Protein AF-A0A5E4IV64-F1 (afdb_monomer)

pLDDT: mean 89.92, std 8.56, range [46.59, 98.88]

Sequence (501 aa):
MTKKIYNDLNKVKKEIKKLLGTYSKSKALQEYFTSKFEAFVYGNLILSFFKNLKKENIVELNLKKGQIEKIRKKYKNPIKESRFAISLKHSKVSKKYYGEFKSRVKKDFLGYEQIFIKIEEMIDIKKLEDFFVQTKKEFLAYGKPENDSNSFLATKTVELYLQKNKKFPDNNDLNKLMRVIINDGIPKFSKEVKKNLNKTSKEMLEYQRNYQKGFEKRLYARWKIPIDLLECLIKISLESGEKQKHKLATITDKTNNYRIKALIKIHARAIHISNEILVLLKAGYADGANARWRSLHELAVISLFLSRNSNEVSKRYLEHEIIKKYKQTDDYRKYYKRLGCAPIERKEFNAIKRERERLCKKYCSDHFQDDYGWIPKNILSNRNFRTLEQHVKLDWLHPFYSLSCDSVHGGSKGFYRLSLMDEWQDRILLVGASNYGLADPIQNTAISLLHTNVSLLRIQPSFENIIVIQVINSYVQDIGPEAVRVQKQIEKDEKKRVSYL

Structure (mmCIF, N/CA/C/O backbone):
data_AF-A0A5E4IV64-F1
#
_entry.id   AF-A0A5E4IV64-F1
#
loop_
_atom_site.group_PDB
_atom_site.id
_atom_site.type_symbol
_atom_site.label_atom_id
_atom_site.label_alt_id
_atom_site.label_comp_id
_atom_site.label_asym_id
_atom_site.label_entity_id
_atom_site.label_seq_id
_atom_site.pdbx_PDB_ins_code
_atom_site.Cartn_x
_atom_site.Cartn_y
_atom_site.Cartn_z
_atom_site.occupancy
_atom_site.B_iso_or_equiv
_atom_site.auth_seq_id
_atom_site.auth_comp_id
_atom_site.auth_asym_id
_atom_site.auth_atom_id
_atom_site.pdbx_PDB_model_num
ATOM 1 N N . MET A 1 1 ? -62.767 5.260 41.274 1.00 53.28 1 MET A N 1
ATOM 2 C CA . MET A 1 1 ? -61.735 6.238 41.708 1.00 53.28 1 MET A CA 1
ATOM 3 C C . MET A 1 1 ? -60.317 5.663 41.619 1.00 53.28 1 MET A C 1
ATOM 5 O O . MET A 1 1 ? -59.451 6.301 41.033 1.00 53.28 1 MET A O 1
ATOM 9 N N . THR A 1 2 ? -60.101 4.431 42.088 1.00 58.78 2 THR A N 1
ATOM 10 C CA . THR A 1 2 ? -58.814 3.703 42.111 1.00 58.78 2 THR A CA 1
ATOM 11 C C . THR A 1 2 ? -58.144 3.579 40.731 1.00 58.78 2 THR A C 1
ATOM 13 O O . THR A 1 2 ? -56.985 3.952 40.583 1.00 58.78 2 THR A O 1
ATOM 16 N N . LYS A 1 3 ? -58.883 3.198 39.670 1.00 61.81 3 LYS A N 1
ATOM 17 C CA . LYS A 1 3 ? -58.363 3.148 38.277 1.00 61.81 3 LYS A CA 1
ATOM 18 C C . LYS A 1 3 ? -57.768 4.481 37.788 1.00 61.81 3 LYS A C 1
ATOM 20 O O . LYS A 1 3 ? -56.779 4.477 37.064 1.00 61.81 3 LYS A O 1
ATOM 25 N N . LYS A 1 4 ? -58.339 5.622 38.191 1.00 72.44 4 LYS A N 1
ATOM 26 C CA . LYS A 1 4 ? -57.891 6.956 37.751 1.00 72.44 4 LYS A CA 1
ATOM 27 C C . LYS A 1 4 ? -56.529 7.324 38.356 1.00 72.44 4 LYS A C 1
ATOM 29 O O . LYS A 1 4 ? -55.670 7.821 37.641 1.00 72.44 4 LYS A O 1
ATOM 34 N N . ILE A 1 5 ? -56.312 6.997 39.632 1.00 76.94 5 ILE A N 1
ATOM 35 C CA . ILE A 1 5 ? -55.058 7.276 40.352 1.00 76.94 5 ILE A CA 1
ATOM 36 C C . ILE A 1 5 ? -53.895 6.493 39.738 1.00 76.94 5 ILE A C 1
ATOM 38 O O . ILE A 1 5 ? -52.881 7.088 39.387 1.00 76.94 5 ILE A O 1
ATOM 42 N N . TYR A 1 6 ? -54.051 5.182 39.533 1.00 82.44 6 TYR A N 1
ATOM 43 C CA . TYR A 1 6 ? -52.996 4.370 38.913 1.00 82.44 6 TYR A CA 1
ATOM 44 C C . TYR A 1 6 ? -52.734 4.765 37.451 1.00 82.44 6 TYR A C 1
ATOM 46 O O . TYR A 1 6 ? -51.585 4.741 37.013 1.00 82.44 6 TYR A O 1
ATOM 54 N N . ASN A 1 7 ? -53.754 5.212 36.707 1.00 82.00 7 ASN A N 1
ATOM 55 C CA . ASN A 1 7 ? -53.559 5.775 35.368 1.00 82.00 7 ASN A CA 1
ATOM 56 C C . ASN A 1 7 ? -52.700 7.049 35.393 1.00 82.00 7 ASN A C 1
ATOM 58 O O . ASN A 1 7 ? -51.806 7.199 34.561 1.00 82.00 7 ASN A O 1
ATOM 62 N N . ASP A 1 8 ? -52.926 7.949 36.349 1.00 80.44 8 ASP A N 1
ATOM 63 C CA . ASP A 1 8 ? -52.137 9.177 36.475 1.00 80.44 8 ASP A CA 1
ATOM 64 C C . ASP A 1 8 ? -50.709 8.898 36.986 1.00 80.44 8 ASP A C 1
ATOM 66 O O . ASP A 1 8 ? -49.751 9.485 36.480 1.00 80.44 8 ASP A O 1
ATOM 70 N N . LEU A 1 9 ? -50.526 7.926 37.888 1.00 85.88 9 LEU A N 1
ATOM 71 C CA . LEU A 1 9 ? -49.199 7.438 38.292 1.00 85.88 9 LEU A CA 1
ATOM 72 C C . LEU A 1 9 ? -48.421 6.838 37.116 1.00 85.88 9 LEU A C 1
ATOM 74 O O . LEU A 1 9 ? -47.229 7.111 36.957 1.00 85.88 9 LEU A O 1
ATOM 78 N N . ASN A 1 10 ? -49.095 6.074 36.255 1.00 87.00 10 ASN A N 1
ATOM 79 C CA . ASN A 1 10 ? -48.495 5.517 35.045 1.00 87.00 10 ASN A CA 1
ATOM 80 C C . ASN A 1 10 ? -48.063 6.603 34.046 1.00 87.00 10 ASN A C 1
ATOM 82 O O . ASN A 1 10 ? -47.021 6.449 33.409 1.00 87.00 10 ASN A O 1
ATOM 86 N N . LYS A 1 11 ? -48.797 7.720 33.936 1.00 86.94 11 LYS A N 1
ATOM 87 C CA . LYS A 1 11 ? -48.377 8.866 33.107 1.00 86.94 11 LYS A CA 1
ATOM 88 C C . LYS A 1 11 ? -47.083 9.492 33.625 1.00 86.94 11 LYS A C 1
ATOM 90 O O . LYS A 1 11 ? -46.143 9.656 32.855 1.00 86.94 11 LYS A O 1
ATOM 95 N N . VAL A 1 12 ? -46.998 9.776 34.927 1.00 85.69 12 VAL A N 1
ATOM 96 C CA . VAL A 1 12 ? -45.778 10.342 35.538 1.00 85.69 12 VAL A CA 1
ATOM 97 C C . VAL A 1 12 ? -44.595 9.384 35.379 1.00 85.69 12 VAL A C 1
ATOM 99 O O . VAL A 1 12 ? -43.505 9.794 34.985 1.00 85.69 12 VAL A O 1
ATOM 102 N N . LYS A 1 13 ? -44.823 8.085 35.603 1.00 89.69 13 LYS A N 1
ATOM 103 C CA . LYS A 1 13 ? -43.834 7.026 35.371 1.00 89.69 13 LYS A CA 1
ATOM 104 C C . LYS A 1 13 ? -43.328 7.016 33.923 1.00 89.69 13 LYS A C 1
ATOM 106 O O . LYS A 1 13 ? -42.125 6.875 33.707 1.00 89.69 13 LYS A O 1
ATOM 111 N N . LYS A 1 14 ? -44.216 7.183 32.936 1.00 89.12 14 LYS A N 1
ATOM 112 C CA . LYS A 1 14 ? -43.862 7.243 31.509 1.00 89.12 14 LYS A CA 1
ATOM 113 C C . LYS A 1 14 ? -42.975 8.449 31.186 1.00 89.12 14 LYS A C 1
ATOM 115 O O . LYS A 1 14 ? -41.976 8.278 30.493 1.00 89.12 14 LYS A O 1
ATOM 120 N N . GLU A 1 15 ? -43.286 9.628 31.719 1.00 88.31 15 GLU A N 1
ATOM 121 C CA . GLU A 1 15 ? -42.466 10.830 31.502 1.00 88.31 15 GLU A CA 1
ATOM 122 C C . GLU A 1 15 ? -41.079 10.713 32.150 1.00 88.31 15 GLU A C 1
ATOM 124 O O . GLU A 1 15 ? -40.072 11.039 31.523 1.00 88.31 15 GLU A O 1
ATOM 129 N N . ILE A 1 16 ? -40.993 10.152 33.363 1.00 88.38 16 ILE A N 1
ATOM 130 C CA . ILE A 1 16 ? -39.699 9.878 34.010 1.00 88.38 16 ILE A CA 1
ATOM 131 C C . ILE A 1 16 ? -38.879 8.880 33.187 1.00 88.38 16 ILE A C 1
ATOM 133 O O . ILE A 1 16 ? -37.683 9.086 32.991 1.00 88.38 16 ILE A O 1
ATOM 137 N N . LYS A 1 17 ? -39.505 7.822 32.654 1.00 89.50 17 LYS A N 1
ATOM 138 C CA . LYS A 1 17 ? -38.824 6.899 31.736 1.00 89.50 17 LYS A CA 1
ATOM 139 C C . LYS A 1 17 ? -38.323 7.614 30.487 1.00 89.50 17 LYS A C 1
ATOM 141 O O . LYS A 1 17 ? -37.180 7.408 30.105 1.00 89.50 17 LYS A O 1
ATOM 146 N N . LYS A 1 18 ? -39.134 8.473 29.866 1.00 88.12 18 LYS A N 1
ATOM 147 C CA . LYS A 1 18 ? -38.724 9.241 28.681 1.00 88.12 18 LYS A CA 1
ATOM 148 C C . LYS A 1 18 ? -37.468 10.072 28.960 1.00 88.12 18 LYS A C 1
ATOM 150 O O . LYS A 1 18 ? -36.546 10.044 28.152 1.00 88.12 18 LYS A O 1
ATOM 155 N N . LEU A 1 19 ? -37.407 10.726 30.121 1.00 86.50 19 LEU A N 1
ATOM 156 C CA . LEU A 1 19 ? -36.228 11.467 30.570 1.00 86.50 19 LEU A CA 1
ATOM 157 C C . LEU A 1 19 ? -35.029 10.549 30.846 1.00 86.50 19 LEU A C 1
ATOM 159 O O . LEU A 1 19 ? -33.938 10.809 30.365 1.00 86.50 19 LEU A O 1
ATOM 163 N N . LEU A 1 20 ? -35.206 9.439 31.567 1.00 88.38 20 LEU A N 1
ATOM 164 C CA . LEU A 1 20 ? -34.124 8.466 31.776 1.00 88.38 20 LEU A CA 1
ATOM 165 C C . LEU A 1 20 ? -33.608 7.880 30.450 1.00 88.38 20 LEU A C 1
ATOM 167 O O . LEU A 1 20 ? -32.431 7.556 30.344 1.00 88.38 20 LEU A O 1
ATOM 171 N N . GLY A 1 21 ? -34.464 7.783 29.430 1.00 86.38 21 GLY A N 1
ATOM 172 C CA . GLY A 1 21 ? -34.117 7.318 28.086 1.00 86.38 21 GLY A CA 1
ATOM 173 C C . GLY A 1 21 ? -33.239 8.276 27.274 1.00 86.38 21 GLY A C 1
ATOM 174 O O . GLY A 1 21 ? -32.705 7.866 26.245 1.00 86.38 21 GLY A O 1
ATOM 175 N N . THR A 1 22 ? -33.049 9.526 27.711 1.00 85.88 22 THR A N 1
ATOM 176 C CA . THR A 1 22 ? -32.070 10.436 27.089 1.00 85.88 22 THR A CA 1
ATOM 177 C C . THR A 1 22 ? -30.653 10.236 27.625 1.00 85.88 22 THR A C 1
ATOM 179 O O . THR A 1 22 ? -29.713 10.777 27.051 1.00 85.88 22 THR A O 1
ATOM 182 N N . TYR A 1 23 ? -30.494 9.457 28.699 1.00 87.38 23 TYR A N 1
ATOM 183 C CA . TYR A 1 23 ? -29.228 9.195 29.379 1.00 87.38 23 TYR A CA 1
ATOM 184 C C . TYR A 1 23 ? -28.861 7.709 29.302 1.00 87.38 23 TYR A C 1
ATOM 186 O O . TYR A 1 23 ? -29.719 6.838 29.140 1.00 87.38 23 TYR A O 1
ATOM 194 N N . SER A 1 24 ? -27.574 7.406 29.433 1.00 87.81 24 SER A N 1
ATOM 195 C CA . SER A 1 24 ? -27.088 6.050 29.667 1.00 87.81 24 SER A CA 1
ATOM 196 C C . SER A 1 24 ? -27.578 5.535 31.025 1.00 87.81 24 SER A C 1
ATOM 198 O O . SER A 1 24 ? -27.873 6.301 31.950 1.00 87.81 24 SER A O 1
ATOM 200 N N . LYS A 1 25 ? -27.695 4.212 31.152 1.00 89.06 25 LYS A N 1
ATOM 201 C CA . LYS A 1 25 ? -28.057 3.566 32.421 1.00 89.06 25 LYS A CA 1
ATOM 202 C C . LYS A 1 25 ? -27.048 3.945 33.520 1.00 89.06 25 LYS A C 1
ATOM 204 O O . LYS A 1 25 ? -25.853 3.916 33.269 1.00 89.06 25 LYS A O 1
ATOM 209 N N . SER A 1 26 ? -27.512 4.317 34.721 1.00 88.69 26 SER A N 1
ATOM 210 C CA . SER A 1 26 ? -26.664 5.059 35.674 1.00 88.69 26 SER A CA 1
ATOM 211 C C . SER A 1 26 ? -26.742 4.682 37.157 1.00 88.69 26 SER A C 1
ATOM 213 O O . SER A 1 26 ? -25.877 5.102 37.891 1.00 88.69 26 SER A O 1
ATOM 215 N N . LYS A 1 27 ? -27.669 3.895 37.690 1.00 88.38 27 LYS A N 1
ATOM 216 C CA . LYS A 1 27 ? -27.912 3.768 39.150 1.00 88.38 27 LYS A CA 1
ATOM 217 C C . LYS A 1 27 ? -28.170 5.104 39.881 1.00 88.38 27 LYS A C 1
ATOM 219 O O . LYS A 1 27 ? -29.275 5.269 40.373 1.00 88.38 27 LYS A O 1
ATOM 224 N N . ALA A 1 28 ? -27.243 6.063 39.934 1.00 88.12 28 ALA A N 1
ATOM 225 C CA . ALA A 1 28 ? -27.403 7.361 40.593 1.00 88.12 28 ALA A CA 1
ATOM 226 C C . ALA A 1 28 ? -28.605 8.157 40.052 1.00 88.12 28 ALA A C 1
ATOM 228 O O . ALA A 1 28 ? -29.421 8.654 40.832 1.00 88.12 28 ALA A O 1
ATOM 229 N N . LEU A 1 29 ? -28.763 8.242 38.726 1.00 88.31 29 LEU A N 1
ATOM 230 C CA . LEU A 1 29 ? -29.931 8.874 38.098 1.00 88.31 29 LEU A CA 1
ATOM 231 C C . LEU A 1 29 ? -31.226 8.104 38.393 1.00 88.31 29 LEU A C 1
ATOM 233 O O . LEU A 1 29 ? -32.240 8.695 38.765 1.00 88.31 29 LEU A O 1
ATOM 237 N N . GLN A 1 30 ? -31.196 6.780 38.256 1.00 91.06 30 GLN A N 1
ATOM 238 C CA . GLN A 1 30 ? -32.351 5.908 38.469 1.00 91.06 30 GLN A CA 1
ATOM 239 C C . GLN A 1 30 ? -32.826 5.962 39.930 1.00 91.06 30 GLN A C 1
ATOM 241 O O . GLN A 1 30 ? -34.027 6.050 40.187 1.00 91.06 30 GLN A O 1
ATOM 246 N N . GLU A 1 31 ? -31.907 5.972 40.895 1.00 89.69 31 GLU A N 1
ATOM 247 C CA . GLU A 1 31 ? -32.195 6.120 42.324 1.00 89.69 31 GLU A CA 1
ATOM 248 C C . GLU A 1 31 ? -32.747 7.510 42.648 1.00 89.69 31 GLU A C 1
ATOM 250 O O . GLU A 1 31 ? -33.742 7.615 43.371 1.00 89.69 31 GLU A O 1
ATOM 255 N N . TYR A 1 32 ? -32.178 8.567 42.056 1.00 89.81 32 TYR A N 1
ATOM 256 C CA . TYR A 1 32 ? -32.692 9.928 42.199 1.00 89.81 32 TYR A CA 1
ATOM 257 C C . TYR A 1 32 ? -34.162 10.017 41.770 1.00 89.81 32 TYR A C 1
ATOM 259 O O . TYR A 1 32 ? -35.010 10.467 42.544 1.00 89.81 32 TYR A O 1
ATOM 267 N N . PHE A 1 33 ? -34.495 9.533 40.570 1.00 89.69 33 PHE A N 1
ATOM 268 C CA . PHE A 1 33 ? -35.869 9.577 40.067 1.00 89.69 33 PHE A CA 1
ATOM 269 C C . PHE A 1 33 ? -36.813 8.601 40.774 1.00 89.69 33 PHE A C 1
ATOM 271 O O . PHE A 1 33 ? -37.991 8.919 40.933 1.00 89.69 33 PHE A O 1
ATOM 278 N N . THR A 1 34 ? -36.311 7.468 41.275 1.00 89.94 34 THR A N 1
ATOM 279 C CA . THR A 1 34 ? -37.090 6.566 42.139 1.00 89.94 34 THR A CA 1
ATOM 280 C C . THR A 1 34 ? -37.514 7.282 43.420 1.00 89.94 34 THR A C 1
ATOM 282 O O . THR A 1 34 ? -38.694 7.280 43.764 1.00 89.94 34 THR A O 1
ATOM 285 N N . SER A 1 35 ? -36.577 7.963 44.088 1.00 88.75 35 SER A N 1
ATOM 286 C CA . SER A 1 35 ? -36.868 8.735 45.301 1.00 88.75 35 SER A CA 1
ATOM 287 C C . SER A 1 35 ? -37.838 9.893 45.029 1.00 88.75 35 SER A C 1
ATOM 289 O O . SER A 1 35 ? -38.752 10.137 45.816 1.00 88.75 35 SER A O 1
ATOM 291 N N . LYS A 1 36 ? -37.702 10.581 43.886 1.00 89.06 36 LYS A N 1
ATOM 292 C CA . LYS A 1 36 ? -38.639 11.643 43.478 1.00 89.06 36 LYS A CA 1
ATOM 293 C C . LYS A 1 36 ? -40.043 11.133 43.208 1.00 89.06 36 LYS A C 1
ATOM 295 O O . LYS A 1 36 ? -41.007 11.776 43.620 1.00 89.06 36 LYS A O 1
ATOM 300 N N . PHE A 1 37 ? -40.156 9.991 42.543 1.00 89.94 37 PHE A N 1
ATOM 301 C CA . PHE A 1 37 ? -41.441 9.358 42.292 1.00 89.94 37 PHE A CA 1
ATOM 302 C C . PHE A 1 37 ? -42.109 8.927 43.603 1.00 89.94 37 PHE A C 1
ATOM 304 O O . PHE A 1 37 ? -43.289 9.196 43.807 1.00 89.94 37 PHE A O 1
ATOM 311 N N . GLU A 1 38 ? -41.348 8.355 44.538 1.00 89.69 38 GLU A N 1
ATOM 312 C CA . GLU A 1 38 ? -41.842 8.021 45.877 1.00 89.69 38 GLU A CA 1
ATOM 313 C C . GLU A 1 38 ? -42.363 9.258 46.625 1.00 89.69 38 GLU A C 1
ATOM 315 O O . GLU A 1 38 ? -43.500 9.267 47.105 1.00 89.69 38 GLU A O 1
ATOM 320 N N . ALA A 1 39 ? -41.577 10.337 46.657 1.00 89.88 39 ALA A N 1
ATOM 321 C CA . ALA A 1 39 ? -41.984 11.595 47.273 1.00 89.88 39 ALA A CA 1
ATOM 322 C C . ALA A 1 39 ? -43.271 12.159 46.642 1.00 89.88 39 ALA A C 1
ATOM 324 O O . ALA A 1 39 ? -44.168 12.595 47.366 1.00 89.88 39 ALA A O 1
ATOM 325 N N . PHE A 1 40 ? -43.394 12.115 45.309 1.00 90.00 40 PHE A N 1
ATOM 326 C CA . PHE A 1 40 ? -44.581 12.564 44.574 1.00 90.00 40 PHE A CA 1
ATOM 327 C C . PHE A 1 40 ? -45.855 11.842 45.033 1.00 90.00 40 PHE A C 1
ATOM 329 O O . PHE A 1 40 ? -46.883 12.479 45.277 1.00 90.00 40 PHE A O 1
ATOM 336 N N . VAL A 1 41 ? -45.802 10.518 45.181 1.00 88.88 41 VAL A N 1
ATOM 337 C CA . VAL A 1 41 ? -46.958 9.712 45.598 1.00 88.88 41 VAL A CA 1
ATOM 338 C C . VAL A 1 41 ? -47.338 10.004 47.046 1.00 88.88 41 VAL A C 1
ATOM 340 O O . VAL A 1 41 ? -48.486 10.353 47.312 1.00 88.88 41 VAL A O 1
ATOM 343 N N . TYR A 1 42 ? -46.392 9.921 47.986 1.00 90.31 42 TYR A N 1
ATOM 344 C CA . TYR A 1 42 ? -46.704 10.162 49.398 1.00 90.31 42 TYR A CA 1
ATOM 345 C C . TYR A 1 42 ? -47.099 11.620 49.656 1.00 90.31 42 TYR A C 1
ATOM 347 O O . TYR A 1 42 ? -47.974 11.882 50.479 1.00 90.31 42 TYR A O 1
ATOM 355 N N . GLY A 1 43 ? -46.554 12.574 48.896 1.00 89.00 43 GLY A N 1
ATOM 356 C CA . GLY A 1 43 ? -47.000 13.967 48.919 1.00 89.00 43 GLY A CA 1
ATOM 357 C C . GLY A 1 43 ? -48.460 14.104 48.482 1.00 89.00 43 GLY A C 1
ATOM 358 O O . GLY A 1 43 ? -49.239 14.811 49.125 1.00 89.00 43 GLY A O 1
ATOM 359 N N . ASN A 1 44 ? -48.874 13.369 47.445 1.00 88.00 44 ASN A N 1
ATOM 360 C CA . ASN A 1 44 ? -50.278 13.301 47.039 1.00 88.00 44 ASN A CA 1
ATOM 361 C C . ASN A 1 44 ? -51.170 12.664 48.112 1.00 88.00 44 ASN A C 1
ATOM 363 O O . ASN A 1 44 ? -52.284 13.150 48.307 1.00 88.00 44 ASN A O 1
ATOM 367 N N . LEU A 1 45 ? -50.709 11.642 48.841 1.00 89.00 45 LEU A N 1
ATOM 368 C CA . LEU A 1 45 ? -51.474 11.047 49.948 1.00 89.00 45 LEU A CA 1
ATOM 369 C C . LEU A 1 45 ? -51.678 12.036 51.100 1.00 89.00 45 LEU A C 1
ATOM 371 O O . LEU A 1 45 ? -52.798 12.198 51.587 1.00 89.00 45 LEU A O 1
ATOM 375 N N . ILE A 1 46 ? -50.629 12.774 51.474 1.00 90.19 46 ILE A N 1
ATOM 376 C CA . ILE A 1 46 ? -50.718 13.837 52.484 1.00 90.19 46 ILE A CA 1
ATOM 377 C C . ILE A 1 46 ? -51.694 14.924 52.030 1.00 90.19 46 ILE A C 1
ATOM 379 O O . ILE A 1 46 ? -52.579 15.315 52.788 1.00 90.19 46 ILE A O 1
ATOM 383 N N . LEU A 1 47 ? -51.597 15.408 50.787 1.00 88.12 47 LEU A N 1
ATOM 384 C CA . LEU A 1 47 ? -52.545 16.411 50.290 1.00 88.12 47 LEU A CA 1
ATOM 385 C C . LEU A 1 47 ? -53.970 15.867 50.152 1.00 88.12 47 LEU A C 1
ATOM 387 O O . LEU A 1 47 ? -54.922 16.628 50.324 1.00 88.12 47 LEU A O 1
ATOM 391 N N . SER A 1 48 ? -54.132 14.576 49.867 1.00 86.50 48 SER A N 1
ATOM 392 C CA . SER A 1 48 ? -55.441 13.925 49.796 1.00 86.50 48 SER A CA 1
ATOM 393 C C . SER A 1 48 ? -56.124 13.899 51.158 1.00 86.50 48 SER A C 1
ATOM 395 O O . SER A 1 48 ? -57.324 14.156 51.219 1.00 86.50 48 SER A O 1
ATOM 397 N N . PHE A 1 49 ? -55.376 13.719 52.251 1.00 90.50 49 PHE A N 1
ATOM 398 C CA . PHE A 1 49 ? -55.904 13.912 53.604 1.00 90.50 49 PHE A CA 1
ATOM 399 C C . PHE A 1 49 ? -56.485 15.324 53.771 1.00 90.50 49 PHE A C 1
ATOM 401 O O . PHE A 1 49 ? -57.658 15.478 54.105 1.00 90.50 49 PHE A O 1
ATOM 408 N N . PHE A 1 50 ? -55.733 16.371 53.414 1.00 87.81 50 PHE A N 1
ATOM 409 C CA . PHE A 1 50 ? -56.224 17.752 53.530 1.00 87.81 50 PHE A CA 1
ATOM 410 C C . PHE A 1 50 ? -57.389 18.090 52.588 1.00 87.81 50 PHE A C 1
ATOM 412 O O . PHE A 1 50 ? -58.219 18.939 52.928 1.00 87.81 50 PHE A O 1
ATOM 419 N N . LYS A 1 51 ? -57.468 17.445 51.416 1.00 86.19 51 LYS A N 1
ATOM 420 C CA . LYS A 1 51 ? -58.608 17.557 50.489 1.00 86.19 51 LYS A CA 1
ATOM 421 C C . LYS A 1 51 ? -59.870 16.899 51.045 1.00 86.19 51 LYS A C 1
ATOM 423 O O . LYS A 1 51 ? -60.957 17.388 50.754 1.00 86.19 51 LYS A O 1
ATOM 428 N N . ASN A 1 52 ? -59.716 15.837 51.836 1.00 83.25 52 ASN A N 1
ATOM 429 C CA . ASN A 1 52 ? -60.810 15.124 52.492 1.00 83.25 52 ASN A CA 1
ATOM 430 C C . ASN A 1 52 ? -61.184 15.708 53.868 1.00 83.25 52 ASN A C 1
ATOM 432 O O . ASN A 1 52 ? -62.189 15.296 54.436 1.00 83.25 52 ASN A O 1
ATOM 436 N N . LEU A 1 53 ? -60.461 16.715 54.376 1.00 84.75 53 LEU A N 1
ATOM 437 C CA . LEU A 1 53 ? -60.891 17.540 55.517 1.00 84.75 53 LEU A CA 1
ATOM 438 C C . LEU A 1 53 ? -61.999 18.526 55.099 1.00 84.75 53 LEU A C 1
ATOM 440 O O . LEU A 1 53 ? -61.761 19.734 55.000 1.00 84.75 53 LEU A O 1
ATOM 444 N N . LYS A 1 54 ? -63.199 18.008 54.829 1.00 83.94 54 LYS A N 1
ATOM 445 C CA . LYS A 1 54 ? -64.403 18.784 54.495 1.00 83.94 54 LYS A CA 1
ATOM 446 C C . LYS A 1 54 ? -65.547 18.450 55.443 1.00 83.94 54 LYS A C 1
ATOM 448 O O . LYS A 1 54 ? -65.511 17.428 56.123 1.00 83.94 54 LYS A O 1
ATOM 453 N N . LYS A 1 55 ? -66.556 19.326 55.490 1.00 76.94 55 LYS A N 1
ATOM 454 C CA . LYS A 1 55 ? -67.708 19.175 56.389 1.00 76.94 55 LYS A CA 1
ATOM 455 C C . LYS A 1 55 ? -68.440 17.850 56.155 1.00 76.94 55 LYS A C 1
ATOM 457 O O . LYS A 1 55 ? -68.789 17.209 57.138 1.00 76.94 55 LYS A O 1
ATOM 462 N N . GLU A 1 56 ? -68.585 17.416 54.901 1.00 78.94 56 GLU A N 1
ATOM 463 C CA . GLU A 1 56 ? -69.279 16.166 54.557 1.00 78.94 56 GLU A CA 1
ATOM 464 C C . GLU A 1 56 ? -68.590 14.944 55.192 1.00 78.94 56 GLU A C 1
ATOM 466 O O . GLU A 1 56 ? -69.213 14.194 55.935 1.00 78.94 56 GLU A O 1
ATOM 471 N N . ASN A 1 57 ? -67.272 14.815 55.007 1.00 78.31 57 ASN A N 1
ATOM 472 C CA . ASN A 1 57 ? -66.487 13.698 55.549 1.00 78.31 57 ASN A CA 1
ATOM 473 C C . ASN A 1 57 ? -66.372 13.716 57.085 1.00 78.31 57 ASN A C 1
ATOM 475 O O . ASN A 1 57 ? -66.177 12.673 57.698 1.00 78.31 57 ASN A O 1
ATOM 479 N N . ILE A 1 58 ? -66.457 14.891 57.719 1.00 80.12 58 ILE A N 1
ATOM 480 C CA . ILE A 1 58 ? -66.459 15.016 59.188 1.00 80.12 58 ILE A CA 1
ATOM 481 C C . ILE A 1 58 ? -67.762 14.490 59.776 1.00 80.12 58 ILE A C 1
ATOM 483 O O . ILE A 1 58 ? -67.738 13.878 60.839 1.00 80.12 58 ILE A O 1
ATOM 487 N N . VAL A 1 59 ? -68.883 14.732 59.095 1.00 77.25 59 VAL A N 1
ATOM 488 C CA . VAL A 1 59 ? -70.190 14.203 59.497 1.00 77.25 59 VAL A CA 1
ATOM 489 C C . VAL A 1 59 ? -70.246 12.697 59.241 1.00 77.25 59 VAL A C 1
ATOM 491 O O . VAL A 1 59 ? -70.611 11.955 60.144 1.00 77.25 59 VAL A O 1
ATOM 494 N N . GLU A 1 60 ? -69.808 12.248 58.063 1.00 80.69 60 GLU A N 1
ATOM 495 C CA . GLU A 1 60 ? -69.799 10.831 57.673 1.00 80.69 60 GLU A CA 1
ATOM 496 C C . GLU A 1 60 ? -68.941 9.955 58.604 1.00 80.69 60 GLU A C 1
ATOM 498 O O . GLU A 1 60 ? -69.338 8.850 58.951 1.00 80.69 60 GLU A O 1
ATOM 503 N N . LEU A 1 61 ? -67.779 10.452 59.043 1.00 82.00 61 LEU A N 1
ATOM 504 C CA . LEU A 1 61 ? -66.847 9.717 59.912 1.00 82.00 61 LEU A CA 1
ATOM 505 C C . LEU A 1 61 ? -67.022 10.031 61.412 1.00 82.00 61 LEU A C 1
ATOM 507 O O . LEU A 1 61 ? -66.161 9.672 62.213 1.00 82.00 61 LEU A O 1
ATOM 511 N N . ASN A 1 62 ? -68.097 10.732 61.794 1.00 79.56 62 ASN A N 1
ATOM 512 C CA . ASN A 1 62 ? -68.400 11.145 63.172 1.00 79.56 62 ASN A CA 1
ATOM 513 C C . ASN A 1 62 ? -67.232 11.868 63.894 1.00 79.56 62 ASN A C 1
ATOM 515 O O . ASN A 1 62 ? -66.905 11.595 65.050 1.00 79.56 62 ASN A O 1
ATOM 519 N N . LEU A 1 63 ? -66.563 12.793 63.198 1.00 83.62 63 LEU A N 1
ATOM 520 C CA . LEU A 1 63 ? -65.375 13.498 63.691 1.00 83.62 63 LEU A CA 1
ATOM 521 C C . LEU A 1 63 ? -65.729 14.800 64.427 1.00 83.62 63 LEU A C 1
ATOM 523 O O . LEU A 1 63 ? -66.692 15.499 64.104 1.00 83.62 63 LEU A O 1
ATOM 527 N N . LYS A 1 64 ? -64.887 15.197 65.393 1.00 81.69 64 LYS A N 1
ATOM 528 C CA . LYS A 1 64 ? -65.083 16.421 66.192 1.00 81.69 64 LYS A CA 1
ATOM 529 C C . LYS A 1 64 ? -65.132 17.673 65.301 1.00 81.69 64 LYS A C 1
ATOM 531 O O . LYS A 1 64 ? -64.122 18.047 64.696 1.00 81.69 64 LYS A O 1
ATOM 536 N N . LYS A 1 65 ? -66.289 18.348 65.256 1.00 76.12 65 LYS A N 1
ATOM 537 C CA . LYS A 1 65 ? -66.534 19.563 64.452 1.00 76.12 65 LYS A CA 1
ATOM 538 C C . LYS A 1 65 ? -65.621 20.730 64.886 1.00 76.12 65 LYS A C 1
ATOM 540 O O . LYS A 1 65 ? -65.184 20.808 66.032 1.00 76.12 65 LYS A O 1
ATOM 545 N N . GLY A 1 66 ? -65.297 21.632 63.953 1.00 78.44 66 GLY A N 1
ATOM 546 C CA . GLY A 1 66 ? -64.514 22.855 64.220 1.00 78.44 66 GLY A CA 1
ATOM 547 C C . GLY A 1 66 ? -62.982 22.703 64.277 1.00 78.44 66 GLY A C 1
ATOM 548 O O . GLY A 1 66 ? -62.290 23.674 64.572 1.00 78.44 66 GLY A O 1
ATOM 549 N N . GLN A 1 67 ? -62.415 21.522 63.989 1.00 83.50 67 GLN A N 1
ATOM 550 C CA . GLN A 1 67 ? -60.954 21.300 64.046 1.00 83.50 67 GLN A CA 1
ATOM 551 C C . GLN A 1 67 ? -60.224 21.486 62.701 1.00 83.50 67 GLN A C 1
ATOM 553 O O . GLN A 1 67 ? -58.997 21.574 62.692 1.00 83.50 67 GLN A O 1
ATOM 558 N N . ILE A 1 68 ? -60.938 21.591 61.568 1.00 83.19 68 ILE A N 1
ATOM 559 C CA . ILE A 1 68 ? -60.331 21.670 60.218 1.00 83.19 68 ILE A CA 1
ATOM 560 C C . ILE A 1 68 ? -59.267 22.768 60.131 1.00 83.19 68 ILE A C 1
ATOM 562 O O . ILE A 1 68 ? -58.153 22.542 59.652 1.00 83.19 68 ILE A O 1
ATOM 566 N N . GLU A 1 69 ? -59.610 23.968 60.592 1.00 83.44 69 GLU A N 1
ATOM 567 C CA . GLU A 1 69 ? -58.751 25.142 60.469 1.00 83.44 69 GLU A CA 1
ATOM 568 C C . GLU A 1 69 ? -57.520 25.041 61.383 1.00 83.44 69 GLU A C 1
ATOM 570 O O . GLU A 1 69 ? -56.404 25.375 60.975 1.00 83.44 69 GLU A O 1
ATOM 575 N N . LYS A 1 70 ? -57.691 24.449 62.574 1.00 86.81 70 LYS A N 1
ATOM 576 C CA . LYS A 1 70 ? -56.605 24.146 63.521 1.00 86.81 70 LYS A CA 1
ATOM 577 C C . LYS A 1 70 ? -55.617 23.131 62.938 1.00 86.81 70 LYS A C 1
ATOM 579 O O . LYS A 1 70 ? -54.408 23.359 62.997 1.00 86.81 70 LYS A O 1
ATOM 584 N N . ILE A 1 71 ? -56.114 22.070 62.297 1.00 87.81 71 ILE A N 1
ATOM 585 C CA . ILE A 1 71 ? -55.293 21.043 61.632 1.00 87.81 71 ILE A CA 1
ATOM 586 C C . ILE A 1 71 ? -54.492 21.659 60.477 1.00 87.81 71 ILE A C 1
ATOM 588 O O . ILE A 1 71 ? -53.276 21.468 60.382 1.00 87.81 71 ILE A O 1
ATOM 592 N N . ARG A 1 72 ? -55.142 22.459 59.619 1.00 89.50 72 ARG A N 1
ATOM 593 C CA . ARG A 1 72 ? -54.474 23.139 58.495 1.00 89.50 72 ARG A CA 1
ATOM 594 C C . ARG A 1 72 ? -53.412 24.135 58.964 1.00 89.50 72 ARG A C 1
ATOM 596 O O . ARG A 1 72 ? -52.353 24.219 58.345 1.00 89.50 72 ARG A O 1
ATOM 603 N N . LYS A 1 73 ? -53.665 24.864 60.057 1.00 90.25 73 LYS A N 1
ATOM 604 C CA . LYS A 1 73 ? -52.705 25.814 60.638 1.00 90.25 73 LYS A CA 1
ATOM 605 C C . LYS A 1 73 ? -51.500 25.100 61.261 1.00 90.25 73 LYS A C 1
ATOM 607 O O . LYS A 1 73 ? -50.374 25.527 61.015 1.00 90.25 73 LYS A O 1
ATOM 612 N N . LYS A 1 74 ? -51.715 24.003 61.998 1.00 91.44 74 LYS A N 1
ATOM 613 C CA . LYS A 1 74 ? -50.645 23.223 62.651 1.00 91.44 74 LYS A CA 1
ATOM 614 C C . LYS A 1 74 ? -49.730 22.518 61.645 1.00 91.44 74 LYS A C 1
ATOM 616 O O . LYS A 1 74 ? -48.516 22.511 61.822 1.00 91.44 74 LYS A O 1
ATOM 621 N N . TYR A 1 75 ? -50.279 21.993 60.550 1.00 92.38 75 TYR A N 1
ATOM 622 C CA . TYR A 1 75 ? -49.514 21.227 59.558 1.00 92.38 75 TYR A CA 1
ATOM 623 C C . TYR A 1 75 ? -49.213 21.986 58.256 1.00 92.38 75 TYR A C 1
ATOM 625 O O . TYR A 1 75 ? -49.089 21.380 57.188 1.00 92.38 75 TYR A O 1
ATOM 633 N N . LYS A 1 76 ? -48.999 23.308 58.332 1.00 90.62 76 LYS A N 1
ATOM 634 C CA . LYS A 1 76 ? -48.545 24.120 57.184 1.00 90.62 76 LYS A CA 1
ATOM 635 C C . LYS A 1 76 ? -47.266 23.574 56.532 1.00 90.62 76 LYS A C 1
ATOM 637 O O . LYS A 1 76 ? -47.170 23.556 55.306 1.00 90.62 76 LYS A O 1
ATOM 642 N N . ASN A 1 77 ? -46.310 23.091 57.330 1.00 90.25 77 ASN A N 1
ATOM 643 C CA . ASN A 1 77 ? -45.043 22.547 56.826 1.00 90.25 77 ASN A CA 1
ATOM 644 C C . ASN A 1 77 ? -45.225 21.234 56.036 1.00 90.25 77 ASN A C 1
ATOM 646 O O . ASN A 1 77 ? -44.790 21.199 54.887 1.00 90.25 77 ASN A O 1
ATOM 650 N N . PRO A 1 78 ? -45.919 20.196 56.549 1.00 91.06 78 PRO A N 1
ATOM 651 C CA . PRO A 1 78 ? -46.277 19.019 55.752 1.00 91.06 78 PRO A CA 1
ATOM 652 C C . PRO A 1 78 ? -47.010 19.340 54.445 1.00 91.06 78 PRO A C 1
ATOM 654 O O . PRO A 1 78 ? -46.723 18.724 53.419 1.00 91.06 78 PRO A O 1
ATOM 657 N N . ILE A 1 79 ? -47.907 20.336 54.441 1.00 88.50 79 ILE A N 1
ATOM 658 C CA . ILE A 1 79 ? -48.580 20.799 53.215 1.00 88.50 79 ILE A CA 1
ATOM 659 C C . ILE A 1 79 ? -47.561 21.379 52.222 1.00 88.50 79 ILE A C 1
ATOM 661 O O . ILE A 1 79 ? -47.603 21.046 51.037 1.00 88.50 79 ILE A O 1
ATOM 665 N N . LYS A 1 80 ? -46.640 22.232 52.688 1.00 90.69 80 LYS A N 1
ATOM 666 C CA . LYS A 1 80 ? -45.585 22.841 51.862 1.00 90.69 80 LYS A CA 1
ATOM 667 C C . LYS A 1 80 ? -44.643 21.788 51.268 1.00 90.69 80 LYS A C 1
ATOM 669 O O . LYS A 1 80 ? -44.438 21.785 50.058 1.00 90.69 80 LYS A O 1
ATOM 674 N N . GLU A 1 81 ? -44.139 20.869 52.089 1.00 90.38 81 GLU A N 1
ATOM 675 C CA . GLU A 1 81 ? -43.264 19.769 51.655 1.00 90.38 81 GLU A CA 1
ATOM 676 C C . GLU A 1 81 ? -43.956 18.862 50.629 1.00 90.38 81 GLU A C 1
ATOM 678 O O . GLU A 1 81 ? -43.368 18.502 49.612 1.00 90.38 81 GLU A O 1
ATOM 683 N N . SER A 1 82 ? -45.240 18.563 50.838 1.00 89.12 82 SER A N 1
ATOM 684 C CA . SER A 1 82 ? -46.033 17.751 49.908 1.00 89.12 82 SER A CA 1
ATOM 685 C C . SER A 1 82 ? -46.277 18.455 48.575 1.00 89.12 82 SER A C 1
ATOM 687 O O . SER A 1 82 ? -46.229 17.818 47.527 1.00 89.12 82 SER A O 1
ATOM 689 N N . ARG A 1 83 ? -46.482 19.780 48.579 1.00 89.00 83 ARG A N 1
ATOM 690 C CA . ARG A 1 83 ? -46.564 20.573 47.340 1.00 89.00 83 ARG A CA 1
ATOM 691 C C . ARG A 1 83 ? -45.243 20.554 46.573 1.00 89.00 83 ARG A C 1
ATOM 693 O O . ARG A 1 83 ? -45.261 20.383 45.359 1.00 89.00 83 ARG A O 1
ATOM 700 N N . PHE A 1 84 ? -44.107 20.673 47.262 1.00 87.12 84 PHE A N 1
ATOM 701 C CA . PHE A 1 84 ? -42.794 20.542 46.624 1.00 87.12 84 PHE A CA 1
ATOM 702 C C . PHE A 1 84 ? -42.571 19.151 46.028 1.00 87.12 84 PHE A C 1
ATOM 704 O O . PHE A 1 84 ? -42.085 19.059 44.900 1.00 87.12 84 PHE A O 1
ATOM 711 N N . ALA A 1 85 ? -42.986 18.097 46.730 1.00 86.88 85 ALA A N 1
ATOM 712 C CA . ALA A 1 85 ? -42.886 16.723 46.249 1.00 86.88 85 ALA A CA 1
ATOM 713 C C . ALA A 1 85 ? -43.695 16.489 44.958 1.00 86.88 85 ALA A C 1
ATOM 715 O O . ALA A 1 85 ? -43.200 15.877 44.014 1.00 86.88 85 ALA A O 1
ATOM 716 N N . ILE A 1 86 ? -44.915 17.034 44.877 1.00 85.00 86 ILE A N 1
ATOM 717 C CA . ILE A 1 86 ? -45.795 16.898 43.700 1.00 85.00 86 ILE A CA 1
ATOM 718 C C . ILE A 1 86 ? -45.254 17.672 42.496 1.00 85.00 86 ILE A C 1
ATOM 720 O O . ILE A 1 86 ? -45.390 17.225 41.362 1.00 85.00 86 ILE A O 1
ATOM 724 N N . SER A 1 87 ? -44.585 18.803 42.727 1.00 81.62 87 SER A N 1
ATOM 725 C CA . SER A 1 87 ? -43.869 19.538 41.677 1.00 81.62 87 SER A CA 1
ATOM 726 C C . SER A 1 87 ? -42.491 18.947 41.342 1.00 81.62 87 SER A C 1
ATOM 728 O O . SER A 1 87 ? -41.707 19.616 40.673 1.00 81.62 87 SER A O 1
ATOM 730 N N . LEU A 1 88 ? -42.162 17.745 41.839 1.00 76.88 88 LEU A N 1
ATOM 731 C CA . LEU A 1 88 ? -40.869 17.062 41.667 1.00 76.88 88 LEU A CA 1
ATOM 732 C C . LEU A 1 88 ? -39.649 17.886 42.135 1.00 76.88 88 LEU A C 1
ATOM 734 O O . LEU A 1 88 ? -38.507 17.603 41.767 1.00 76.88 88 LEU A O 1
ATOM 738 N N . LYS A 1 89 ? -39.867 18.885 43.000 1.00 78.06 89 LYS A N 1
ATOM 739 C CA . LYS A 1 89 ? -38.806 19.697 43.611 1.00 78.06 89 LYS A CA 1
ATOM 740 C C . LYS A 1 89 ? -38.156 18.947 44.777 1.00 78.06 89 LYS A C 1
ATOM 742 O O . LYS A 1 89 ? -38.496 17.807 45.099 1.00 78.06 89 LYS A O 1
ATOM 747 N N . HIS A 1 90 ? -37.131 19.534 45.391 1.00 78.69 90 HIS A N 1
ATOM 748 C CA . HIS A 1 90 ? -36.563 18.979 46.620 1.00 78.69 90 HIS A CA 1
ATOM 749 C C . HIS A 1 90 ? -37.595 19.025 47.760 1.00 78.69 90 HIS A C 1
ATOM 751 O O . HIS A 1 90 ? -38.190 20.070 48.002 1.00 78.69 90 HIS A O 1
ATOM 757 N N . SER A 1 91 ? -37.816 17.885 48.421 1.00 82.56 91 SER A N 1
ATOM 758 C CA . SER A 1 91 ? -38.770 17.724 49.524 1.00 82.56 91 SER A CA 1
ATOM 759 C C . SER A 1 91 ? -38.306 16.613 50.460 1.00 82.56 91 SER A C 1
ATOM 761 O O . SER A 1 91 ? -37.709 15.643 49.991 1.00 82.56 91 SER A O 1
ATOM 763 N N . LYS A 1 92 ? -38.670 16.690 51.740 1.00 86.62 92 LYS A N 1
ATOM 764 C CA . LYS A 1 92 ? -38.384 15.652 52.750 1.00 86.62 92 LYS A CA 1
ATOM 765 C C . LYS A 1 92 ? -39.384 14.484 52.750 1.00 86.62 92 LYS A C 1
ATOM 767 O O . LYS A 1 92 ? -39.277 13.578 53.574 1.00 86.62 92 LYS A O 1
ATOM 772 N N . VAL A 1 93 ? -40.376 14.518 51.860 1.00 88.19 93 VAL A N 1
ATOM 773 C CA . VAL A 1 93 ? -41.453 13.524 51.796 1.00 88.19 93 VAL A CA 1
ATOM 774 C C . VAL A 1 93 ? -40.918 12.162 51.343 1.00 88.19 93 VAL A C 1
ATOM 776 O O . VAL A 1 93 ? -40.178 12.064 50.372 1.00 88.19 93 VAL A O 1
ATOM 779 N N . SER A 1 94 ? -41.311 11.115 52.062 1.00 89.56 94 SER A N 1
ATOM 780 C CA . SER A 1 94 ? -40.972 9.703 51.848 1.00 89.56 94 SER A CA 1
ATOM 781 C C . SER A 1 94 ? -42.044 8.827 52.507 1.00 89.56 94 SER A C 1
ATOM 783 O O . SER A 1 94 ? -42.877 9.353 53.258 1.00 89.56 94 SER A O 1
ATOM 785 N N . LYS A 1 95 ? -41.996 7.500 52.319 1.00 89.88 95 LYS A N 1
ATOM 786 C CA . LYS A 1 95 ? -42.855 6.569 53.073 1.00 89.88 95 LYS A CA 1
ATOM 787 C C . LYS A 1 95 ? -42.764 6.787 54.586 1.00 89.88 95 LYS A C 1
ATOM 789 O O . LYS A 1 95 ? -43.782 6.884 55.270 1.00 89.88 95 LYS A O 1
ATOM 794 N N . LYS A 1 96 ? -41.541 6.932 55.108 1.00 91.06 96 LYS A N 1
ATOM 795 C CA . LYS A 1 96 ? -41.296 7.190 56.536 1.00 91.06 96 LYS A CA 1
ATOM 796 C C . LYS A 1 96 ? -41.929 8.510 56.982 1.00 91.06 96 LYS A C 1
ATOM 798 O O . LYS A 1 96 ? -42.634 8.539 57.986 1.00 91.06 96 LYS A O 1
ATOM 803 N N . TYR A 1 97 ? -41.751 9.576 56.199 1.00 91.75 97 TYR A N 1
ATOM 804 C CA . TYR A 1 97 ? -42.345 10.886 56.486 1.00 91.75 97 TYR A CA 1
ATOM 805 C C . TYR A 1 97 ? -43.880 10.827 56.545 1.00 91.75 97 TYR A C 1
ATOM 807 O O . TYR A 1 97 ? -44.496 11.462 57.401 1.00 91.75 97 TYR A O 1
ATOM 815 N N . TYR A 1 98 ? -44.501 10.060 55.643 1.00 91.44 98 TYR A N 1
ATOM 816 C CA . TYR A 1 98 ? -45.945 9.836 55.638 1.00 91.44 98 TYR A CA 1
ATOM 817 C C . TYR A 1 98 ? -46.416 9.105 56.901 1.00 91.44 98 TYR A C 1
ATOM 819 O O . TYR A 1 98 ? -47.351 9.568 57.555 1.00 91.44 98 TYR A O 1
ATOM 827 N N . GLY A 1 99 ? -45.728 8.028 57.292 1.00 90.56 99 GLY A N 1
ATOM 828 C CA . GLY A 1 99 ? -46.023 7.295 58.527 1.00 90.56 99 GLY A CA 1
ATOM 829 C C . GLY A 1 99 ? -45.902 8.172 59.777 1.00 90.56 99 GLY A C 1
ATOM 830 O O . GLY A 1 99 ? -46.814 8.213 60.600 1.00 90.56 99 GLY A O 1
ATOM 831 N N . GLU A 1 100 ? -44.830 8.961 59.883 1.00 92.00 100 GLU A N 1
ATOM 832 C CA . GLU A 1 100 ? -44.655 9.930 60.974 1.00 92.00 100 GLU A CA 1
ATOM 833 C C . GLU A 1 100 ? -45.762 10.991 60.990 1.00 92.00 100 GLU A C 1
ATOM 835 O O . GLU A 1 100 ? -46.249 11.375 62.054 1.00 92.00 100 GLU A O 1
ATOM 840 N N . PHE A 1 101 ? -46.175 11.480 59.818 1.00 92.69 101 PHE A N 1
ATOM 841 C CA . PHE A 1 101 ? -47.280 12.426 59.709 1.00 92.69 101 PHE A CA 1
ATOM 842 C C . PHE A 1 101 ? -48.599 11.820 60.205 1.00 92.69 101 PHE A C 1
ATOM 844 O O . PHE A 1 101 ? -49.272 12.459 61.013 1.00 92.69 101 PHE A O 1
ATOM 851 N N . LYS A 1 102 ? -48.920 10.584 59.808 1.00 92.50 102 LYS A N 1
ATOM 852 C CA . LYS A 1 102 ? -50.104 9.847 60.276 1.00 92.50 102 LYS A CA 1
ATOM 853 C C . LYS A 1 102 ? -50.104 9.684 61.800 1.00 92.50 102 LYS A C 1
ATOM 855 O O . LYS A 1 102 ? -51.097 10.011 62.449 1.00 92.50 102 LYS A O 1
ATOM 860 N N . SER A 1 103 ? -48.975 9.278 62.384 1.00 91.00 103 SER A N 1
ATOM 861 C CA . SER A 1 103 ? -48.824 9.137 63.840 1.00 91.00 103 SER A CA 1
ATOM 862 C C . SER A 1 103 ? -48.985 10.464 64.584 1.00 91.00 103 SER A C 1
ATOM 864 O O . SER A 1 103 ? -49.644 10.510 65.623 1.00 91.00 103 SER A O 1
ATOM 866 N N . ARG A 1 104 ? -48.437 11.564 64.042 1.00 92.38 104 ARG A N 1
ATOM 867 C CA . ARG A 1 104 ? -48.629 12.909 64.610 1.00 92.38 104 ARG A CA 1
ATOM 868 C C . ARG A 1 104 ? -50.096 13.328 64.584 1.00 92.38 104 ARG A C 1
ATOM 870 O O . ARG A 1 104 ? -50.586 13.802 65.600 1.00 92.38 104 ARG A O 1
ATOM 877 N N . VAL A 1 105 ? -50.802 13.109 63.472 1.00 89.62 105 VAL A N 1
ATOM 878 C CA . VAL A 1 105 ? -52.233 13.442 63.362 1.00 89.62 105 VAL A CA 1
ATOM 879 C C . VAL A 1 105 ? -53.062 12.641 64.364 1.00 89.62 105 VAL A C 1
ATOM 881 O O . VAL A 1 105 ? -53.865 13.242 65.068 1.00 89.62 105 VAL A O 1
ATOM 884 N N . LYS A 1 106 ? -52.817 11.330 64.499 1.00 89.25 106 LYS A N 1
ATOM 885 C CA . LYS A 1 106 ? -53.503 10.476 65.485 1.00 89.25 106 LYS A CA 1
ATOM 886 C C . LYS A 1 106 ? -53.299 10.971 66.923 1.00 89.25 106 LYS A C 1
ATOM 888 O O . LYS A 1 106 ? -54.237 10.978 67.712 1.00 89.25 106 LYS A O 1
ATOM 893 N N . LYS A 1 107 ? -52.076 11.401 67.260 1.00 89.44 107 LYS A N 1
ATOM 894 C CA . LYS A 1 107 ? -51.734 11.933 68.589 1.00 89.44 107 LYS A CA 1
ATOM 895 C C . LYS A 1 107 ? -52.370 13.301 68.851 1.00 89.44 107 LYS A C 1
ATOM 897 O O . LYS A 1 107 ? -52.858 13.555 69.945 1.00 89.44 107 LYS A O 1
ATOM 902 N N . ASP A 1 108 ? -52.316 14.188 67.864 1.00 88.38 108 ASP A N 1
ATOM 903 C CA . ASP A 1 108 ? -52.714 15.587 68.011 1.00 88.38 108 ASP A CA 1
ATOM 904 C C . ASP A 1 108 ? -54.230 15.804 67.852 1.00 88.38 108 ASP A C 1
ATOM 906 O O . ASP A 1 108 ? -54.768 16.774 68.386 1.00 88.38 108 ASP A O 1
ATOM 910 N N . PHE A 1 109 ? -54.908 14.935 67.096 1.00 87.81 109 PHE A N 1
ATOM 911 C CA . PHE A 1 109 ? -56.322 15.045 66.735 1.00 87.81 109 PHE A CA 1
ATOM 912 C C . PHE A 1 109 ? -56.965 13.651 66.628 1.00 87.81 109 PHE A C 1
ATOM 914 O O . PHE A 1 109 ? -57.106 13.105 65.534 1.00 87.81 109 PHE A O 1
ATOM 921 N N . LEU A 1 110 ? -57.384 13.091 67.767 1.00 83.75 110 LEU A N 1
ATOM 922 C CA . LEU A 1 110 ? -58.049 11.781 67.836 1.00 83.75 110 LEU A CA 1
ATOM 923 C C . LEU A 1 110 ? -59.253 11.670 66.884 1.00 83.75 110 LEU A C 1
ATOM 925 O O . LEU A 1 110 ? -60.060 12.597 66.769 1.00 83.75 110 LEU A O 1
ATOM 929 N N . GLY A 1 111 ? -59.367 10.522 66.218 1.00 82.06 111 GLY A N 1
ATOM 930 C CA . GLY A 1 111 ? -60.410 10.191 65.248 1.00 82.06 111 GLY A CA 1
ATOM 931 C C . GLY A 1 111 ? -60.054 10.596 63.816 1.00 82.06 111 GLY A C 1
ATOM 932 O O . GLY A 1 111 ? -60.479 9.942 62.865 1.00 82.06 111 GLY A O 1
ATOM 933 N N . TYR A 1 112 ? -59.226 11.627 63.615 1.00 86.31 112 TYR A N 1
ATOM 934 C CA . TYR A 1 112 ? -58.875 12.095 62.268 1.00 86.31 112 TYR A CA 1
ATOM 935 C C . TYR A 1 112 ? -58.010 11.097 61.481 1.00 86.31 112 TYR A C 1
ATOM 937 O O . TYR A 1 112 ? -57.892 11.218 60.260 1.00 86.31 112 TYR A O 1
ATOM 945 N N . GLU A 1 113 ? -57.453 10.074 62.134 1.00 85.50 113 GLU A N 1
ATOM 946 C CA . GLU A 1 113 ? -56.781 8.955 61.477 1.00 85.50 113 GLU A CA 1
ATOM 947 C C . GLU A 1 113 ? -57.695 8.138 60.551 1.00 85.50 113 GLU A C 1
ATOM 949 O O . GLU A 1 113 ? -57.201 7.561 59.581 1.00 85.50 113 GLU A O 1
ATOM 954 N N . GLN A 1 114 ? -59.014 8.161 60.783 1.00 84.56 114 GLN A N 1
ATOM 955 C CA . GLN A 1 114 ? -60.015 7.483 59.947 1.00 84.56 114 GLN A CA 1
ATOM 956 C C . GLN A 1 114 ? -60.004 7.987 58.49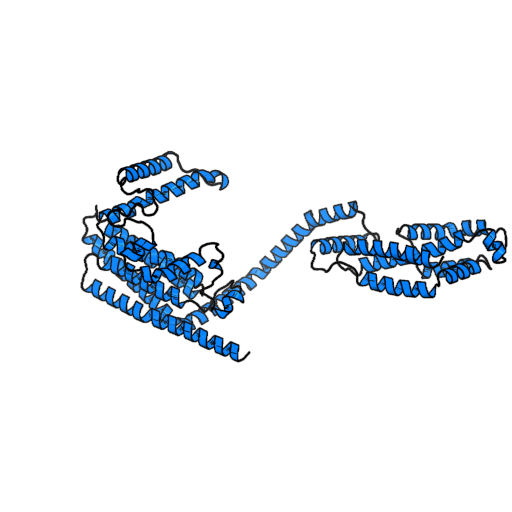8 1.00 84.56 114 GLN A C 1
ATOM 958 O O . GLN A 1 114 ? -60.257 7.236 57.559 1.00 84.56 114 GLN A O 1
ATOM 963 N N . ILE A 1 115 ? -59.612 9.249 58.283 1.00 85.31 115 ILE A N 1
ATOM 964 C CA . ILE A 1 115 ? -59.452 9.812 56.937 1.00 85.31 115 ILE A CA 1
ATOM 965 C C . ILE A 1 115 ? -58.294 9.129 56.196 1.00 85.31 115 ILE A C 1
ATOM 967 O O . ILE A 1 115 ? -58.390 8.915 54.989 1.00 85.31 115 ILE A O 1
ATOM 971 N N . PHE A 1 116 ? -57.206 8.766 56.887 1.00 86.38 116 PHE A N 1
ATOM 972 C CA . PHE A 1 116 ? -56.120 8.011 56.258 1.00 86.38 116 PHE A CA 1
ATOM 973 C C . PHE A 1 116 ? -56.553 6.592 55.922 1.00 86.38 116 PHE A C 1
ATOM 975 O O . PHE A 1 116 ? -56.249 6.154 54.823 1.00 86.38 116 PHE A O 1
ATOM 982 N N . ILE A 1 117 ? -57.292 5.921 56.811 1.00 85.44 117 ILE A N 1
ATOM 983 C CA . ILE A 1 117 ? -57.819 4.569 56.569 1.00 85.44 117 ILE A CA 1
ATOM 984 C C . ILE A 1 117 ? -58.694 4.572 55.311 1.00 85.44 117 ILE A C 1
ATOM 986 O O . ILE A 1 117 ? -58.397 3.852 54.364 1.00 85.44 117 ILE A O 1
ATOM 990 N N . LYS A 1 118 ? -59.658 5.500 55.220 1.00 84.94 118 LYS A N 1
ATOM 991 C CA . LYS A 1 118 ? -60.521 5.658 54.038 1.00 84.94 118 LYS A CA 1
ATOM 992 C C . LYS A 1 118 ? -59.722 5.922 52.754 1.00 84.94 118 LYS A C 1
ATOM 994 O O . LYS A 1 118 ? -60.028 5.364 51.705 1.00 84.94 118 LYS A O 1
ATOM 999 N N . ILE A 1 119 ? -58.688 6.768 52.807 1.00 84.12 119 ILE A N 1
ATOM 1000 C CA . ILE A 1 119 ? -57.824 7.042 51.643 1.00 84.12 119 ILE A CA 1
ATOM 1001 C C . ILE A 1 119 ? -57.003 5.804 51.259 1.00 84.12 119 ILE A C 1
ATOM 1003 O O . ILE A 1 119 ? -56.906 5.499 50.074 1.00 84.12 119 ILE A O 1
ATOM 1007 N N . GLU A 1 120 ? -56.417 5.109 52.234 1.00 87.94 120 GLU A N 1
ATOM 1008 C CA . GLU A 1 120 ? -55.582 3.915 52.052 1.00 87.94 120 GLU A CA 1
ATOM 1009 C C . GLU A 1 120 ? -56.386 2.719 51.516 1.00 87.94 120 GLU A C 1
ATOM 1011 O O . GLU A 1 120 ? -55.890 1.992 50.656 1.00 87.94 120 GLU A O 1
ATOM 1016 N N . GLU A 1 121 ? -57.637 2.556 51.946 1.00 85.31 121 GLU A N 1
ATOM 1017 C CA . GLU A 1 121 ? -58.582 1.571 51.406 1.00 85.31 121 GLU A CA 1
ATOM 1018 C C . GLU A 1 121 ? -58.983 1.915 49.968 1.00 85.31 121 GLU A C 1
ATOM 1020 O O . GLU A 1 121 ? -58.936 1.063 49.083 1.00 85.31 121 GLU A O 1
ATOM 1025 N N . MET A 1 122 ? -59.299 3.187 49.689 1.00 83.12 122 MET A N 1
ATOM 1026 C CA . MET A 1 122 ? -59.674 3.636 48.341 1.00 83.12 122 MET A CA 1
ATOM 1027 C C . MET A 1 122 ? -58.573 3.416 47.296 1.00 83.12 122 MET A C 1
ATOM 1029 O O . MET A 1 122 ? -58.878 3.187 46.117 1.00 83.12 122 MET A O 1
ATOM 1033 N N . ILE A 1 123 ? -57.306 3.549 47.696 1.00 82.12 123 ILE A N 1
ATOM 1034 C CA . ILE A 1 123 ? -56.142 3.374 46.814 1.00 82.12 123 ILE A CA 1
ATOM 1035 C C . ILE A 1 123 ? -55.594 1.949 46.811 1.00 82.12 123 ILE A C 1
ATOM 1037 O O . ILE A 1 123 ? -54.805 1.642 45.917 1.00 82.12 123 ILE A O 1
ATOM 1041 N N . ASP A 1 124 ? -56.007 1.118 47.770 1.00 85.62 124 ASP A N 1
ATOM 1042 C CA . ASP A 1 124 ? -55.383 -0.162 48.095 1.00 85.62 124 ASP A CA 1
ATOM 1043 C C . ASP A 1 124 ? -53.877 0.015 48.363 1.00 85.62 124 ASP A C 1
ATOM 1045 O O . ASP A 1 124 ? -53.031 -0.067 47.468 1.00 85.62 124 ASP A O 1
ATOM 1049 N N . ILE A 1 125 ? -53.536 0.332 49.616 1.00 81.69 125 ILE A N 1
ATOM 1050 C CA . ILE A 1 125 ? -52.154 0.632 50.010 1.00 81.69 125 ILE A CA 1
ATOM 1051 C C . ILE A 1 125 ? -51.191 -0.536 49.743 1.00 81.69 125 ILE A C 1
ATOM 1053 O O . ILE A 1 125 ? -50.035 -0.288 49.408 1.00 81.69 125 ILE A O 1
ATOM 1057 N N . LYS A 1 126 ? -51.661 -1.792 49.805 1.00 83.50 126 LYS A N 1
ATOM 1058 C CA . LYS A 1 126 ? -50.847 -2.974 49.470 1.00 83.50 126 LYS A CA 1
ATOM 1059 C C . LYS A 1 126 ? -50.528 -3.000 47.978 1.00 83.50 126 LYS A C 1
ATOM 1061 O O . LYS A 1 126 ? -49.367 -3.100 47.591 1.00 83.50 126 LYS A O 1
ATOM 1066 N N . LYS A 1 127 ? -51.535 -2.777 47.131 1.00 86.31 127 LYS A N 1
ATOM 1067 C CA . LYS A 1 127 ? -51.338 -2.648 45.680 1.00 86.31 127 LYS A CA 1
ATOM 1068 C C . LYS A 1 127 ? -50.422 -1.480 45.304 1.00 86.31 127 LYS A C 1
ATOM 1070 O O . LYS A 1 127 ? -49.691 -1.563 44.314 1.00 86.31 127 LYS A O 1
ATOM 1075 N N . LEU A 1 128 ? -50.427 -0.399 46.084 1.00 85.19 128 LEU A N 1
ATOM 1076 C CA . LEU A 1 128 ? -49.518 0.728 45.882 1.00 85.19 128 LEU A CA 1
ATOM 1077 C C . LEU A 1 128 ? -48.064 0.339 46.182 1.00 85.19 128 LEU A C 1
ATOM 1079 O O . LEU A 1 128 ? -47.158 0.753 45.457 1.00 85.19 128 LEU A O 1
ATOM 1083 N N . GLU A 1 129 ? -47.835 -0.465 47.221 1.00 84.69 129 GLU A N 1
ATOM 1084 C CA . GLU A 1 129 ? -46.511 -0.999 47.555 1.00 84.69 129 GLU A CA 1
ATOM 1085 C C . GLU A 1 129 ? -45.976 -1.918 46.451 1.00 84.69 129 GLU A C 1
ATOM 1087 O O . GLU A 1 129 ? -44.847 -1.716 45.991 1.00 84.69 129 GLU A O 1
ATOM 1092 N N . ASP A 1 130 ? -46.798 -2.834 45.938 1.00 85.50 130 ASP A N 1
ATOM 1093 C CA . ASP A 1 130 ? -46.426 -3.697 44.807 1.00 85.50 130 ASP A CA 1
ATOM 1094 C C . ASP A 1 130 ? -46.095 -2.875 43.555 1.00 85.50 130 ASP A C 1
ATOM 1096 O O . ASP A 1 130 ? -45.086 -3.096 42.873 1.00 85.50 130 ASP A O 1
ATOM 1100 N N . PHE A 1 131 ? -46.904 -1.848 43.283 1.00 87.38 131 PHE A N 1
ATOM 1101 C CA . PHE A 1 131 ? -46.670 -0.917 42.185 1.00 87.38 131 PHE A CA 1
ATOM 1102 C C . PHE A 1 131 ? -45.329 -0.176 42.318 1.00 87.38 131 PHE A C 1
ATOM 1104 O O . PHE A 1 131 ? -44.637 0.050 41.315 1.00 87.38 131 PHE A O 1
ATOM 1111 N N . PHE A 1 132 ? -44.922 0.183 43.538 1.00 86.19 132 PHE A N 1
ATOM 1112 C CA . PHE A 1 132 ? -43.623 0.800 43.797 1.00 86.19 132 PHE A CA 1
ATOM 1113 C C . PHE A 1 132 ? -42.457 -0.150 43.577 1.00 86.19 132 PHE A C 1
ATOM 1115 O O . PHE A 1 132 ? -41.478 0.240 42.934 1.00 86.19 132 PHE A O 1
ATOM 1122 N N . VAL A 1 133 ? -42.556 -1.384 44.079 1.00 86.44 133 VAL A N 1
ATOM 1123 C CA . VAL A 1 133 ? -41.525 -2.412 43.880 1.00 86.44 133 VAL A CA 1
ATOM 1124 C C . VAL A 1 133 ? -41.290 -2.622 42.386 1.00 86.44 133 VAL A C 1
ATOM 1126 O O . VAL A 1 133 ? -40.146 -2.582 41.922 1.00 86.44 133 VAL A O 1
ATOM 1129 N N . GLN A 1 134 ? -42.370 -2.751 41.617 1.00 87.81 134 GLN A N 1
ATOM 1130 C CA . GLN A 1 134 ? -42.298 -2.923 40.173 1.00 87.81 134 GLN A CA 1
ATOM 1131 C C . GLN A 1 134 ? -41.728 -1.683 39.467 1.00 87.81 134 GLN A C 1
ATOM 1133 O O . GLN A 1 134 ? -40.845 -1.789 38.616 1.00 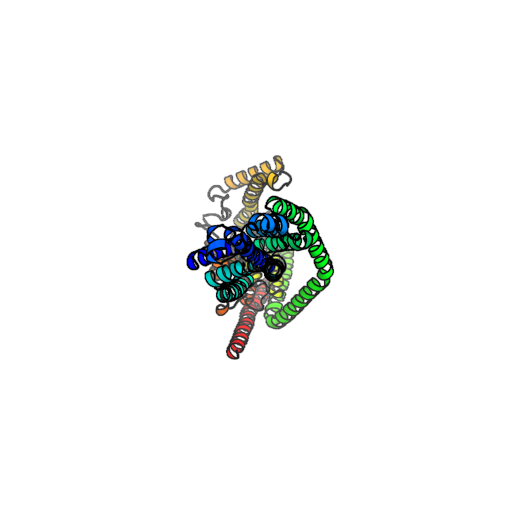87.81 134 GLN A O 1
ATOM 1138 N N . THR A 1 135 ? -42.158 -0.482 39.857 1.00 86.94 135 THR A N 1
ATOM 1139 C CA . THR A 1 135 ? -41.668 0.770 39.259 1.00 86.94 135 THR A CA 1
ATOM 1140 C C . THR A 1 135 ? -40.183 1.011 39.539 1.00 86.94 135 THR A C 1
ATOM 1142 O O . THR A 1 135 ? -39.459 1.429 38.636 1.00 86.94 135 THR A O 1
ATOM 1145 N N . LYS A 1 136 ? -39.698 0.680 40.741 1.00 87.75 136 LYS A N 1
ATOM 1146 C CA . LYS A 1 136 ? -38.272 0.748 41.088 1.00 87.75 136 LYS A CA 1
ATOM 1147 C C . LYS A 1 136 ? -37.438 -0.200 40.227 1.00 87.75 136 LYS A C 1
ATOM 1149 O O . LYS A 1 136 ? -36.414 0.222 39.692 1.00 87.75 136 LYS A O 1
ATOM 1154 N N . LYS A 1 137 ? -37.876 -1.455 40.058 1.00 87.75 137 LYS A N 1
ATOM 1155 C CA . LYS A 1 137 ? -37.206 -2.423 39.168 1.00 87.75 137 LYS A CA 1
ATOM 1156 C C . LYS A 1 137 ? -37.124 -1.894 37.738 1.00 87.75 137 LYS A C 1
ATOM 1158 O O . LYS A 1 137 ? -36.061 -1.932 37.126 1.00 87.75 137 LYS A O 1
ATOM 1163 N N . GLU A 1 138 ? -38.223 -1.342 37.232 1.00 88.56 138 GLU A N 1
ATOM 1164 C CA . GLU A 1 138 ? -38.270 -0.784 35.883 1.00 88.56 138 GLU A CA 1
ATOM 1165 C C . GLU A 1 138 ? -37.354 0.427 35.706 1.00 88.56 138 GLU A C 1
ATOM 1167 O O . GLU A 1 138 ? -36.665 0.499 34.696 1.00 88.56 138 GLU A O 1
ATOM 1172 N N . PHE A 1 139 ? -37.312 1.364 36.661 1.00 90.62 139 PHE A N 1
ATOM 1173 C CA . PHE A 1 139 ? -36.392 2.503 36.589 1.00 90.62 139 PHE A CA 1
ATOM 1174 C C . PHE A 1 139 ? -34.938 2.046 36.628 1.00 90.62 139 PHE A C 1
ATOM 1176 O O . PHE A 1 139 ? -34.164 2.479 35.783 1.00 90.62 139 PHE A O 1
ATOM 1183 N N . LEU A 1 140 ? -34.574 1.130 37.533 1.00 85.94 140 LEU A N 1
ATOM 1184 C CA . LEU A 1 140 ? -33.213 0.587 37.632 1.00 85.94 140 LEU A CA 1
ATOM 1185 C C . LEU A 1 140 ? -32.748 -0.126 36.355 1.00 85.94 140 LEU A C 1
ATOM 1187 O O . LEU A 1 140 ? -31.549 -0.158 36.086 1.00 85.94 140 LEU A O 1
ATOM 1191 N N . ALA A 1 141 ? -33.670 -0.682 35.567 1.00 84.62 141 ALA A N 1
ATOM 1192 C CA . ALA A 1 141 ? -33.378 -1.317 34.286 1.00 84.62 141 ALA A CA 1
ATOM 1193 C C . ALA A 1 141 ? -33.329 -0.332 33.099 1.00 84.62 141 ALA A C 1
ATOM 1195 O O . ALA A 1 141 ? -32.857 -0.712 32.031 1.00 84.62 141 ALA A O 1
ATOM 1196 N N . TYR A 1 142 ? -33.789 0.912 33.270 1.00 85.81 142 TYR A N 1
ATOM 1197 C CA . TYR A 1 142 ? -34.010 1.860 32.175 1.00 85.81 142 TYR A CA 1
ATOM 1198 C C . TYR A 1 142 ? -32.808 2.771 31.906 1.00 85.81 142 TYR A C 1
ATOM 1200 O O . TYR A 1 142 ? -32.167 3.268 32.833 1.00 85.81 142 TYR A O 1
ATOM 1208 N N . GLY A 1 143 ? -32.551 3.043 30.629 1.00 83.19 143 GLY A N 1
ATOM 1209 C CA . GLY A 1 143 ? -31.478 3.912 30.144 1.00 83.19 143 GLY A CA 1
ATOM 1210 C C . GLY A 1 143 ? -30.929 3.401 28.814 1.00 83.19 143 GLY A C 1
ATOM 1211 O O . GLY A 1 143 ? -31.164 2.250 28.444 1.00 83.19 143 GLY A O 1
ATOM 1212 N N . LYS A 1 144 ? -30.205 4.251 28.087 1.00 84.00 144 LYS A N 1
ATOM 1213 C CA . LYS A 1 144 ? -29.478 3.831 26.886 1.00 84.00 144 LYS A CA 1
ATOM 1214 C C . LYS A 1 144 ? -28.299 2.914 27.243 1.00 84.00 144 LYS A C 1
ATOM 1216 O O . LYS A 1 144 ? -27.728 3.055 28.332 1.00 84.00 144 LYS A O 1
ATOM 1221 N N . PRO A 1 145 ? -27.908 2.008 26.333 1.00 76.19 145 PRO A N 1
ATOM 1222 C CA . PRO A 1 145 ? -26.656 1.274 26.462 1.00 76.19 145 PRO A CA 1
ATOM 1223 C C . PRO A 1 145 ? -25.455 2.237 26.520 1.00 76.19 145 PRO A C 1
ATOM 1225 O O . PRO A 1 145 ? -25.490 3.343 25.979 1.00 76.19 145 PRO A O 1
ATOM 1228 N N . GLU A 1 146 ? -24.396 1.835 27.225 1.00 66.94 146 GLU A N 1
ATOM 1229 C CA . GLU A 1 146 ? -23.207 2.671 27.481 1.00 66.94 146 GLU A CA 1
ATOM 1230 C C . GLU A 1 146 ? -22.355 2.957 26.230 1.00 66.94 146 GLU A C 1
ATOM 1232 O O . GLU A 1 146 ? -21.410 3.736 26.291 1.00 66.94 146 GLU A O 1
ATOM 1237 N N . ASN A 1 147 ? -22.696 2.368 25.085 1.00 68.38 147 ASN A N 1
ATOM 1238 C CA . ASN A 1 147 ? -21.967 2.518 23.826 1.00 68.38 147 ASN A CA 1
ATOM 1239 C C . ASN A 1 147 ? -22.253 3.835 23.074 1.00 68.38 147 ASN A C 1
ATOM 1241 O O . ASN A 1 147 ? -21.529 4.157 22.136 1.00 68.38 147 ASN A O 1
ATOM 1245 N N . ASP A 1 148 ? -23.260 4.621 23.475 1.00 76.25 148 ASP A N 1
ATOM 1246 C CA . ASP A 1 148 ? -23.499 5.963 22.925 1.00 76.25 148 ASP A CA 1
ATOM 1247 C C . ASP A 1 148 ? -22.679 7.015 23.691 1.00 76.25 148 ASP A C 1
ATOM 1249 O O . ASP A 1 148 ? -23.072 7.461 24.772 1.00 76.25 148 ASP A O 1
ATOM 1253 N N . SER A 1 149 ? -21.543 7.436 23.123 1.00 71.44 149 SER A N 1
ATOM 1254 C CA . SER A 1 149 ? -20.600 8.369 23.761 1.00 71.44 149 SER A CA 1
ATOM 1255 C C . SER A 1 149 ? -21.233 9.709 24.156 1.00 71.44 149 SER A C 1
ATOM 1257 O O . SER A 1 149 ? -20.868 10.279 25.186 1.00 71.44 149 SER A O 1
ATOM 1259 N N . ASN A 1 150 ? -22.210 10.199 23.385 1.00 71.38 150 ASN A N 1
ATOM 1260 C CA . ASN A 1 150 ? -22.898 11.457 23.684 1.00 71.38 150 ASN A CA 1
ATOM 1261 C C . ASN A 1 150 ? -23.800 11.313 24.911 1.00 71.38 150 ASN A C 1
ATOM 1263 O O . ASN A 1 150 ? -23.777 12.152 25.815 1.00 71.38 150 ASN A O 1
ATOM 1267 N N . SER A 1 151 ? -24.557 10.217 24.969 1.00 75.88 151 SER A N 1
ATOM 1268 C CA . SER A 1 151 ? -25.396 9.908 26.126 1.00 75.88 151 SER A CA 1
ATOM 1269 C C . SER A 1 151 ? -24.550 9.600 27.355 1.00 75.88 151 SER A C 1
ATOM 1271 O O . SER A 1 151 ? -24.883 10.071 28.441 1.00 75.88 151 SER A O 1
ATOM 1273 N N . PHE A 1 152 ? -23.421 8.904 27.201 1.00 80.12 152 PHE A N 1
ATOM 1274 C CA . PHE A 1 152 ? -22.489 8.626 28.292 1.00 80.12 152 PHE A CA 1
ATOM 1275 C C . PHE A 1 152 ? -21.941 9.921 28.904 1.00 80.12 152 PHE A C 1
ATOM 1277 O O . PHE A 1 152 ? -22.030 10.122 30.118 1.00 80.12 152 PHE A O 1
ATOM 1284 N N . LEU A 1 153 ? -21.449 10.843 28.070 1.00 76.94 153 LEU A N 1
ATOM 1285 C CA . LEU A 1 153 ? -20.907 12.117 28.538 1.00 76.94 153 LEU A CA 1
ATOM 1286 C C . LEU A 1 153 ? -21.980 12.971 29.225 1.00 76.94 153 LEU A C 1
ATOM 1288 O O . LEU A 1 153 ? -21.745 13.492 30.317 1.00 76.94 153 LEU A O 1
ATOM 1292 N N . ALA A 1 154 ? -23.176 13.069 28.636 1.00 78.69 154 ALA A N 1
ATOM 1293 C CA . ALA A 1 154 ? -24.303 13.778 29.240 1.00 78.69 154 ALA A CA 1
ATOM 1294 C C . ALA A 1 154 ? -24.705 13.163 30.593 1.00 78.69 154 ALA A C 1
ATOM 1296 O O . ALA A 1 154 ? -24.952 13.883 31.558 1.00 78.69 154 ALA A O 1
ATOM 1297 N N . THR A 1 155 ? -24.701 11.833 30.694 1.00 85.25 155 THR A N 1
ATOM 1298 C CA . THR A 1 155 ? -25.008 11.091 31.928 1.00 85.25 155 THR A CA 1
ATOM 1299 C C . THR A 1 155 ? -23.995 11.399 33.020 1.00 85.25 155 THR A C 1
ATOM 1301 O O . THR A 1 155 ? -24.386 11.810 34.109 1.00 85.25 155 THR A O 1
ATOM 1304 N N . LYS A 1 156 ? -22.693 11.292 32.725 1.00 84.19 156 LYS A N 1
ATOM 1305 C CA . LYS A 1 156 ? -21.626 11.615 33.687 1.00 84.19 156 LYS A CA 1
ATOM 1306 C C . LYS A 1 156 ? -21.654 13.073 34.123 1.00 84.19 156 LYS A C 1
ATOM 1308 O O . LYS A 1 156 ? -21.453 13.373 35.298 1.00 84.19 156 LYS A O 1
ATOM 1313 N N . THR A 1 157 ? -21.991 13.968 33.203 1.00 81.56 157 THR A N 1
ATOM 1314 C CA . THR A 1 157 ? -22.183 15.392 33.488 1.00 81.56 157 THR A CA 1
ATOM 1315 C C . THR A 1 157 ? -23.321 15.610 34.492 1.00 81.56 157 THR A C 1
ATOM 1317 O O . THR A 1 157 ? -23.146 16.318 35.486 1.00 81.56 157 THR A O 1
ATOM 1320 N N . VAL A 1 158 ? -24.470 14.955 34.289 1.00 85.31 158 VAL A N 1
ATOM 1321 C CA . VAL A 1 158 ? -25.608 15.034 35.218 1.00 85.31 158 VAL A CA 1
ATOM 1322 C C . VAL A 1 158 ? -25.304 14.361 36.556 1.00 85.31 158 VAL A C 1
ATOM 1324 O O . VAL A 1 158 ? -25.669 14.912 37.591 1.00 85.31 158 VAL A O 1
ATOM 1327 N N . GLU A 1 159 ? -24.610 13.220 36.573 1.00 85.75 159 GLU A N 1
ATOM 1328 C CA . GLU A 1 159 ? -24.187 12.546 37.809 1.00 85.75 159 GLU A CA 1
ATOM 1329 C C . GLU A 1 159 ? -23.317 13.460 38.678 1.00 85.75 159 GLU A C 1
ATOM 1331 O O . GLU A 1 159 ? -23.614 13.650 39.859 1.00 85.75 159 GLU A O 1
ATOM 1336 N N . LEU A 1 160 ? -22.291 14.081 38.089 1.00 81.62 160 LEU A N 1
ATOM 1337 C CA . LEU A 1 160 ? -21.417 15.027 38.786 1.00 81.62 160 LEU A CA 1
ATOM 1338 C C . LEU A 1 160 ? -22.204 16.223 39.335 1.00 81.62 160 LEU A C 1
ATOM 1340 O O . LEU A 1 160 ? -22.006 16.644 40.480 1.00 81.62 160 LEU A O 1
ATOM 1344 N N . TYR A 1 161 ? -23.145 16.750 38.547 1.00 84.00 161 TYR A N 1
ATOM 1345 C CA . TYR A 1 161 ? -24.001 17.845 38.988 1.00 84.00 161 TYR A CA 1
ATOM 1346 C C . TYR A 1 161 ? -24.924 17.426 40.143 1.00 84.00 161 TYR A C 1
ATOM 1348 O O . TYR A 1 161 ? -25.042 18.156 41.132 1.00 84.00 161 TYR A O 1
ATOM 1356 N N . LEU A 1 162 ? -25.555 16.250 40.051 1.00 85.50 162 LEU A N 1
ATOM 1357 C CA . LEU A 1 162 ? -26.425 15.680 41.084 1.00 85.50 162 LEU A CA 1
ATOM 1358 C C . LEU A 1 162 ? -25.661 15.439 42.387 1.00 85.50 162 LEU A C 1
ATOM 1360 O O . LEU A 1 162 ? -26.173 15.753 43.464 1.00 85.50 162 LEU A O 1
ATOM 1364 N N . GLN A 1 163 ? -24.434 14.919 42.307 1.00 82.75 163 GLN A N 1
ATOM 1365 C CA . GLN A 1 163 ? -23.586 14.675 43.473 1.00 82.75 163 GLN A CA 1
ATOM 1366 C C . GLN A 1 163 ? -23.310 15.965 44.247 1.00 82.75 163 GLN A C 1
ATOM 1368 O O . GLN A 1 163 ? -23.469 15.971 45.474 1.00 82.75 163 GLN A O 1
ATOM 1373 N N . LYS A 1 164 ? -22.967 17.043 43.528 1.00 81.94 164 LYS A N 1
ATOM 1374 C CA . LYS A 1 164 ? -22.603 18.345 44.101 1.00 81.94 164 LYS A CA 1
ATOM 1375 C C . LYS A 1 164 ? -23.808 19.153 44.584 1.00 81.94 164 LYS A C 1
ATOM 1377 O O . LYS A 1 164 ? -23.760 19.723 45.667 1.00 81.94 164 LYS A O 1
ATOM 1382 N N . ASN A 1 165 ? -24.889 19.199 43.804 1.00 81.62 165 ASN A N 1
ATOM 1383 C CA . ASN A 1 165 ? -26.004 20.125 44.039 1.00 81.62 165 ASN A CA 1
ATOM 1384 C C . ASN A 1 165 ? -27.266 19.458 44.607 1.00 81.62 165 ASN A C 1
ATOM 1386 O O . ASN A 1 165 ? -28.225 20.153 44.937 1.00 81.62 165 ASN A O 1
ATOM 1390 N N . LYS A 1 166 ? -27.311 18.118 44.680 1.00 81.19 166 LYS A N 1
ATOM 1391 C CA . LYS A 1 166 ? -28.467 17.319 45.146 1.00 81.19 166 LYS A CA 1
ATOM 1392 C C . LYS A 1 166 ? -29.795 17.633 44.424 1.00 81.19 166 LYS A C 1
ATOM 1394 O O . LYS A 1 166 ? -30.878 17.286 44.909 1.00 81.19 166 LYS A O 1
ATOM 1399 N N . LYS A 1 167 ? -29.728 18.262 43.247 1.00 83.19 167 LYS A N 1
ATOM 1400 C CA . LYS A 1 167 ? -30.858 18.607 42.373 1.00 83.19 167 LYS A CA 1
ATOM 1401 C C . LYS A 1 167 ? -30.524 18.262 40.925 1.00 83.19 167 LYS A C 1
ATOM 1403 O O . LYS A 1 167 ? -29.356 18.301 40.541 1.00 83.19 167 LYS A O 1
ATOM 1408 N N . PHE A 1 168 ? -31.549 17.943 40.142 1.00 83.06 168 PHE A N 1
ATOM 1409 C CA . PHE A 1 168 ? -31.399 17.741 38.707 1.00 83.06 168 PHE A CA 1
ATOM 1410 C C . PHE A 1 168 ? -31.088 19.088 38.024 1.00 83.06 168 PHE A C 1
ATOM 1412 O O . PHE A 1 168 ? -31.721 20.083 38.393 1.00 83.06 168 PHE A O 1
ATOM 1419 N N . PRO A 1 169 ? -30.104 19.153 37.108 1.00 83.12 169 PRO A N 1
ATOM 1420 C CA . PRO A 1 169 ? -29.738 20.395 36.429 1.00 83.12 169 PRO A CA 1
ATOM 1421 C C . PRO A 1 169 ? -30.844 20.861 35.478 1.00 83.12 169 PRO A C 1
ATOM 1423 O O . PRO A 1 169 ? -31.550 20.043 34.889 1.00 83.12 169 PRO A O 1
ATOM 1426 N N . ASP A 1 170 ? -30.974 22.176 35.308 1.00 82.50 170 ASP A N 1
ATOM 1427 C CA . ASP A 1 170 ? -31.739 22.733 34.191 1.00 82.50 170 ASP A CA 1
ATOM 1428 C C . ASP A 1 170 ? -30.891 22.777 32.903 1.00 82.50 170 ASP A C 1
ATOM 1430 O O . ASP A 1 170 ? -29.701 22.443 32.898 1.00 82.50 170 ASP A O 1
ATOM 1434 N N . ASN A 1 171 ? -31.504 23.180 31.787 1.00 75.50 171 ASN A N 1
ATOM 1435 C CA . ASN A 1 171 ? -30.813 23.236 30.497 1.00 75.50 171 ASN A CA 1
ATOM 1436 C C . ASN A 1 171 ? -29.635 24.227 30.486 1.00 75.50 171 ASN A C 1
ATOM 1438 O O . ASN A 1 171 ? -28.648 23.986 29.793 1.00 75.50 171 ASN A O 1
ATOM 1442 N N . ASN A 1 172 ? -29.700 25.323 31.246 1.00 79.31 172 ASN A N 1
ATOM 1443 C CA . ASN A 1 172 ? -28.625 26.315 31.289 1.00 79.31 172 ASN A CA 1
ATOM 1444 C C . ASN A 1 172 ? -27.428 25.798 32.095 1.00 79.31 172 ASN A C 1
ATOM 1446 O O . ASN A 1 172 ? -26.283 25.938 31.658 1.00 79.31 172 ASN A O 1
ATOM 1450 N N . ASP A 1 173 ? -27.695 25.148 33.227 1.00 79.50 173 ASP A N 1
ATOM 1451 C CA . ASP A 1 173 ? -26.701 24.470 34.057 1.00 79.50 173 ASP A CA 1
ATOM 1452 C C . ASP A 1 173 ? -25.963 23.382 33.262 1.00 79.50 173 ASP A C 1
ATOM 1454 O O . ASP A 1 173 ? -24.729 23.325 33.270 1.00 79.50 173 ASP A O 1
ATOM 1458 N N . LEU A 1 174 ? -26.714 22.562 32.519 1.00 76.62 174 LEU A N 1
ATOM 1459 C CA . LEU A 1 174 ? -26.183 21.537 31.619 1.00 76.62 174 LEU A CA 1
ATOM 1460 C C . LEU A 1 174 ? -25.294 22.135 30.526 1.00 76.62 174 LEU A C 1
ATOM 1462 O O . LEU A 1 174 ? -24.160 21.691 30.348 1.00 76.62 174 LEU A O 1
ATOM 1466 N N . ASN A 1 175 ? -25.771 23.171 29.832 1.00 76.62 175 ASN A N 1
ATOM 1467 C CA . ASN A 1 175 ? -25.019 23.825 28.760 1.00 76.62 175 ASN A CA 1
ATOM 1468 C C . ASN A 1 175 ? -23.711 24.446 29.268 1.00 76.62 175 ASN A C 1
ATOM 1470 O O . ASN A 1 175 ? -22.672 24.331 28.615 1.00 76.62 175 ASN A O 1
ATOM 1474 N N . LYS A 1 176 ? -23.733 25.078 30.446 1.00 81.81 176 LYS A N 1
ATOM 1475 C CA . LYS A 1 176 ? -22.535 25.660 31.062 1.00 81.81 176 LYS A CA 1
ATOM 1476 C C . LYS A 1 176 ? -21.519 24.580 31.434 1.00 81.81 176 LYS A C 1
ATOM 1478 O O . LYS A 1 176 ? -20.337 24.736 31.138 1.00 81.81 176 LYS A O 1
ATOM 1483 N N . LEU A 1 177 ? -21.971 23.485 32.046 1.00 78.19 177 LEU A N 1
ATOM 1484 C CA . LEU A 1 177 ? -21.092 22.390 32.456 1.00 78.19 177 LEU A CA 1
ATOM 1485 C C . LEU A 1 177 ? -20.494 21.659 31.243 1.00 78.19 177 LEU A C 1
ATOM 1487 O O . LEU A 1 177 ? -19.292 21.402 31.221 1.00 78.19 177 LEU A O 1
ATOM 1491 N N . MET A 1 178 ? -21.295 21.422 30.201 1.00 74.75 178 MET A N 1
ATOM 1492 C CA . MET A 1 178 ? -20.830 20.853 28.931 1.00 74.75 178 MET A CA 1
ATOM 1493 C C . MET A 1 178 ? -19.769 21.728 28.261 1.00 74.75 178 MET A C 1
ATOM 1495 O O . MET A 1 178 ? -18.755 21.203 27.808 1.00 74.75 178 MET A O 1
ATOM 1499 N N . ARG A 1 179 ? -19.942 23.058 28.244 1.00 79.19 179 ARG A N 1
ATOM 1500 C CA . ARG A 1 179 ? -18.922 23.980 27.712 1.00 79.19 179 ARG A CA 1
ATOM 1501 C C . ARG A 1 179 ? -17.594 23.864 28.456 1.00 79.19 179 ARG A C 1
ATOM 1503 O O . ARG A 1 179 ? -16.559 23.809 27.809 1.00 79.19 179 ARG A O 1
ATOM 1510 N N . VAL A 1 180 ? -17.614 23.787 29.787 1.00 79.56 180 VAL A N 1
ATOM 1511 C CA . VAL A 1 180 ? -16.390 23.621 30.596 1.00 79.56 180 VAL A CA 1
ATOM 1512 C C . VAL A 1 180 ? -15.724 22.271 30.315 1.00 79.56 180 VAL A C 1
ATOM 1514 O O . VAL A 1 180 ? -14.511 22.197 30.130 1.00 79.56 180 VAL A O 1
ATOM 1517 N N . ILE A 1 181 ? -16.502 21.189 30.227 1.00 77.44 181 ILE A N 1
ATOM 1518 C CA . ILE A 1 181 ? -15.964 19.860 29.909 1.00 77.44 181 ILE A CA 1
ATOM 1519 C C . ILE A 1 181 ? -15.328 19.851 28.516 1.00 77.44 181 ILE A C 1
ATOM 1521 O O . ILE A 1 181 ? -14.213 19.360 28.369 1.00 77.44 181 ILE A O 1
ATOM 1525 N N . ILE A 1 182 ? -15.999 20.412 27.509 1.00 77.56 182 ILE A N 1
ATOM 1526 C CA . ILE A 1 182 ? -15.508 20.427 26.127 1.00 77.56 182 ILE A CA 1
ATOM 1527 C C . ILE A 1 182 ? -14.288 21.340 25.975 1.00 77.56 182 ILE A C 1
ATOM 1529 O O . ILE A 1 182 ? -13.310 20.935 25.353 1.00 77.56 182 ILE A O 1
ATOM 1533 N N . ASN A 1 183 ? -14.320 22.544 26.546 1.00 79.69 183 ASN A N 1
ATOM 1534 C CA . ASN A 1 183 ? -13.274 23.543 26.319 1.00 79.69 183 ASN A CA 1
ATOM 1535 C C . ASN A 1 183 ? -12.045 23.337 27.213 1.00 79.69 183 ASN A C 1
ATOM 1537 O O . ASN A 1 183 ? -10.932 23.616 26.777 1.00 79.69 183 ASN A O 1
ATOM 1541 N N . ASP A 1 184 ? -12.223 22.818 28.431 1.00 77.44 184 ASP A N 1
ATOM 1542 C CA . ASP A 1 184 ? -11.131 22.675 29.398 1.00 77.44 184 ASP A CA 1
ATOM 1543 C C . ASP A 1 184 ? -10.830 21.212 29.731 1.00 77.44 184 ASP A C 1
ATOM 1545 O O . ASP A 1 184 ? -9.667 20.805 29.772 1.00 77.44 184 ASP A O 1
ATOM 1549 N N . GLY A 1 185 ? -11.870 20.412 29.979 1.00 73.44 185 GLY A N 1
ATOM 1550 C CA . GLY A 1 185 ? -11.740 19.024 30.429 1.00 73.44 185 GLY A CA 1
ATOM 1551 C C . GLY A 1 185 ? -11.140 18.098 29.370 1.00 73.44 185 GLY A C 1
ATOM 1552 O O . GLY A 1 185 ? -10.104 17.477 29.613 1.00 73.44 185 GLY A O 1
ATOM 1553 N N . ILE A 1 186 ? -11.760 18.030 28.188 1.00 79.56 186 ILE A N 1
ATOM 1554 C CA . ILE A 1 186 ? -11.343 17.156 27.081 1.00 79.56 186 ILE A CA 1
ATOM 1555 C C . ILE A 1 186 ? -9.919 17.494 26.613 1.00 79.56 186 ILE A C 1
ATOM 1557 O O . ILE A 1 186 ? -9.110 16.569 26.525 1.00 79.56 186 ILE A O 1
ATOM 1561 N N . PRO A 1 187 ? -9.538 18.768 26.379 1.00 83.06 187 PRO A N 1
ATOM 1562 C CA . PRO A 1 187 ? -8.168 19.094 25.994 1.00 83.06 187 PRO A CA 1
ATOM 1563 C C . PRO A 1 187 ? -7.133 18.713 27.055 1.00 83.06 187 PRO A C 1
ATOM 1565 O O . PRO A 1 187 ? -6.070 18.201 26.705 1.00 83.06 187 PRO A O 1
ATOM 1568 N N . LYS A 1 188 ? -7.421 18.917 28.351 1.00 77.88 188 LYS A N 1
ATOM 1569 C CA . LYS A 1 188 ? -6.519 18.495 29.439 1.00 77.88 188 LYS A CA 1
ATOM 1570 C C . LYS A 1 188 ? -6.389 16.974 29.503 1.00 77.88 188 LYS A C 1
ATOM 1572 O O . LYS A 1 188 ? -5.270 16.474 29.579 1.00 77.88 188 LYS A O 1
ATOM 1577 N N . PHE A 1 189 ? -7.501 16.245 29.405 1.00 73.88 189 PHE A N 1
ATOM 1578 C CA . PHE A 1 189 ? -7.495 14.782 29.383 1.00 73.88 189 PHE A CA 1
ATOM 1579 C C . PHE A 1 189 ? -6.732 14.236 28.171 1.00 73.88 189 PHE A C 1
ATOM 1581 O O . PHE A 1 189 ? -5.864 13.386 28.325 1.00 73.88 189 PHE A O 1
ATOM 1588 N N . SER A 1 190 ? -6.978 14.782 26.978 1.00 77.81 190 SER A N 1
ATOM 1589 C CA . SER A 1 190 ? -6.257 14.422 25.752 1.00 77.81 190 SER A CA 1
ATOM 1590 C C . SER A 1 190 ? -4.746 14.655 25.885 1.00 77.81 190 SER A C 1
ATOM 1592 O O . SER A 1 190 ? -3.952 13.787 25.516 1.00 77.81 190 SER A O 1
ATOM 1594 N N . LYS A 1 191 ? -4.329 15.785 26.481 1.00 83.06 191 LYS A N 1
ATOM 1595 C CA . LYS A 1 191 ? -2.914 16.063 26.783 1.00 83.06 191 LYS A CA 1
ATOM 1596 C C . LYS A 1 191 ? -2.316 15.029 27.738 1.00 83.06 191 LYS A C 1
ATOM 1598 O O . LYS A 1 191 ? -1.189 14.593 27.508 1.00 83.06 191 LYS A O 1
ATOM 1603 N N . GLU A 1 192 ? -3.053 14.616 28.764 1.00 76.31 192 GLU A N 1
ATOM 1604 C CA . GLU A 1 192 ? -2.583 13.608 29.717 1.00 76.31 192 GLU A CA 1
ATOM 1605 C C . GLU A 1 192 ? -2.490 12.215 29.079 1.00 76.31 192 GLU A C 1
ATOM 1607 O O . GLU A 1 192 ? -1.474 11.539 29.235 1.00 76.31 192 GLU A O 1
ATOM 1612 N N . VAL A 1 193 ? -3.479 11.818 28.268 1.00 79.50 193 VAL A N 1
ATOM 1613 C CA . VAL A 1 193 ? -3.426 10.582 27.466 1.00 79.50 193 VAL A CA 1
ATOM 1614 C C . VAL A 1 193 ? -2.198 10.591 26.558 1.00 79.50 193 VAL A C 1
ATOM 1616 O O . VAL A 1 193 ? -1.432 9.631 26.565 1.00 79.50 193 VAL A O 1
ATOM 1619 N N . LYS A 1 194 ? -1.938 11.691 25.838 1.00 86.44 194 LYS A N 1
ATOM 1620 C CA . LYS A 1 194 ? -0.734 11.834 25.005 1.00 86.44 194 LYS A CA 1
ATOM 1621 C C . LYS A 1 194 ? 0.552 11.726 25.828 1.00 86.44 194 LYS A C 1
ATOM 1623 O O . LYS A 1 194 ? 1.489 11.059 25.404 1.00 86.44 194 LYS A O 1
ATOM 1628 N N . LYS A 1 195 ? 0.620 12.372 26.995 1.00 84.75 195 LYS A N 1
ATOM 1629 C CA . LYS A 1 195 ? 1.788 12.309 27.887 1.00 84.75 195 LYS A CA 1
ATOM 1630 C C . LYS A 1 195 ? 2.054 10.876 28.348 1.00 84.75 195 LYS A C 1
ATOM 1632 O O . LYS A 1 195 ? 3.205 10.449 28.344 1.00 84.75 195 LYS A O 1
ATOM 1637 N N . ASN A 1 196 ? 1.005 10.134 28.693 1.00 81.75 196 ASN A N 1
ATOM 1638 C CA . ASN A 1 196 ? 1.113 8.731 29.082 1.00 81.75 196 ASN A CA 1
ATOM 1639 C C . ASN A 1 196 ? 1.517 7.836 27.907 1.00 81.75 196 ASN A C 1
ATOM 1641 O O . ASN A 1 196 ? 2.448 7.053 28.061 1.00 81.75 196 ASN A O 1
ATOM 1645 N N . LEU A 1 197 ? 0.922 8.022 26.724 1.00 85.81 197 LEU A N 1
ATOM 1646 C CA . LEU A 1 197 ? 1.345 7.330 25.503 1.00 85.81 197 LEU A CA 1
ATOM 1647 C C . LEU A 1 197 ? 2.814 7.609 25.182 1.00 85.81 197 LEU A C 1
ATOM 1649 O O . LEU A 1 197 ? 3.543 6.690 24.847 1.00 85.81 197 LEU A O 1
ATOM 1653 N N . ASN A 1 198 ? 3.289 8.848 25.330 1.00 87.69 198 ASN A N 1
ATOM 1654 C CA . ASN A 1 198 ? 4.698 9.170 25.102 1.00 87.69 198 ASN A CA 1
ATOM 1655 C C . ASN A 1 198 ? 5.624 8.454 26.095 1.00 87.69 198 ASN A C 1
ATOM 1657 O O . ASN A 1 198 ? 6.680 7.977 25.684 1.00 87.69 198 ASN A O 1
ATOM 1661 N N . LYS A 1 199 ? 5.228 8.345 27.371 1.00 85.31 199 LYS A N 1
ATOM 1662 C CA . LYS A 1 199 ? 5.993 7.610 28.393 1.00 85.31 199 LYS A CA 1
ATOM 1663 C C . LYS A 1 199 ? 6.100 6.119 28.066 1.00 85.31 199 LYS A C 1
ATOM 1665 O O . LYS A 1 199 ? 7.186 5.567 28.185 1.00 85.31 199 LYS A O 1
ATOM 1670 N N . THR A 1 200 ? 5.010 5.488 27.624 1.00 84.38 200 THR A N 1
ATOM 1671 C CA . THR A 1 200 ? 4.978 4.048 27.302 1.00 84.38 200 THR A CA 1
ATOM 1672 C C . THR A 1 200 ? 5.380 3.738 25.855 1.00 84.38 200 THR A C 1
ATOM 1674 O O . THR A 1 200 ? 5.621 2.582 25.507 1.00 84.38 200 THR A O 1
ATOM 1677 N N . SER A 1 201 ? 5.498 4.759 24.996 1.00 89.44 201 SER A N 1
ATOM 1678 C CA . SER A 1 201 ? 5.768 4.590 23.561 1.00 89.44 201 SER A CA 1
ATOM 1679 C C . SER A 1 201 ? 7.052 3.823 23.281 1.00 89.44 201 SER A C 1
ATOM 1681 O O . SER A 1 201 ? 7.094 3.041 22.336 1.00 89.44 201 SER A O 1
ATOM 1683 N N . LYS A 1 202 ? 8.093 4.019 24.099 1.00 91.38 202 LYS A N 1
ATOM 1684 C CA . LYS A 1 202 ? 9.393 3.379 23.896 1.00 91.38 202 LYS A CA 1
ATOM 1685 C C . LYS A 1 202 ? 9.271 1.854 23.935 1.00 91.38 202 LYS A C 1
ATOM 1687 O O . LYS A 1 202 ? 9.701 1.202 22.990 1.00 91.38 202 LYS A O 1
ATOM 1692 N N . GLU A 1 203 ? 8.628 1.321 24.969 1.00 89.00 203 GLU A N 1
ATOM 1693 C CA . GLU A 1 203 ? 8.400 -0.118 25.154 1.00 89.00 203 GLU A CA 1
ATOM 1694 C C . GLU A 1 203 ? 7.481 -0.680 24.063 1.00 89.00 203 GLU A C 1
ATOM 1696 O O . GLU A 1 203 ? 7.793 -1.700 23.453 1.00 89.00 203 GLU A O 1
ATOM 1701 N N . MET A 1 204 ? 6.389 0.025 23.743 1.00 87.62 204 MET A N 1
ATOM 1702 C CA . MET A 1 204 ? 5.461 -0.372 22.677 1.00 87.62 204 MET A CA 1
ATOM 1703 C C . MET A 1 204 ? 6.160 -0.466 21.308 1.00 87.62 204 MET A C 1
ATOM 1705 O O . MET A 1 204 ? 5.975 -1.433 20.568 1.00 87.62 204 MET A O 1
ATOM 1709 N N . LEU A 1 205 ? 6.975 0.534 20.958 1.00 92.94 205 LEU A N 1
ATOM 1710 C CA . LEU A 1 205 ? 7.720 0.567 19.698 1.00 92.94 205 LEU A CA 1
ATOM 1711 C C . LEU A 1 205 ? 8.834 -0.483 19.668 1.00 92.94 205 LEU A C 1
ATOM 1713 O O . LEU A 1 205 ? 9.092 -1.068 18.618 1.00 92.94 205 LEU A O 1
ATOM 1717 N N . GLU A 1 206 ? 9.504 -0.719 20.794 1.00 94.00 206 GLU A N 1
ATOM 1718 C CA . GLU A 1 206 ? 10.524 -1.758 20.923 1.00 94.00 206 GLU A CA 1
ATOM 1719 C C . GLU A 1 206 ? 9.926 -3.155 20.746 1.00 94.00 206 GLU A C 1
ATOM 1721 O O . GLU A 1 206 ? 10.438 -3.937 19.941 1.00 94.00 206 GLU A O 1
ATOM 1726 N N . TYR A 1 207 ? 8.791 -3.430 21.394 1.00 91.69 207 TYR A N 1
ATOM 1727 C CA . TYR A 1 207 ? 8.033 -4.662 21.195 1.00 91.69 207 TYR A CA 1
ATOM 1728 C C . TYR A 1 207 ? 7.674 -4.862 19.718 1.00 91.69 207 TYR A C 1
ATOM 1730 O O . TYR A 1 207 ? 7.985 -5.908 19.149 1.00 91.69 207 TYR A O 1
ATOM 1738 N N . GLN A 1 208 ? 7.107 -3.841 19.065 1.00 91.50 208 GLN A N 1
ATOM 1739 C CA . GLN A 1 208 ? 6.719 -3.932 17.655 1.00 91.50 208 GLN A CA 1
ATOM 1740 C C . GLN A 1 208 ? 7.921 -4.188 16.733 1.00 91.50 208 GLN A C 1
ATOM 1742 O O . GLN A 1 208 ? 7.843 -5.003 15.814 1.00 91.50 208 GLN A O 1
ATOM 1747 N N . ARG A 1 209 ? 9.057 -3.524 16.980 1.00 94.81 209 ARG A N 1
ATOM 1748 C CA . ARG A 1 209 ? 10.294 -3.733 16.209 1.00 94.81 209 ARG A CA 1
ATOM 1749 C C . ARG A 1 209 ? 10.847 -5.142 16.399 1.00 94.81 209 ARG A C 1
ATOM 1751 O O . ARG A 1 209 ? 11.279 -5.756 15.427 1.00 94.81 209 ARG A O 1
ATOM 1758 N N . ASN A 1 210 ? 10.831 -5.662 17.623 1.00 95.75 210 ASN A N 1
ATOM 1759 C CA . ASN A 1 210 ? 11.294 -7.018 17.913 1.00 95.75 210 ASN A CA 1
ATOM 1760 C C . ASN A 1 210 ? 10.362 -8.073 17.305 1.00 95.75 210 ASN A C 1
ATOM 1762 O O . ASN A 1 210 ? 10.842 -9.051 16.729 1.00 95.75 210 ASN A O 1
ATOM 1766 N N . TYR A 1 211 ? 9.047 -7.840 17.350 1.00 94.31 211 TYR A N 1
ATOM 1767 C CA . TYR A 1 211 ? 8.057 -8.674 16.674 1.00 94.31 211 TYR A CA 1
ATOM 1768 C C . TYR A 1 211 ? 8.319 -8.738 15.163 1.00 94.31 211 TYR A C 1
ATOM 1770 O O . TYR A 1 211 ? 8.428 -9.834 14.607 1.00 94.31 211 TYR A O 1
ATOM 1778 N N . GLN A 1 212 ? 8.514 -7.578 14.523 1.00 95.06 212 GLN A N 1
ATOM 1779 C CA . GLN A 1 212 ? 8.817 -7.485 13.093 1.00 95.06 212 GLN A CA 1
ATOM 1780 C C . GLN A 1 212 ? 10.121 -8.216 12.737 1.00 95.06 212 GLN A C 1
ATOM 1782 O O . GLN A 1 212 ? 10.117 -9.064 11.850 1.00 95.06 212 GLN A O 1
ATOM 1787 N N . LYS A 1 213 ? 11.214 -7.985 13.478 1.00 97.00 213 LYS A N 1
ATOM 1788 C CA . LYS A 1 213 ? 12.489 -8.700 13.270 1.00 97.00 213 LYS A CA 1
ATOM 1789 C C . LYS A 1 213 ? 12.331 -10.217 13.388 1.00 97.00 213 LYS A C 1
ATOM 1791 O O . LYS A 1 213 ? 12.902 -10.977 12.606 1.00 97.00 213 LYS A O 1
ATOM 1796 N N . GLY A 1 214 ? 11.562 -10.674 14.378 1.00 98.00 214 GLY A N 1
ATOM 1797 C CA . GLY A 1 214 ? 11.275 -12.093 14.565 1.00 98.00 214 GLY A CA 1
ATOM 1798 C C . GLY A 1 214 ? 10.491 -12.684 13.393 1.00 98.00 214 GLY A C 1
ATOM 1799 O O . GLY A 1 214 ? 10.791 -13.795 12.953 1.00 98.00 214 GLY A O 1
ATOM 1800 N N . PHE A 1 215 ? 9.507 -11.944 12.876 1.00 97.94 215 PHE A N 1
ATOM 1801 C CA . PHE A 1 215 ? 8.762 -12.315 11.677 1.00 97.94 215 PHE A CA 1
ATOM 1802 C C . PHE A 1 215 ? 9.676 -12.416 10.449 1.00 97.94 215 PHE A C 1
ATOM 1804 O O . PHE A 1 215 ? 9.718 -13.475 9.826 1.00 97.94 215 PHE A O 1
ATOM 1811 N N . GLU A 1 216 ? 10.467 -11.380 10.163 1.00 98.31 216 GLU A N 1
ATOM 1812 C CA . GLU A 1 216 ? 11.383 -11.327 9.013 1.00 98.31 216 GLU A CA 1
ATOM 1813 C C . GLU A 1 216 ? 12.395 -12.476 9.037 1.00 98.31 216 GLU A C 1
ATOM 1815 O O . GLU A 1 216 ? 12.635 -13.118 8.016 1.00 98.31 216 GLU A O 1
ATOM 1820 N N . LYS A 1 217 ? 12.925 -12.826 10.217 1.00 98.38 217 LYS A N 1
ATOM 1821 C CA . LYS A 1 217 ? 13.831 -13.973 10.370 1.00 98.38 217 LYS A CA 1
ATOM 1822 C C . LYS A 1 217 ? 13.168 -15.295 9.970 1.00 98.38 217 LYS A C 1
ATOM 1824 O O . LYS A 1 217 ? 13.791 -16.110 9.291 1.00 98.38 217 LYS A O 1
ATOM 1829 N N . ARG A 1 218 ? 11.918 -15.527 10.387 1.00 98.31 218 ARG A N 1
ATOM 1830 C CA . ARG A 1 218 ? 11.168 -16.749 10.037 1.00 98.31 218 ARG A CA 1
ATOM 1831 C C . ARG A 1 218 ? 10.775 -16.766 8.564 1.00 98.31 218 ARG A C 1
ATOM 1833 O O . ARG A 1 218 ? 10.878 -17.812 7.927 1.00 98.31 218 ARG A O 1
ATOM 1840 N N . LEU A 1 219 ? 10.355 -15.618 8.034 1.00 98.44 219 LEU A N 1
ATOM 1841 C CA . LEU A 1 219 ? 10.056 -15.441 6.619 1.00 98.44 219 LEU A CA 1
ATOM 1842 C C . LEU A 1 219 ? 11.275 -15.791 5.767 1.00 98.44 219 LEU A C 1
ATOM 1844 O O . LEU A 1 219 ? 11.179 -16.649 4.895 1.00 98.44 219 LEU A O 1
ATOM 1848 N N . TYR A 1 220 ? 12.422 -15.176 6.063 1.00 98.56 220 TYR A N 1
ATOM 1849 C CA . TYR A 1 220 ? 13.662 -15.424 5.343 1.00 98.56 220 TYR A CA 1
ATOM 1850 C C . TYR A 1 220 ? 14.083 -16.888 5.450 1.00 98.56 220 TYR A C 1
ATOM 1852 O O . TYR A 1 220 ? 14.384 -17.496 4.435 1.00 98.56 220 TYR A O 1
ATOM 1860 N N . ALA A 1 221 ? 14.020 -17.502 6.637 1.00 98.44 221 ALA A N 1
ATOM 1861 C CA . ALA A 1 221 ? 14.330 -18.925 6.782 1.00 98.44 221 ALA A CA 1
ATOM 1862 C C . ALA A 1 221 ? 13.454 -19.813 5.879 1.00 98.44 221 ALA A C 1
ATOM 1864 O O . ALA A 1 221 ? 13.940 -20.791 5.314 1.00 98.44 221 ALA A O 1
ATOM 1865 N N . ARG A 1 222 ? 12.173 -19.458 5.708 1.00 98.31 222 ARG A N 1
ATOM 1866 C CA . ARG A 1 222 ? 11.234 -20.190 4.849 1.00 98.31 222 ARG A CA 1
ATOM 1867 C C . ARG A 1 222 ? 11.470 -19.945 3.356 1.00 98.31 222 ARG A C 1
ATOM 1869 O O . ARG A 1 222 ? 11.351 -20.881 2.574 1.00 98.31 222 ARG A O 1
ATOM 1876 N N . TRP A 1 223 ? 11.807 -18.715 2.975 1.00 98.69 223 TRP A N 1
ATOM 1877 C CA . TRP A 1 223 ? 11.979 -18.266 1.586 1.00 98.69 223 TRP A CA 1
ATOM 1878 C C . TRP A 1 223 ? 13.446 -18.136 1.150 1.00 98.69 223 TRP A C 1
ATOM 1880 O O . TRP A 1 223 ? 13.727 -17.548 0.109 1.00 98.69 223 TRP A O 1
ATOM 1890 N N . LYS A 1 224 ? 14.387 -18.689 1.925 1.00 98.62 224 LYS A N 1
ATOM 1891 C CA . LYS A 1 224 ? 15.831 -18.451 1.782 1.00 98.62 224 LYS A CA 1
ATOM 1892 C C . LYS A 1 224 ? 16.329 -18.661 0.356 1.00 98.62 224 LYS A C 1
ATOM 1894 O O . LYS A 1 224 ? 16.944 -17.771 -0.209 1.00 98.62 224 LYS A O 1
ATOM 1899 N N . ILE A 1 225 ? 16.042 -19.826 -0.222 1.00 98.69 225 ILE A N 1
ATOM 1900 C CA . ILE A 1 225 ? 16.562 -20.227 -1.537 1.00 98.69 225 ILE A CA 1
ATOM 1901 C C . ILE A 1 225 ? 16.146 -19.238 -2.642 1.00 98.69 225 ILE A C 1
ATOM 1903 O O . ILE A 1 225 ? 17.035 -18.638 -3.243 1.00 98.69 225 ILE A O 1
ATOM 1907 N N . PRO A 1 226 ? 14.846 -18.997 -2.904 1.00 98.62 226 PRO A N 1
ATOM 1908 C CA . PRO A 1 226 ? 14.452 -18.067 -3.961 1.00 98.62 226 PRO A CA 1
ATOM 1909 C C . PRO A 1 226 ? 14.869 -16.612 -3.681 1.00 98.62 226 PRO A C 1
ATOM 1911 O O . PRO A 1 226 ? 15.164 -15.883 -4.626 1.00 98.62 226 PRO A O 1
ATOM 1914 N N . ILE A 1 227 ? 14.937 -16.183 -2.412 1.00 98.75 227 ILE A N 1
ATOM 1915 C CA . ILE A 1 227 ? 15.421 -14.838 -2.055 1.00 98.75 227 ILE A CA 1
ATOM 1916 C C . ILE A 1 227 ? 16.915 -14.688 -2.361 1.00 98.75 227 ILE A C 1
ATOM 1918 O O . ILE A 1 227 ? 17.301 -13.697 -2.977 1.00 98.75 227 ILE A O 1
ATOM 1922 N N . ASP A 1 228 ? 17.741 -15.658 -1.966 1.00 98.81 228 ASP A N 1
ATOM 1923 C CA . ASP A 1 228 ? 19.188 -15.620 -2.198 1.00 98.81 228 ASP A CA 1
ATOM 1924 C C . ASP A 1 228 ? 19.502 -15.653 -3.701 1.00 98.81 228 ASP A C 1
ATOM 1926 O O . ASP A 1 228 ? 20.319 -14.869 -4.181 1.00 98.81 228 ASP A O 1
ATOM 1930 N N . LEU A 1 229 ? 18.801 -16.497 -4.469 1.00 98.88 229 LEU A N 1
ATOM 1931 C CA . LEU A 1 229 ? 18.945 -16.549 -5.927 1.00 98.88 229 LEU A CA 1
ATOM 1932 C C . LEU A 1 229 ? 18.581 -15.210 -6.587 1.00 98.88 229 LEU A C 1
ATOM 1934 O O . LEU A 1 229 ? 19.304 -14.739 -7.468 1.00 98.88 229 LEU A O 1
ATOM 1938 N N . LEU A 1 230 ? 17.488 -14.571 -6.154 1.00 98.88 230 LEU A N 1
ATOM 1939 C CA . LEU A 1 230 ? 17.088 -13.257 -6.659 1.00 98.88 230 LEU A CA 1
ATOM 1940 C C . LEU A 1 230 ? 18.122 -12.174 -6.309 1.00 98.88 230 LEU A C 1
ATOM 1942 O O . LEU A 1 230 ? 18.439 -11.330 -7.147 1.00 98.88 230 LEU A O 1
ATOM 1946 N N . GLU A 1 231 ? 18.670 -12.198 -5.095 1.00 98.75 231 GLU A N 1
ATOM 1947 C CA . GLU A 1 231 ? 19.715 -11.269 -4.653 1.00 98.75 231 GLU A CA 1
ATOM 1948 C C . GLU A 1 231 ? 21.006 -11.434 -5.472 1.00 98.75 231 GLU A C 1
ATOM 1950 O O . GLU A 1 231 ? 21.566 -10.441 -5.947 1.00 98.75 231 GLU A O 1
ATOM 1955 N N . CYS A 1 232 ? 21.424 -12.675 -5.745 1.00 98.81 232 CYS A N 1
ATOM 1956 C CA . CYS A 1 232 ? 22.528 -12.974 -6.659 1.00 98.81 232 CYS A CA 1
ATOM 1957 C C . CYS A 1 232 ? 22.260 -12.456 -8.079 1.00 98.81 232 CYS A C 1
ATOM 1959 O O . CYS A 1 232 ? 23.122 -11.798 -8.665 1.00 98.81 232 CYS A O 1
ATOM 1961 N N . LEU A 1 233 ? 21.059 -12.682 -8.623 1.00 98.81 233 LEU A N 1
ATOM 1962 C CA . LEU A 1 233 ? 20.668 -12.179 -9.941 1.00 98.81 233 LEU A CA 1
ATOM 1963 C C . LEU A 1 233 ? 20.747 -10.644 -10.014 1.00 98.81 233 LEU A C 1
ATOM 1965 O O . LEU A 1 233 ? 21.278 -10.098 -10.987 1.00 98.81 233 LEU A O 1
ATOM 1969 N N . ILE A 1 234 ? 20.258 -9.936 -8.991 1.00 98.81 234 ILE A N 1
ATOM 1970 C CA . ILE A 1 234 ? 20.348 -8.469 -8.904 1.00 98.81 234 ILE A CA 1
ATOM 1971 C C . ILE A 1 234 ? 21.816 -8.024 -8.892 1.00 98.81 234 ILE A C 1
ATOM 1973 O O . ILE A 1 234 ? 22.183 -7.095 -9.617 1.00 98.81 234 ILE A O 1
ATOM 1977 N N . LYS A 1 235 ? 22.666 -8.701 -8.112 1.00 98.69 235 LYS A N 1
ATOM 1978 C CA . LYS A 1 235 ? 24.092 -8.378 -7.993 1.00 98.69 235 LYS A CA 1
ATOM 1979 C C . LYS A 1 235 ? 24.851 -8.583 -9.307 1.00 98.69 235 LYS A C 1
ATOM 1981 O O . LYS A 1 235 ? 25.544 -7.668 -9.748 1.00 98.69 235 LYS A O 1
ATOM 1986 N N . ILE A 1 236 ? 24.649 -9.716 -9.980 1.00 98.25 236 ILE A N 1
ATOM 1987 C CA . ILE A 1 236 ? 25.253 -10.003 -11.293 1.00 98.25 236 ILE A CA 1
ATOM 1988 C C . ILE A 1 236 ? 24.760 -9.004 -12.348 1.00 98.25 236 ILE A C 1
ATOM 1990 O O . ILE A 1 236 ? 25.541 -8.521 -13.172 1.00 98.25 236 ILE A O 1
ATOM 1994 N N . SER A 1 237 ? 23.473 -8.646 -12.312 1.00 98.38 237 SER A N 1
ATOM 1995 C CA . SER A 1 237 ? 22.902 -7.631 -13.207 1.00 98.38 237 SER A CA 1
ATOM 1996 C C . SER A 1 237 ? 23.588 -6.275 -13.031 1.00 98.38 237 SER A C 1
ATOM 1998 O O . SER A 1 237 ? 23.924 -5.625 -14.018 1.00 98.38 237 SER A O 1
ATOM 2000 N N . LEU A 1 238 ? 23.838 -5.856 -11.785 1.00 98.50 238 LEU A N 1
ATOM 2001 C CA . LEU A 1 238 ? 24.553 -4.616 -11.475 1.00 98.50 238 LEU A CA 1
ATOM 2002 C C . LEU A 1 238 ? 25.977 -4.619 -12.035 1.00 98.50 238 LEU A C 1
ATOM 2004 O O . LEU A 1 238 ? 26.337 -3.714 -12.788 1.00 98.50 238 LEU A O 1
ATOM 2008 N N . GLU A 1 239 ? 26.760 -5.643 -11.704 1.00 98.00 239 GLU A N 1
ATOM 2009 C CA . GLU A 1 239 ? 28.173 -5.733 -12.095 1.00 98.00 239 GLU A CA 1
ATOM 2010 C C . GLU A 1 239 ? 28.340 -5.801 -13.615 1.00 98.00 239 GLU A C 1
ATOM 2012 O O . GLU A 1 239 ? 29.167 -5.100 -14.203 1.00 98.00 239 GLU A O 1
ATOM 2017 N N . SER A 1 240 ? 27.505 -6.603 -14.278 1.00 96.56 240 SER A N 1
ATOM 2018 C CA . SER A 1 240 ? 27.536 -6.730 -15.735 1.00 96.56 240 SER A CA 1
ATOM 2019 C C . SER A 1 240 ? 27.095 -5.453 -16.449 1.00 96.56 240 SER A C 1
ATOM 2021 O O . SER A 1 240 ? 27.713 -5.063 -17.442 1.00 96.56 240 SER A O 1
ATOM 2023 N N . GLY A 1 241 ? 26.076 -4.758 -15.937 1.00 96.25 241 GLY A N 1
ATOM 2024 C CA . GLY A 1 241 ? 25.650 -3.466 -16.471 1.00 96.25 241 GLY A CA 1
ATOM 2025 C C . GLY A 1 241 ? 26.708 -2.379 -16.320 1.00 96.25 241 GLY A C 1
ATOM 2026 O O . GLY A 1 241 ? 26.919 -1.597 -17.250 1.00 96.25 241 GLY A O 1
ATOM 2027 N N . GLU A 1 242 ? 27.406 -2.343 -15.183 1.00 96.19 242 GLU A N 1
ATOM 2028 C CA . GLU A 1 242 ? 28.515 -1.419 -14.946 1.00 96.19 242 GLU A CA 1
ATOM 2029 C C . GLU A 1 242 ? 29.673 -1.685 -15.912 1.00 96.19 242 GLU A C 1
ATOM 2031 O O . GLU A 1 242 ? 30.077 -0.780 -16.651 1.00 96.19 242 GLU A O 1
ATOM 2036 N N . LYS A 1 243 ? 30.136 -2.940 -16.003 1.00 95.00 243 LYS A N 1
ATOM 2037 C CA . LYS A 1 243 ? 31.185 -3.344 -16.952 1.00 95.00 243 LYS A CA 1
ATOM 2038 C C . LYS A 1 243 ? 30.811 -2.968 -18.388 1.00 95.00 243 LYS A C 1
ATOM 2040 O O . LYS A 1 243 ? 31.610 -2.371 -19.114 1.00 95.00 243 LYS A O 1
ATOM 2045 N N . GLN A 1 244 ? 29.573 -3.250 -18.786 1.00 94.06 244 GLN A N 1
ATOM 2046 C CA . GLN A 1 244 ? 29.077 -2.938 -20.120 1.00 94.06 244 GLN A CA 1
ATOM 2047 C C . GLN A 1 244 ? 28.987 -1.427 -20.374 1.00 94.06 244 GLN A C 1
ATOM 2049 O O . GLN A 1 244 ? 29.366 -0.964 -21.447 1.00 94.06 244 GLN A O 1
ATOM 2054 N N . LYS A 1 245 ? 28.542 -0.626 -19.400 1.00 93.62 245 LYS A N 1
ATOM 2055 C CA . LYS A 1 245 ? 28.551 0.842 -19.497 1.00 93.62 245 LYS A CA 1
ATOM 2056 C C . LYS A 1 245 ? 29.964 1.370 -19.752 1.00 93.62 245 LYS A C 1
ATOM 2058 O O . LYS A 1 245 ? 30.128 2.223 -20.624 1.00 93.62 245 LYS A O 1
ATOM 2063 N N . HIS A 1 246 ? 30.965 0.873 -19.023 1.00 92.00 246 HIS A N 1
ATOM 2064 C CA . HIS A 1 246 ? 32.360 1.276 -19.218 1.00 92.00 246 HIS A CA 1
ATOM 2065 C C . HIS A 1 246 ? 32.868 0.908 -20.614 1.00 92.00 246 HIS A C 1
ATOM 2067 O O . HIS A 1 246 ? 33.419 1.767 -21.301 1.00 92.00 246 HIS A O 1
ATOM 2073 N N . LYS A 1 247 ? 32.592 -0.317 -21.075 1.00 90.19 247 LYS A N 1
ATOM 2074 C CA . LYS A 1 247 ? 32.914 -0.767 -22.438 1.00 90.19 247 LYS A CA 1
ATOM 2075 C C . LYS A 1 247 ? 32.265 0.113 -23.512 1.00 90.19 247 LYS A C 1
ATOM 2077 O O . LYS A 1 247 ? 32.894 0.463 -24.500 1.00 90.19 247 LYS A O 1
ATOM 2082 N N . LEU A 1 248 ? 30.997 0.484 -23.346 1.00 89.94 248 LEU A N 1
ATOM 2083 C CA . LEU A 1 248 ? 30.299 1.312 -24.333 1.00 89.94 248 LEU A CA 1
ATOM 2084 C C . LEU A 1 248 ? 30.815 2.757 -24.351 1.00 89.94 248 LEU A C 1
ATOM 2086 O O . LEU A 1 248 ? 30.832 3.374 -25.413 1.00 89.94 248 LEU A O 1
ATOM 2090 N N . ALA A 1 249 ? 31.277 3.279 -23.211 1.00 86.19 249 ALA A N 1
ATOM 2091 C CA . ALA A 1 249 ? 31.832 4.627 -23.110 1.00 86.19 249 ALA A CA 1
ATOM 2092 C C . ALA A 1 249 ? 33.157 4.806 -23.873 1.00 86.19 249 ALA A C 1
ATOM 2094 O O . ALA A 1 249 ? 33.458 5.928 -24.276 1.00 86.19 249 ALA A O 1
ATOM 2095 N N . THR A 1 250 ? 33.931 3.734 -24.079 1.00 81.44 250 THR A N 1
ATOM 2096 C CA . THR A 1 250 ? 35.188 3.776 -24.845 1.00 81.44 250 THR A CA 1
ATOM 2097 C C . THR A 1 250 ? 34.979 3.636 -26.353 1.00 81.44 250 THR A C 1
ATOM 2099 O O . THR A 1 250 ? 35.814 4.097 -27.121 1.00 81.44 250 THR A O 1
ATOM 2102 N N . ILE A 1 251 ? 33.868 3.029 -26.786 1.00 74.44 251 ILE A N 1
ATOM 2103 C CA . ILE A 1 251 ? 33.592 2.724 -28.201 1.00 74.44 251 ILE A CA 1
ATOM 2104 C C . ILE A 1 251 ? 32.820 3.851 -28.898 1.00 74.44 251 ILE A C 1
ATOM 2106 O O . ILE A 1 251 ? 32.995 4.075 -30.093 1.00 74.44 251 ILE A O 1
ATOM 2110 N N . THR A 1 252 ? 31.916 4.542 -28.199 1.00 63.53 252 THR A N 1
ATOM 2111 C CA . THR A 1 252 ? 31.090 5.569 -28.843 1.00 63.53 252 THR A CA 1
ATOM 2112 C C . THR A 1 252 ? 31.742 6.937 -28.844 1.00 63.53 252 THR A C 1
ATOM 2114 O O . THR A 1 252 ? 31.951 7.520 -27.779 1.00 63.53 252 THR A O 1
ATOM 2117 N N . ASP A 1 253 ? 31.905 7.502 -30.039 1.00 58.53 253 ASP A N 1
ATOM 2118 C CA . ASP A 1 253 ? 32.089 8.937 -30.208 1.00 58.53 253 ASP A CA 1
ATOM 2119 C C . ASP A 1 253 ? 30.897 9.665 -29.552 1.00 58.53 253 ASP A C 1
ATOM 2121 O O . ASP A 1 253 ? 29.725 9.351 -29.798 1.00 58.53 253 ASP A O 1
ATOM 2125 N N . LYS A 1 254 ? 31.192 10.544 -28.591 1.00 54.50 254 LYS A N 1
ATOM 2126 C CA . LYS A 1 254 ? 30.327 10.850 -27.430 1.00 54.50 254 LYS A CA 1
ATOM 2127 C C . LYS A 1 254 ? 28.979 11.526 -27.730 1.00 54.50 254 LYS A C 1
ATOM 2129 O O . LYS A 1 254 ? 28.208 11.763 -26.801 1.00 54.50 254 LYS A O 1
ATOM 2134 N N . THR A 1 255 ? 28.653 11.863 -28.973 1.00 55.41 255 THR A N 1
ATOM 2135 C CA . THR A 1 255 ? 27.641 12.896 -29.242 1.00 55.41 255 THR A CA 1
ATOM 2136 C C . THR A 1 255 ? 26.257 12.397 -29.658 1.00 55.41 255 THR A C 1
ATOM 2138 O O . THR A 1 255 ? 25.311 13.153 -29.463 1.00 55.41 255 THR A O 1
ATOM 2141 N N . ASN A 1 256 ? 26.057 11.153 -30.131 1.00 64.38 256 ASN A N 1
ATOM 2142 C CA . ASN A 1 256 ? 24.762 10.795 -30.756 1.00 64.38 256 ASN A CA 1
ATOM 2143 C C . ASN A 1 256 ? 24.169 9.392 -30.496 1.00 64.38 256 ASN A C 1
ATOM 2145 O O . ASN A 1 256 ? 23.177 9.044 -31.137 1.00 64.38 256 ASN A O 1
ATOM 2149 N N . ASN A 1 257 ? 24.665 8.577 -29.554 1.00 86.75 257 ASN A N 1
ATOM 2150 C CA . ASN A 1 257 ? 24.060 7.255 -29.282 1.00 86.75 257 ASN A CA 1
ATOM 2151 C C . ASN A 1 257 ? 22.968 7.293 -28.189 1.00 86.75 257 ASN A C 1
ATOM 2153 O O . ASN A 1 257 ? 23.165 6.877 -27.042 1.00 86.75 257 ASN A O 1
ATOM 2157 N N . TYR A 1 258 ? 21.789 7.802 -28.555 1.00 93.94 258 TYR A N 1
ATOM 2158 C CA . TYR A 1 258 ? 20.608 7.878 -27.688 1.00 93.94 258 TYR A CA 1
ATOM 2159 C C . TYR A 1 258 ? 20.124 6.504 -27.218 1.00 93.94 258 TYR A C 1
ATOM 2161 O O . TYR A 1 258 ? 19.647 6.393 -26.089 1.00 93.94 258 TYR A O 1
ATOM 2169 N N . ARG A 1 259 ? 20.284 5.457 -28.038 1.00 94.25 259 ARG A N 1
ATOM 2170 C CA . ARG A 1 259 ? 19.923 4.080 -27.669 1.00 94.25 259 ARG A CA 1
ATOM 2171 C C . ARG A 1 259 ? 20.730 3.584 -26.476 1.00 94.25 259 ARG A C 1
ATOM 2173 O O . ARG A 1 259 ? 20.146 3.133 -25.496 1.00 94.25 259 ARG A O 1
ATOM 2180 N N . ILE A 1 260 ? 22.054 3.735 -26.512 1.00 93.88 260 ILE A N 1
ATOM 2181 C CA . ILE A 1 260 ? 22.924 3.376 -25.381 1.00 93.88 260 ILE A CA 1
ATOM 2182 C C . ILE A 1 260 ? 22.558 4.190 -24.139 1.00 93.88 260 ILE A C 1
ATOM 2184 O O . ILE A 1 260 ? 22.372 3.626 -23.061 1.00 93.88 260 ILE A O 1
ATOM 2188 N N . LYS A 1 261 ? 22.383 5.508 -24.293 1.00 94.31 261 LYS A N 1
ATOM 2189 C CA . LYS A 1 261 ? 22.011 6.397 -23.184 1.00 94.31 261 LYS A CA 1
ATOM 2190 C C . LYS A 1 261 ? 20.689 5.984 -22.529 1.00 94.31 261 LYS A C 1
ATOM 2192 O O . LYS A 1 261 ? 20.598 5.974 -21.303 1.00 94.31 261 LYS A O 1
ATOM 2197 N N . ALA A 1 262 ? 19.672 5.655 -23.325 1.00 96.88 262 ALA A N 1
ATOM 2198 C CA . ALA A 1 262 ? 18.375 5.217 -22.824 1.00 96.88 262 ALA A CA 1
ATOM 2199 C C . ALA A 1 262 ? 18.471 3.857 -22.119 1.00 96.88 262 ALA A C 1
ATOM 2201 O O . ALA A 1 262 ? 17.981 3.725 -21.000 1.00 96.88 262 ALA A O 1
ATOM 2202 N N . LEU A 1 263 ? 19.145 2.875 -22.725 1.00 97.38 263 LEU A N 1
ATOM 2203 C CA . LEU A 1 263 ? 19.249 1.520 -22.176 1.00 97.38 263 LEU A CA 1
ATOM 2204 C C . LEU A 1 263 ? 20.058 1.467 -20.875 1.00 97.38 263 LEU A C 1
ATOM 2206 O O . LEU A 1 263 ? 19.631 0.789 -19.947 1.00 97.38 263 LEU A O 1
ATOM 2210 N N . ILE A 1 264 ? 21.141 2.243 -20.744 1.00 96.62 264 ILE A N 1
ATOM 2211 C CA . ILE A 1 264 ? 21.883 2.367 -19.475 1.00 96.62 264 ILE A CA 1
ATOM 2212 C C . ILE A 1 264 ? 20.994 2.972 -18.378 1.00 96.62 264 ILE A C 1
ATOM 2214 O O . ILE A 1 264 ? 20.962 2.464 -17.259 1.00 96.62 264 ILE A O 1
ATOM 2218 N N . LYS A 1 265 ? 20.244 4.042 -18.685 1.00 97.50 265 LYS A N 1
ATOM 2219 C CA . LYS A 1 265 ? 19.321 4.665 -17.718 1.00 97.50 265 LYS A CA 1
ATOM 2220 C C . LYS A 1 265 ? 18.206 3.708 -17.290 1.00 97.50 265 LYS A C 1
ATOM 2222 O O . LYS A 1 265 ? 17.868 3.657 -16.110 1.00 97.50 265 LYS A O 1
ATOM 2227 N N . ILE A 1 266 ? 17.635 2.970 -18.242 1.00 98.50 266 ILE A N 1
ATOM 2228 C CA . ILE A 1 266 ? 16.589 1.979 -17.976 1.00 98.50 266 ILE A CA 1
ATOM 2229 C C . ILE A 1 266 ? 17.138 0.841 -17.113 1.00 98.50 266 ILE A C 1
ATOM 2231 O O . ILE A 1 266 ? 16.510 0.500 -16.117 1.00 98.50 266 ILE A O 1
ATOM 2235 N N . HIS A 1 267 ? 18.311 0.303 -17.446 1.00 98.56 267 HIS A N 1
ATOM 2236 C CA . HIS A 1 267 ? 18.948 -0.786 -16.704 1.00 98.56 267 HIS A CA 1
ATOM 2237 C C . HIS A 1 267 ? 19.288 -0.387 -15.260 1.00 98.56 267 HIS A C 1
ATOM 2239 O O . HIS A 1 267 ? 18.903 -1.086 -14.325 1.00 98.56 267 HIS A O 1
ATOM 2245 N N . ALA A 1 268 ? 19.868 0.800 -15.050 1.00 98.50 268 ALA A N 1
ATOM 2246 C CA . ALA A 1 268 ? 20.117 1.322 -13.705 1.00 98.50 268 ALA A CA 1
ATOM 2247 C C . ALA A 1 268 ? 18.819 1.465 -12.886 1.00 98.50 268 ALA A C 1
ATOM 2249 O O . ALA A 1 268 ? 18.765 1.083 -11.715 1.00 98.50 268 ALA A O 1
ATOM 2250 N N . ARG A 1 269 ? 17.742 1.969 -13.508 1.00 98.56 269 ARG A N 1
ATOM 2251 C CA . ARG A 1 269 ? 16.427 2.071 -12.859 1.00 98.56 269 ARG A CA 1
ATOM 2252 C C . ARG A 1 269 ? 15.812 0.694 -12.582 1.00 98.56 269 ARG A C 1
ATOM 2254 O O . ARG A 1 269 ? 15.175 0.525 -11.547 1.00 98.56 269 ARG A O 1
ATOM 2261 N N . ALA A 1 270 ? 16.018 -0.283 -13.463 1.00 98.81 270 ALA A N 1
ATOM 2262 C CA . ALA A 1 270 ? 15.550 -1.653 -13.284 1.00 98.81 270 ALA A CA 1
ATOM 2263 C C . ALA A 1 270 ? 16.210 -2.323 -12.068 1.00 98.81 270 ALA A C 1
ATOM 2265 O O . ALA A 1 270 ? 15.512 -2.907 -11.239 1.00 98.81 270 ALA A O 1
ATOM 2266 N N . ILE A 1 271 ? 17.527 -2.162 -11.894 1.00 98.75 271 ILE A N 1
ATOM 2267 C CA . ILE A 1 271 ? 18.243 -2.639 -10.700 1.00 98.75 271 ILE A CA 1
ATOM 2268 C C . ILE A 1 271 ? 17.725 -1.948 -9.438 1.00 98.75 271 ILE A C 1
ATOM 2270 O O . ILE A 1 271 ? 17.499 -2.607 -8.425 1.00 98.75 271 ILE A O 1
ATOM 2274 N N . HIS A 1 272 ? 17.511 -0.631 -9.486 1.00 98.69 272 HIS A N 1
ATOM 2275 C CA . HIS A 1 272 ? 16.989 0.113 -8.340 1.00 98.69 272 HIS A CA 1
ATOM 2276 C C . HIS A 1 272 ? 15.623 -0.422 -7.888 1.00 98.69 272 HIS A C 1
ATOM 2278 O O . HIS A 1 272 ? 15.465 -0.791 -6.728 1.00 98.69 272 HIS A O 1
ATOM 2284 N N . ILE A 1 273 ? 14.673 -0.563 -8.818 1.00 98.81 273 ILE A N 1
ATOM 2285 C CA . ILE A 1 273 ? 13.340 -1.111 -8.523 1.00 98.81 273 ILE A CA 1
ATOM 2286 C C . ILE A 1 273 ? 13.436 -2.563 -8.034 1.00 98.81 273 ILE A C 1
ATOM 2288 O O . ILE A 1 273 ? 12.715 -2.952 -7.122 1.00 98.81 273 ILE A O 1
ATOM 2292 N N . SER A 1 274 ? 14.352 -3.363 -8.582 1.00 98.88 274 SER A N 1
ATOM 2293 C CA . SER A 1 274 ? 14.550 -4.746 -8.128 1.00 98.88 274 SER A CA 1
ATOM 2294 C C . SER A 1 274 ? 15.039 -4.820 -6.678 1.00 98.88 274 SER A C 1
ATOM 2296 O O . SER A 1 274 ? 14.613 -5.699 -5.934 1.00 98.88 274 SER A O 1
ATOM 2298 N N . ASN A 1 275 ? 15.868 -3.867 -6.239 1.00 98.81 275 ASN A N 1
ATOM 2299 C CA . ASN A 1 275 ? 16.259 -3.751 -4.832 1.00 98.81 275 ASN A CA 1
ATOM 2300 C C . ASN A 1 275 ? 15.085 -3.321 -3.935 1.00 98.81 275 ASN A C 1
ATOM 2302 O O . ASN A 1 275 ? 14.930 -3.871 -2.846 1.00 98.81 275 ASN A O 1
ATOM 2306 N N . GLU A 1 276 ? 14.225 -2.395 -4.381 1.00 98.88 276 GLU A N 1
ATOM 2307 C CA . GLU A 1 276 ? 12.988 -2.050 -3.654 1.00 98.88 276 GLU A CA 1
ATOM 2308 C C . GLU A 1 276 ? 12.087 -3.283 -3.482 1.00 98.88 276 GLU A C 1
ATOM 2310 O O . GLU A 1 276 ? 11.583 -3.544 -2.388 1.00 98.88 276 GLU A O 1
ATOM 2315 N N . ILE A 1 277 ? 11.922 -4.068 -4.552 1.00 98.88 277 ILE A N 1
ATOM 2316 C CA . ILE A 1 277 ? 11.166 -5.324 -4.539 1.00 98.88 277 ILE A CA 1
ATOM 2317 C C . ILE A 1 277 ? 11.775 -6.308 -3.538 1.00 98.88 277 ILE A C 1
ATOM 2319 O O . ILE A 1 277 ? 11.046 -6.847 -2.709 1.00 98.88 277 ILE A O 1
ATOM 2323 N N . LEU A 1 278 ? 13.097 -6.504 -3.559 1.00 98.88 278 LEU A N 1
ATOM 2324 C CA . LEU A 1 278 ? 13.791 -7.403 -2.634 1.00 98.88 278 LEU A CA 1
ATOM 2325 C C . LEU A 1 278 ? 13.561 -7.012 -1.165 1.00 98.88 278 LEU A C 1
ATOM 2327 O O . LEU A 1 278 ? 13.313 -7.884 -0.333 1.00 98.88 278 LEU A O 1
ATOM 2331 N N . VAL A 1 279 ? 13.596 -5.716 -0.839 1.00 98.69 279 VAL A N 1
ATOM 2332 C CA . VAL A 1 279 ? 13.309 -5.221 0.520 1.00 98.69 279 VAL A CA 1
ATOM 2333 C C . VAL A 1 279 ? 11.863 -5.518 0.921 1.00 98.69 279 VAL A C 1
ATOM 2335 O O . VAL A 1 279 ? 11.625 -6.027 2.016 1.00 98.69 279 VAL A O 1
ATOM 2338 N N . LEU A 1 280 ? 10.896 -5.252 0.038 1.00 98.62 280 LEU A N 1
ATOM 2339 C CA . LEU A 1 280 ? 9.478 -5.523 0.299 1.00 98.62 280 LEU A CA 1
ATOM 2340 C C . LEU A 1 280 ? 9.209 -7.020 0.489 1.00 98.62 280 LEU A C 1
ATOM 2342 O O . LEU A 1 280 ? 8.469 -7.398 1.397 1.00 98.62 280 LEU A O 1
ATOM 2346 N N . LEU A 1 281 ? 9.855 -7.869 -0.312 1.00 98.62 281 LEU A N 1
ATOM 2347 C CA . LEU A 1 281 ? 9.798 -9.322 -0.181 1.00 98.62 281 LEU A CA 1
ATOM 2348 C C . LEU A 1 281 ? 10.373 -9.788 1.160 1.00 98.62 281 LEU A C 1
ATOM 2350 O O . LEU A 1 281 ? 9.698 -10.518 1.876 1.00 98.62 281 LEU A O 1
ATOM 2354 N N . LYS A 1 282 ? 11.569 -9.320 1.546 1.00 98.44 282 LYS A N 1
ATOM 2355 C CA . LYS A 1 282 ? 12.201 -9.650 2.840 1.00 98.44 282 LYS A CA 1
ATOM 2356 C C . LYS A 1 282 ? 11.385 -9.162 4.048 1.00 98.44 282 LYS A C 1
ATOM 2358 O O . LYS A 1 282 ? 11.509 -9.736 5.126 1.00 98.44 282 LYS A O 1
ATOM 2363 N N . ALA A 1 283 ? 10.536 -8.151 3.865 1.00 98.12 283 ALA A N 1
ATOM 2364 C CA . ALA A 1 283 ? 9.630 -7.629 4.886 1.00 98.12 283 ALA A CA 1
ATOM 2365 C C . ALA A 1 283 ? 8.215 -8.252 4.861 1.00 98.12 283 ALA A C 1
ATOM 2367 O O . ALA A 1 283 ? 7.410 -7.940 5.737 1.00 98.12 283 ALA A O 1
ATOM 2368 N N . GLY A 1 284 ? 7.903 -9.135 3.900 1.00 97.75 284 GLY A N 1
ATOM 2369 C CA . GLY A 1 284 ? 6.610 -9.828 3.790 1.00 97.75 284 GLY A CA 1
ATOM 2370 C C . GLY A 1 284 ? 5.485 -9.015 3.136 1.00 97.75 284 GLY A C 1
ATOM 2371 O O . GLY A 1 284 ? 4.314 -9.242 3.430 1.00 97.75 284 GLY A O 1
ATOM 2372 N N . TYR A 1 285 ? 5.815 -8.057 2.265 1.00 97.50 285 TYR A N 1
ATOM 2373 C CA . TYR A 1 285 ? 4.851 -7.210 1.552 1.00 97.50 285 TYR A CA 1
ATOM 2374 C C . TYR A 1 285 ? 4.774 -7.569 0.060 1.00 97.50 285 TYR A C 1
ATOM 2376 O O . TYR A 1 285 ? 5.206 -6.797 -0.802 1.00 97.50 285 TYR A O 1
ATOM 2384 N N . ALA A 1 286 ? 4.201 -8.736 -0.255 1.00 96.38 286 ALA A N 1
ATOM 2385 C CA . ALA A 1 286 ? 4.106 -9.245 -1.626 1.00 96.38 286 ALA A CA 1
ATOM 2386 C C . ALA A 1 286 ? 3.304 -8.323 -2.562 1.00 96.38 286 ALA A C 1
ATOM 2388 O O . ALA A 1 286 ? 3.724 -8.071 -3.689 1.00 96.38 286 ALA A O 1
ATOM 2389 N N . ASP A 1 287 ? 2.197 -7.745 -2.092 1.00 94.88 287 ASP A N 1
ATOM 2390 C CA . ASP A 1 287 ? 1.379 -6.814 -2.883 1.00 94.88 287 ASP A CA 1
ATOM 2391 C C . ASP A 1 287 ? 2.149 -5.541 -3.264 1.00 94.88 287 ASP A C 1
ATOM 2393 O O . ASP A 1 287 ? 2.072 -5.066 -4.400 1.00 94.88 287 ASP A O 1
ATOM 2397 N N . GLY A 1 288 ? 2.941 -5.013 -2.323 1.00 95.38 288 GLY A N 1
ATOM 2398 C CA . GLY A 1 288 ? 3.824 -3.873 -2.562 1.00 95.38 288 GLY A CA 1
ATOM 2399 C C . GLY A 1 288 ? 4.945 -4.220 -3.540 1.00 95.38 288 GLY A C 1
ATOM 2400 O O . GLY A 1 288 ? 5.237 -3.436 -4.446 1.00 95.38 288 GLY A O 1
ATOM 2401 N N . ALA A 1 289 ? 5.545 -5.405 -3.392 1.00 97.94 289 ALA A N 1
ATOM 2402 C CA . ALA A 1 289 ? 6.543 -5.925 -4.320 1.00 97.94 289 ALA A CA 1
ATOM 2403 C C . ALA A 1 289 ? 5.965 -6.072 -5.739 1.00 97.94 289 ALA A C 1
ATOM 2405 O O . ALA A 1 289 ? 6.573 -5.601 -6.698 1.00 97.94 289 ALA A O 1
ATOM 2406 N N . ASN A 1 290 ? 4.756 -6.621 -5.880 1.00 96.31 290 ASN A N 1
ATOM 2407 C CA . ASN A 1 290 ? 4.081 -6.752 -7.171 1.00 96.31 290 ASN A CA 1
ATOM 2408 C C . ASN A 1 290 ? 3.780 -5.383 -7.806 1.00 96.31 290 ASN A C 1
ATOM 2410 O O . ASN A 1 290 ? 4.003 -5.170 -8.996 1.00 96.31 290 ASN A O 1
ATOM 2414 N N . ALA A 1 291 ? 3.341 -4.414 -6.997 1.00 95.81 291 ALA A N 1
ATOM 2415 C CA . ALA A 1 291 ? 3.114 -3.043 -7.449 1.00 95.81 291 ALA A CA 1
ATOM 2416 C C . ALA A 1 291 ? 4.401 -2.365 -7.957 1.00 95.81 291 ALA A C 1
ATOM 2418 O O . ALA A 1 291 ? 4.358 -1.583 -8.908 1.00 95.81 291 ALA A O 1
ATOM 2419 N N . ARG A 1 292 ? 5.560 -2.645 -7.343 1.00 97.88 292 ARG A N 1
ATOM 2420 C CA . ARG A 1 292 ? 6.868 -2.201 -7.860 1.00 97.88 292 ARG A CA 1
ATOM 2421 C C . ARG A 1 292 ? 7.254 -2.954 -9.133 1.00 97.88 292 ARG A C 1
ATOM 2423 O O . ARG A 1 292 ? 7.735 -2.324 -10.079 1.00 97.88 292 ARG A O 1
ATOM 2430 N N . TRP A 1 293 ? 6.988 -4.260 -9.192 1.00 98.31 293 TRP A N 1
ATOM 2431 C CA . TRP A 1 293 ? 7.250 -5.078 -10.375 1.00 98.31 293 TRP A CA 1
ATOM 2432 C C . TRP A 1 293 ? 6.546 -4.534 -11.627 1.00 98.31 293 TRP A C 1
ATOM 2434 O O . TRP A 1 293 ? 7.169 -4.506 -12.684 1.00 98.31 293 TRP A O 1
ATOM 2444 N N . ARG A 1 294 ? 5.337 -3.963 -11.514 1.00 97.00 294 ARG A N 1
ATOM 2445 C CA . ARG A 1 294 ? 4.671 -3.230 -12.612 1.00 97.00 294 ARG A CA 1
ATOM 2446 C C . ARG A 1 294 ? 5.621 -2.286 -13.360 1.00 97.00 294 ARG A C 1
ATOM 2448 O O . ARG A 1 294 ? 5.728 -2.323 -14.583 1.00 97.00 294 ARG A O 1
ATOM 2455 N N . SER A 1 295 ? 6.322 -1.433 -12.610 1.00 97.69 295 SER A N 1
ATOM 2456 C CA . SER A 1 295 ? 7.256 -0.453 -13.177 1.00 97.69 295 SER A CA 1
ATOM 2457 C C . SER A 1 295 ? 8.496 -1.123 -13.769 1.00 97.69 295 SER A C 1
ATOM 2459 O O . SER A 1 295 ? 9.021 -0.661 -14.780 1.00 97.69 295 SER A O 1
ATOM 2461 N N . LEU A 1 296 ? 8.972 -2.211 -13.161 1.00 98.69 296 LEU A N 1
ATOM 2462 C CA . LEU A 1 296 ? 10.089 -2.993 -13.687 1.00 98.69 296 LEU A CA 1
ATOM 2463 C C . LEU A 1 296 ? 9.730 -3.673 -15.018 1.00 98.69 296 LEU A C 1
ATOM 2465 O O . LEU A 1 296 ? 10.536 -3.665 -15.949 1.00 98.69 296 LEU A O 1
ATOM 2469 N N . HIS A 1 297 ? 8.515 -4.205 -15.137 1.00 98.62 297 HIS A N 1
ATOM 2470 C CA . HIS A 1 297 ? 8.005 -4.805 -16.367 1.00 98.62 297 HIS A CA 1
ATOM 2471 C C . HIS A 1 297 ? 7.846 -3.774 -17.486 1.00 98.62 297 HIS A C 1
ATOM 2473 O O . HIS A 1 297 ? 8.299 -4.004 -18.606 1.00 98.62 297 HIS A O 1
ATOM 2479 N N . GLU A 1 298 ? 7.320 -2.584 -17.179 1.00 98.38 298 GLU A N 1
ATOM 2480 C CA . GLU A 1 298 ? 7.281 -1.464 -18.131 1.00 98.38 298 GLU A CA 1
ATOM 2481 C C . GLU A 1 298 ? 8.684 -1.119 -18.660 1.00 98.38 298 GLU A C 1
ATOM 2483 O O . GLU A 1 298 ? 8.873 -0.934 -19.865 1.00 98.38 298 GLU A O 1
ATOM 2488 N N . LEU A 1 299 ? 9.691 -1.094 -17.780 1.00 98.69 299 LEU A N 1
ATOM 2489 C CA . LEU A 1 299 ? 11.086 -0.883 -18.172 1.00 98.69 299 LEU A CA 1
ATOM 2490 C C . LEU A 1 299 ? 11.632 -2.018 -19.041 1.00 98.69 299 LEU A C 1
ATOM 2492 O O . LEU A 1 299 ? 12.325 -1.737 -20.019 1.00 98.69 299 LEU A O 1
ATOM 2496 N N . ALA A 1 300 ? 11.317 -3.274 -18.727 1.00 98.75 300 ALA A N 1
ATOM 2497 C CA . ALA A 1 300 ? 11.709 -4.424 -19.538 1.00 98.75 300 ALA A CA 1
ATOM 2498 C C . ALA A 1 300 ? 11.135 -4.328 -20.957 1.00 98.75 300 ALA A C 1
ATOM 2500 O O . ALA A 1 300 ? 11.885 -4.408 -21.934 1.00 98.75 300 ALA A O 1
ATOM 2501 N N . VAL A 1 301 ? 9.837 -4.048 -21.072 1.00 98.69 301 VAL A N 1
ATOM 2502 C CA . VAL A 1 301 ? 9.128 -3.867 -22.344 1.00 98.69 301 VAL A CA 1
ATOM 2503 C C . VAL A 1 301 ? 9.736 -2.723 -23.157 1.00 98.69 301 VAL A C 1
ATOM 2505 O O . VAL A 1 301 ? 10.103 -2.911 -24.318 1.00 98.69 301 VAL A O 1
ATOM 2508 N N . ILE A 1 302 ? 9.930 -1.553 -22.542 1.00 98.56 302 ILE A N 1
ATOM 2509 C CA . ILE A 1 302 ? 10.539 -0.396 -23.211 1.00 98.56 302 ILE A CA 1
ATOM 2510 C C . ILE A 1 302 ? 11.988 -0.703 -23.616 1.00 98.56 302 ILE A C 1
ATOM 2512 O O . ILE A 1 302 ? 12.391 -0.367 -24.728 1.00 98.56 302 ILE A O 1
ATOM 2516 N N . SER A 1 303 ? 12.778 -1.375 -22.771 1.00 98.38 303 SER A N 1
ATOM 2517 C CA . SER A 1 303 ? 14.173 -1.721 -23.086 1.00 98.38 303 SER A CA 1
ATOM 2518 C C . SER A 1 303 ? 14.288 -2.638 -24.307 1.00 98.38 303 SER A C 1
ATOM 2520 O O . SER A 1 303 ? 15.103 -2.389 -25.202 1.00 98.38 303 SER A O 1
ATOM 2522 N N . LEU A 1 304 ? 13.416 -3.645 -24.410 1.00 98.31 304 LEU A N 1
ATOM 2523 C CA . LEU A 1 304 ? 13.354 -4.522 -25.575 1.00 98.31 304 LEU A CA 1
ATOM 2524 C C . LEU A 1 304 ? 12.917 -3.755 -26.819 1.00 98.31 304 LEU A C 1
ATOM 2526 O O . LEU A 1 304 ? 13.503 -3.932 -27.885 1.00 98.31 304 LEU A O 1
ATOM 2530 N N . PHE A 1 305 ? 11.924 -2.875 -26.687 1.00 98.25 305 PHE A N 1
ATOM 2531 C CA . PHE A 1 305 ? 11.467 -2.059 -27.803 1.00 98.25 305 PHE A CA 1
ATOM 2532 C C . PHE A 1 305 ? 12.589 -1.158 -28.334 1.00 98.25 305 PHE A C 1
ATOM 2534 O O . PHE A 1 305 ? 12.868 -1.158 -29.530 1.00 98.25 305 PHE A O 1
ATOM 2541 N N . LEU A 1 306 ? 13.290 -0.435 -27.456 1.00 98.00 306 LEU A N 1
ATOM 2542 C CA . LEU A 1 306 ? 14.375 0.464 -27.855 1.00 98.00 306 LEU A CA 1
ATOM 2543 C C . LEU A 1 306 ? 15.591 -0.285 -28.413 1.00 98.00 306 LEU A C 1
ATOM 2545 O O . LEU A 1 306 ? 16.217 0.192 -29.359 1.00 98.00 306 LEU A O 1
ATOM 2549 N N . SER A 1 307 ? 15.930 -1.457 -27.866 1.00 96.25 307 SER A N 1
ATOM 2550 C CA . SER A 1 307 ? 17.068 -2.250 -28.356 1.00 96.25 307 SER A CA 1
ATOM 2551 C C . SER A 1 307 ? 16.848 -2.802 -29.770 1.00 96.25 307 SER A C 1
ATOM 2553 O O . SER A 1 307 ? 17.811 -2.911 -30.531 1.00 96.25 307 SER A O 1
ATOM 2555 N N . ARG A 1 308 ? 15.592 -3.086 -30.146 1.00 95.50 308 ARG A N 1
ATOM 2556 C CA . ARG A 1 308 ? 15.198 -3.614 -31.466 1.00 95.50 308 ARG A CA 1
ATOM 2557 C C . ARG A 1 308 ? 14.937 -2.540 -32.526 1.00 95.50 308 ARG A C 1
ATOM 2559 O O . ARG A 1 308 ? 14.776 -2.882 -33.691 1.00 95.50 308 ARG A O 1
ATOM 2566 N N . ASN A 1 309 ? 14.901 -1.265 -32.145 1.00 95.50 309 ASN A N 1
ATOM 2567 C CA . ASN A 1 309 ? 14.562 -0.159 -33.038 1.00 95.50 309 ASN A CA 1
ATOM 2568 C C . ASN A 1 309 ? 15.740 0.801 -33.265 1.00 95.50 309 ASN A C 1
ATOM 2570 O O . ASN A 1 309 ? 16.820 0.678 -32.676 1.00 95.50 309 ASN A O 1
ATOM 2574 N N . SER A 1 310 ? 15.535 1.759 -34.172 1.00 94.50 310 SER A N 1
ATOM 2575 C CA . SER A 1 310 ? 16.561 2.725 -34.558 1.00 94.50 310 SER A CA 1
ATOM 2576 C C . SER A 1 310 ? 16.926 3.683 -33.417 1.00 94.50 310 SER A C 1
ATOM 2578 O O . SER A 1 310 ? 16.166 3.927 -32.475 1.00 94.50 310 SER A O 1
ATOM 2580 N N . ASN A 1 311 ? 18.110 4.285 -33.528 1.00 94.38 311 ASN A N 1
ATOM 2581 C CA . A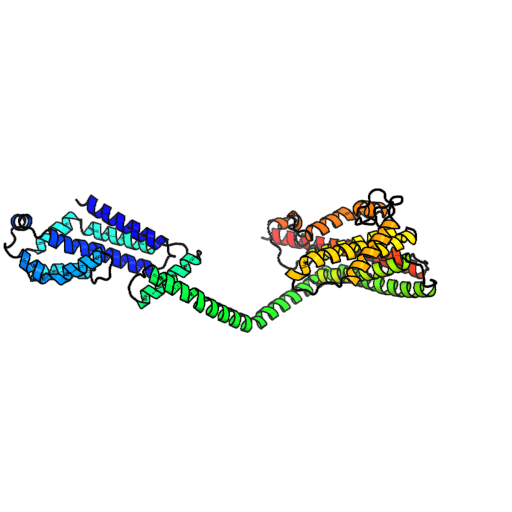SN A 1 311 ? 18.587 5.289 -32.580 1.00 94.38 311 ASN A CA 1
ATOM 2582 C C . ASN A 1 311 ? 17.650 6.514 -32.489 1.00 94.38 311 ASN A C 1
ATOM 2584 O O . ASN A 1 311 ? 17.532 7.112 -31.421 1.00 94.38 311 ASN A O 1
ATOM 2588 N N . GLU A 1 312 ? 16.931 6.841 -33.569 1.00 95.25 312 GLU A N 1
ATOM 2589 C CA . GLU A 1 312 ? 15.952 7.937 -33.587 1.00 95.25 312 GLU A CA 1
ATOM 2590 C C . GLU A 1 312 ? 14.749 7.660 -32.673 1.00 95.25 312 GLU A C 1
ATOM 2592 O O . GLU A 1 312 ? 14.284 8.556 -31.973 1.00 95.25 312 GLU A O 1
ATOM 2597 N N . VAL A 1 313 ? 14.284 6.408 -32.579 1.00 96.81 313 VAL A N 1
ATOM 2598 C CA . VAL A 1 313 ? 13.216 6.037 -31.630 1.00 96.81 313 VAL A CA 1
ATOM 2599 C C . VAL A 1 313 ? 13.671 6.270 -30.189 1.00 96.81 313 VAL A C 1
ATOM 2601 O O . VAL A 1 313 ? 12.926 6.802 -29.367 1.00 96.81 313 VAL A O 1
ATOM 2604 N N . SER A 1 314 ? 14.929 5.940 -29.888 1.00 97.31 314 SER A N 1
ATOM 2605 C CA . SER A 1 314 ? 15.513 6.181 -28.563 1.00 97.31 314 SER A CA 1
ATOM 2606 C C . SER A 1 314 ? 15.693 7.671 -28.264 1.00 97.31 314 SER A C 1
ATOM 2608 O O . SER A 1 314 ? 15.513 8.095 -27.123 1.00 97.31 314 SER A O 1
ATOM 2610 N N . LYS A 1 315 ? 16.004 8.483 -29.281 1.00 96.94 315 LYS A N 1
ATOM 2611 C CA . LYS A 1 315 ? 16.042 9.944 -29.162 1.00 96.94 315 LYS A CA 1
ATOM 2612 C C . LYS A 1 315 ? 14.668 10.500 -28.800 1.00 96.94 315 LYS A C 1
ATOM 2614 O O . LYS A 1 315 ? 14.554 11.221 -27.813 1.00 96.94 315 LYS A O 1
ATOM 2619 N N . ARG A 1 316 ? 13.629 10.100 -29.539 1.00 97.12 316 ARG A N 1
ATOM 2620 C CA . ARG A 1 316 ? 12.236 10.490 -29.279 1.00 97.12 316 ARG A CA 1
ATOM 2621 C C . ARG A 1 316 ? 11.786 10.114 -27.874 1.00 97.12 316 ARG A C 1
ATOM 2623 O O . ARG A 1 316 ? 11.182 10.944 -27.205 1.00 97.12 316 ARG A O 1
ATOM 2630 N N . TYR A 1 317 ? 12.109 8.903 -27.416 1.00 97.69 317 TYR A N 1
ATOM 2631 C CA . TYR A 1 317 ? 11.816 8.450 -26.053 1.00 97.69 317 TYR A CA 1
ATOM 2632 C C . TYR A 1 317 ? 12.421 9.379 -24.991 1.00 97.69 317 TYR A C 1
ATOM 2634 O O . TYR A 1 317 ? 11.731 9.789 -24.062 1.00 97.69 317 TYR A O 1
ATOM 2642 N N . LEU A 1 318 ? 13.696 9.754 -25.146 1.00 97.12 318 LEU A N 1
ATOM 2643 C CA . LEU A 1 318 ? 14.370 10.659 -24.210 1.00 97.12 318 LEU A CA 1
ATOM 2644 C C . LEU A 1 318 ? 13.826 12.095 -24.285 1.00 97.12 318 LEU A C 1
ATOM 2646 O O . LEU A 1 318 ? 13.679 12.742 -23.255 1.00 97.12 318 LEU A O 1
ATOM 2650 N N . GLU A 1 319 ? 13.517 12.596 -25.481 1.00 97.06 319 GLU A N 1
ATOM 2651 C CA . GLU A 1 319 ? 12.954 13.941 -25.677 1.00 97.06 319 GLU A CA 1
ATOM 2652 C C . GLU A 1 319 ? 11.509 14.060 -25.153 1.00 97.06 319 GLU A C 1
ATOM 2654 O O . GLU A 1 319 ? 11.070 15.151 -24.789 1.00 97.06 319 GLU A O 1
ATOM 2659 N N . HIS A 1 320 ? 10.767 12.951 -25.065 1.00 97.31 320 HIS A N 1
ATOM 2660 C CA . HIS A 1 320 ? 9.364 12.930 -24.623 1.00 97.31 320 HIS A CA 1
ATOM 2661 C C . HIS A 1 320 ? 9.168 13.280 -23.147 1.00 97.31 320 HIS A C 1
ATOM 2663 O O . HIS A 1 320 ? 8.073 13.688 -22.755 1.00 97.31 320 HIS A O 1
ATOM 2669 N N . GLU A 1 321 ? 10.238 13.254 -22.345 1.00 96.31 321 GLU A N 1
ATOM 2670 C CA . GLU A 1 321 ? 10.248 13.768 -20.968 1.00 96.31 321 GLU A CA 1
ATOM 2671 C C . GLU A 1 321 ? 9.603 15.163 -20.871 1.00 96.31 321 GLU A C 1
ATOM 2673 O O . GLU A 1 321 ? 8.869 15.451 -19.919 1.00 96.31 321 GLU A O 1
ATOM 2678 N N . ILE A 1 322 ? 9.789 16.009 -21.896 1.00 97.19 322 ILE A N 1
ATOM 2679 C CA . ILE A 1 322 ? 9.227 17.362 -21.938 1.00 97.19 322 ILE A CA 1
ATOM 2680 C C . ILE A 1 322 ? 7.698 17.385 -21.832 1.00 97.19 322 ILE A C 1
ATOM 2682 O O . ILE A 1 322 ? 7.136 18.322 -21.264 1.00 97.19 322 ILE A O 1
ATOM 2686 N N . ILE A 1 323 ? 7.011 16.364 -22.356 1.00 96.31 323 ILE A N 1
ATOM 2687 C CA . ILE A 1 323 ? 5.549 16.282 -22.346 1.00 96.31 323 ILE A CA 1
ATOM 2688 C C . ILE A 1 323 ? 5.065 16.098 -20.912 1.00 96.31 323 ILE A C 1
ATOM 2690 O O . ILE A 1 323 ? 4.180 16.828 -20.457 1.00 96.31 323 ILE A O 1
ATOM 2694 N N . LYS A 1 324 ? 5.679 15.165 -20.172 1.00 94.50 324 LYS A N 1
ATOM 2695 C CA . LYS A 1 324 ? 5.346 14.931 -18.764 1.00 94.50 324 LYS A CA 1
ATOM 2696 C C . LYS A 1 324 ? 5.735 16.127 -17.901 1.00 94.50 324 LYS A C 1
ATOM 2698 O O . LYS A 1 324 ? 4.909 16.566 -17.101 1.00 94.50 324 LYS A O 1
ATOM 2703 N N . LYS A 1 325 ? 6.929 16.691 -18.126 1.00 95.69 325 LYS A N 1
ATOM 2704 C CA . LYS A 1 325 ? 7.411 17.892 -17.433 1.00 95.69 325 LYS A CA 1
ATOM 2705 C C . LYS A 1 325 ? 6.425 19.046 -17.600 1.00 95.69 325 LYS A C 1
ATOM 2707 O O . LYS A 1 325 ? 5.980 19.603 -16.608 1.00 95.69 325 LYS A O 1
ATOM 2712 N N . TYR A 1 326 ? 5.995 19.339 -18.828 1.00 96.19 326 TYR A N 1
ATOM 2713 C CA . TYR A 1 326 ? 5.006 20.384 -19.088 1.00 96.19 326 TYR A CA 1
ATOM 2714 C C . TYR A 1 326 ? 3.674 20.137 -18.366 1.00 96.19 326 TYR A C 1
ATOM 2716 O O . TYR A 1 326 ? 3.196 21.049 -17.696 1.00 96.19 326 TYR A O 1
ATOM 2724 N N . LYS A 1 327 ? 3.095 18.925 -18.457 1.00 94.38 327 LYS A N 1
ATOM 2725 C CA . LYS A 1 327 ? 1.831 18.582 -17.769 1.00 94.38 327 LYS A CA 1
ATOM 2726 C C . LYS A 1 327 ? 1.945 18.825 -16.253 1.00 94.38 327 LYS A C 1
ATOM 2728 O O . LYS A 1 327 ? 1.1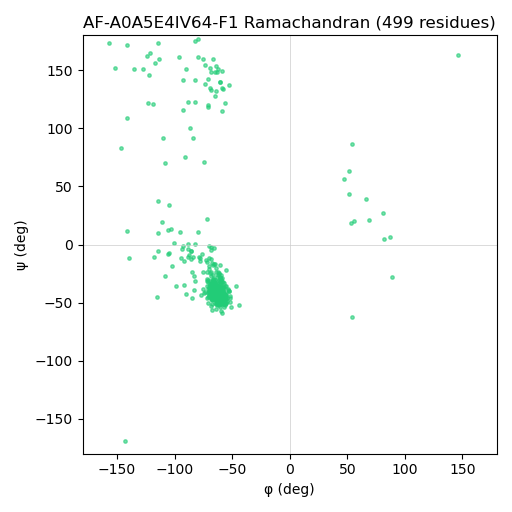09 19.509 -15.675 1.00 94.38 327 LYS A O 1
ATOM 2733 N N . GLN A 1 328 ? 3.021 18.342 -15.628 1.00 94.19 328 GLN A N 1
ATOM 2734 C CA . GLN A 1 328 ? 3.265 18.507 -14.189 1.00 94.19 328 GLN A CA 1
ATOM 2735 C C . GLN A 1 328 ? 3.490 19.969 -13.788 1.00 94.19 328 GLN A C 1
ATOM 2737 O O . GLN A 1 328 ? 2.950 20.424 -12.783 1.00 94.19 328 GLN A O 1
ATOM 2742 N N . THR A 1 329 ? 4.272 20.717 -14.569 1.00 94.62 329 THR A N 1
ATOM 2743 C CA . THR A 1 329 ? 4.510 22.145 -14.331 1.00 94.62 329 THR A CA 1
ATOM 2744 C C . THR A 1 329 ? 3.218 22.955 -14.475 1.00 94.62 329 THR A C 1
ATOM 2746 O O . THR A 1 329 ? 2.970 23.858 -13.678 1.00 94.62 329 THR A O 1
ATOM 2749 N N . ASP A 1 330 ? 2.381 22.642 -15.466 1.00 93.88 330 ASP A N 1
ATOM 2750 C CA . ASP A 1 330 ? 1.085 23.296 -15.662 1.00 93.88 330 ASP A CA 1
ATOM 2751 C C . ASP A 1 330 ? 0.129 23.023 -14.492 1.00 93.88 330 ASP A C 1
ATOM 2753 O O . ASP A 1 330 ? -0.455 23.957 -13.942 1.00 93.88 330 ASP A O 1
ATOM 2757 N N . ASP A 1 331 ? 0.040 21.771 -14.038 1.00 94.38 331 ASP A N 1
ATOM 2758 C CA . ASP A 1 331 ? -0.771 21.406 -12.874 1.00 94.38 331 ASP A CA 1
ATOM 2759 C C . ASP A 1 331 ? -0.265 22.058 -11.585 1.00 94.38 331 ASP A C 1
ATOM 2761 O O . ASP A 1 331 ? -1.054 22.618 -10.823 1.00 94.38 331 ASP A O 1
ATOM 2765 N N . TYR A 1 332 ? 1.051 22.085 -11.364 1.00 94.44 332 TYR A N 1
ATOM 2766 C CA . TYR A 1 332 ? 1.640 22.778 -10.220 1.00 94.44 332 TYR A CA 1
ATOM 2767 C C . TYR A 1 332 ? 1.244 24.261 -10.186 1.00 94.44 332 TYR A C 1
ATOM 2769 O O . TYR A 1 332 ? 0.840 24.781 -9.144 1.00 94.44 332 TYR A O 1
ATOM 2777 N N . ARG A 1 333 ? 1.281 24.949 -11.334 1.00 94.12 333 ARG A N 1
ATOM 2778 C CA . ARG A 1 333 ? 0.891 26.365 -11.433 1.00 94.12 333 ARG A CA 1
ATOM 2779 C C . ARG A 1 333 ? -0.576 26.617 -11.079 1.00 94.12 333 ARG A C 1
ATOM 2781 O O . ARG A 1 333 ? -0.887 27.718 -10.628 1.00 94.12 333 ARG A O 1
ATOM 2788 N N . LYS A 1 334 ? -1.462 25.628 -11.235 1.00 94.56 334 LYS A N 1
ATOM 2789 C CA . LYS A 1 334 ? -2.871 25.732 -10.813 1.00 94.56 334 LYS A CA 1
ATOM 2790 C C . LYS A 1 334 ? -3.017 25.701 -9.289 1.00 94.56 334 LYS A C 1
ATOM 2792 O O . LYS A 1 334 ? -3.913 26.350 -8.757 1.00 94.56 334 LYS A O 1
ATOM 2797 N N . TYR A 1 335 ? -2.131 24.992 -8.581 1.00 94.88 335 TYR A N 1
ATOM 2798 C CA . TYR A 1 335 ? -2.319 24.671 -7.160 1.00 94.88 335 TYR A CA 1
ATOM 2799 C C . TYR A 1 335 ? -1.269 25.239 -6.195 1.00 94.88 335 TYR A C 1
ATOM 2801 O O . TYR A 1 335 ? -1.519 25.218 -4.991 1.00 94.88 335 TYR A O 1
ATOM 2809 N N . TYR A 1 336 ? -0.145 25.795 -6.665 1.00 95.31 336 TYR A N 1
ATOM 2810 C CA . TYR A 1 336 ? 0.970 26.216 -5.796 1.00 95.31 336 TYR A CA 1
ATOM 2811 C C . TYR A 1 336 ? 0.547 27.142 -4.641 1.00 95.31 336 TYR A C 1
ATOM 2813 O O . TYR A 1 336 ? 0.983 26.942 -3.510 1.00 95.31 336 TYR A O 1
ATOM 2821 N N . LYS A 1 337 ? -0.370 28.094 -4.891 1.00 95.19 337 LYS A N 1
ATOM 2822 C CA . LYS A 1 337 ? -0.904 28.997 -3.852 1.00 95.19 337 LYS A CA 1
ATOM 2823 C C . LYS A 1 337 ? -1.625 28.235 -2.742 1.00 95.19 337 LYS A C 1
ATOM 2825 O O . LYS A 1 337 ? -1.435 28.535 -1.572 1.00 95.19 337 LYS A O 1
ATOM 2830 N N . ARG A 1 338 ? -2.442 27.244 -3.110 1.00 96.06 338 ARG A N 1
ATOM 2831 C CA . ARG A 1 338 ? -3.196 26.415 -2.159 1.00 96.06 338 ARG A CA 1
ATOM 2832 C C . ARG A 1 338 ? -2.281 25.469 -1.382 1.00 96.06 338 ARG A C 1
ATOM 2834 O O . ARG A 1 338 ? -2.573 25.165 -0.233 1.00 96.06 338 ARG A O 1
ATOM 2841 N N . LEU A 1 339 ? -1.196 25.015 -2.006 1.00 94.12 339 LEU A N 1
ATOM 2842 C CA . LEU A 1 339 ? -0.183 24.166 -1.376 1.00 94.12 339 LEU A CA 1
ATOM 2843 C C . LEU A 1 339 ? 0.779 24.951 -0.465 1.00 94.12 339 LEU A C 1
ATOM 2845 O O . LEU A 1 339 ? 1.542 24.335 0.271 1.00 94.12 339 LEU A O 1
ATOM 2849 N N . GLY A 1 340 ? 0.766 26.290 -0.515 1.00 95.12 340 GLY A N 1
ATOM 2850 C CA . GLY A 1 340 ? 1.730 27.126 0.205 1.00 95.12 340 GLY A CA 1
ATOM 2851 C C . GLY A 1 340 ? 3.158 27.020 -0.344 1.00 95.12 340 GLY A C 1
ATOM 2852 O O . GLY A 1 340 ? 4.113 27.303 0.372 1.00 95.12 340 GLY A O 1
ATOM 2853 N N . CYS A 1 341 ? 3.322 26.589 -1.598 1.00 94.31 341 CYS A N 1
ATOM 2854 C CA . CYS A 1 341 ? 4.627 26.416 -2.235 1.00 94.31 341 CYS A CA 1
ATOM 2855 C C . CYS A 1 341 ? 5.011 27.642 -3.084 1.00 94.31 341 CYS A C 1
ATOM 2857 O O . CYS A 1 341 ? 4.153 28.431 -3.480 1.00 94.31 341 CYS A O 1
ATOM 2859 N N . ALA A 1 342 ? 6.300 27.802 -3.400 1.00 93.69 342 ALA A N 1
ATOM 2860 C CA . ALA A 1 342 ? 6.791 28.915 -4.219 1.00 93.69 342 ALA A CA 1
ATOM 2861 C C . ALA A 1 342 ? 6.369 28.788 -5.703 1.00 93.69 342 ALA A C 1
ATOM 2863 O O . ALA A 1 342 ? 6.357 27.679 -6.240 1.00 93.69 342 ALA A O 1
ATOM 2864 N N . PRO A 1 343 ? 6.025 29.881 -6.411 1.00 94.50 343 PRO A N 1
ATOM 2865 C CA . PRO A 1 343 ? 5.704 29.812 -7.837 1.00 94.50 343 PRO A CA 1
ATOM 2866 C C . PRO A 1 343 ? 6.919 29.396 -8.677 1.00 94.50 343 PRO A C 1
ATOM 2868 O O . PRO A 1 343 ? 8.047 29.771 -8.375 1.00 94.50 343 PRO A O 1
ATOM 2871 N N . ILE A 1 344 ? 6.670 28.697 -9.787 1.00 92.06 344 ILE A N 1
ATOM 2872 C CA . ILE A 1 344 ? 7.685 28.464 -10.826 1.00 92.06 344 ILE A CA 1
ATOM 2873 C C . ILE A 1 344 ? 7.903 29.759 -11.610 1.00 92.06 344 ILE A C 1
ATOM 2875 O O . ILE A 1 344 ? 6.938 30.452 -11.957 1.00 92.06 344 ILE A O 1
ATOM 2879 N N . GLU A 1 345 ? 9.160 30.076 -11.923 1.00 93.38 345 GLU A N 1
ATOM 2880 C CA . GLU A 1 345 ? 9.500 31.283 -12.667 1.00 93.38 345 GLU A CA 1
ATOM 2881 C C . GLU A 1 345 ? 8.854 31.307 -14.058 1.00 93.38 345 GLU A C 1
ATOM 2883 O O . GLU A 1 345 ? 8.846 30.324 -14.807 1.00 93.38 345 GLU A O 1
ATOM 2888 N N . ARG A 1 346 ? 8.364 32.484 -14.470 1.00 91.31 346 ARG A N 1
ATOM 2889 C CA . ARG A 1 346 ? 7.728 32.654 -15.787 1.00 91.31 346 ARG A CA 1
ATOM 2890 C C . ARG A 1 346 ? 8.685 32.314 -16.935 1.00 91.31 346 ARG A C 1
ATOM 2892 O O . ARG A 1 346 ? 8.247 31.768 -17.947 1.00 91.31 346 ARG A O 1
ATOM 2899 N N . LYS A 1 347 ? 9.979 32.620 -16.781 1.00 94.38 347 LYS A N 1
ATOM 2900 C CA . LYS A 1 347 ? 11.023 32.291 -17.766 1.00 94.38 347 LYS A CA 1
ATOM 2901 C C . LYS A 1 347 ? 11.188 30.779 -17.919 1.00 94.38 347 LYS A C 1
ATOM 2903 O O . LYS A 1 347 ? 11.188 30.296 -19.051 1.00 94.38 347 LYS A O 1
ATOM 2908 N N . GLU A 1 348 ? 11.248 30.050 -16.805 1.00 93.81 348 GLU A N 1
ATOM 2909 C CA . GLU A 1 348 ? 11.366 28.591 -16.785 1.00 93.81 348 GLU A CA 1
ATOM 2910 C C . GLU A 1 348 ? 10.146 27.919 -17.428 1.00 93.81 348 GLU A C 1
ATOM 2912 O O . GLU A 1 348 ? 10.293 27.121 -18.356 1.00 93.81 348 GLU A O 1
ATOM 2917 N N . PHE A 1 349 ? 8.929 28.309 -17.030 1.00 94.81 349 PHE A N 1
ATOM 2918 C CA . PHE A 1 349 ? 7.704 27.777 -17.636 1.00 94.81 349 PHE A CA 1
ATOM 2919 C C . PHE A 1 349 ? 7.660 28.023 -19.149 1.00 94.81 349 PHE A C 1
ATOM 2921 O O . PHE A 1 349 ? 7.359 27.119 -19.930 1.00 94.81 349 PHE A O 1
ATOM 2928 N N . ASN A 1 350 ? 7.993 29.242 -19.584 1.00 95.56 350 ASN A N 1
ATOM 2929 C CA . ASN A 1 350 ? 8.018 29.586 -21.002 1.00 95.56 350 ASN A CA 1
ATOM 2930 C C . ASN A 1 350 ? 9.106 28.824 -21.771 1.00 95.56 350 ASN A C 1
ATOM 2932 O O . ASN A 1 350 ? 8.941 28.595 -22.967 1.00 95.56 350 ASN A O 1
ATOM 2936 N N . ALA A 1 351 ? 10.222 28.453 -21.137 1.00 96.69 351 ALA A N 1
ATOM 2937 C CA . ALA A 1 351 ? 11.239 27.602 -21.752 1.00 96.69 351 ALA A CA 1
ATOM 2938 C C . ALA A 1 351 ? 10.710 26.173 -21.963 1.00 96.69 351 ALA A C 1
ATOM 2940 O O . ALA A 1 351 ? 10.784 25.658 -23.076 1.00 96.69 351 ALA A O 1
ATOM 2941 N N . ILE A 1 352 ? 10.080 25.583 -20.940 1.00 96.62 352 ILE A N 1
ATOM 2942 C CA . ILE A 1 352 ? 9.451 24.252 -21.025 1.00 96.62 352 ILE A CA 1
ATOM 2943 C C . ILE A 1 352 ? 8.363 24.235 -22.108 1.00 96.62 352 ILE A C 1
ATOM 2945 O O . ILE A 1 352 ? 8.321 23.328 -22.939 1.00 96.62 352 ILE A O 1
ATOM 2949 N N . LYS A 1 353 ? 7.499 25.259 -22.130 1.00 96.88 353 LYS A N 1
ATOM 2950 C CA . LYS A 1 353 ? 6.426 25.394 -23.122 1.00 96.88 353 LYS A CA 1
ATOM 2951 C C . LYS A 1 353 ? 6.977 25.479 -24.549 1.00 96.88 353 LYS A C 1
ATOM 2953 O O . LYS A 1 353 ? 6.510 24.743 -25.414 1.00 96.88 353 LYS A O 1
ATOM 2958 N N . ARG A 1 354 ? 7.982 26.331 -24.786 1.00 97.56 354 ARG A N 1
ATOM 2959 C CA . ARG A 1 354 ? 8.615 26.480 -26.108 1.00 97.56 354 ARG A CA 1
ATOM 2960 C C . ARG A 1 354 ? 9.251 25.179 -26.584 1.00 97.56 354 ARG A C 1
ATOM 2962 O O . ARG A 1 354 ? 9.073 24.809 -27.739 1.00 97.56 354 ARG A O 1
ATOM 2969 N N . GLU A 1 355 ? 9.946 24.468 -25.699 1.00 97.19 355 GLU A N 1
ATOM 2970 C CA . GLU A 1 355 ? 10.585 23.200 -26.052 1.00 97.19 355 GLU A CA 1
ATOM 2971 C C . GLU A 1 355 ? 9.558 22.108 -26.382 1.00 97.19 355 GLU A C 1
ATOM 2973 O O . GLU A 1 355 ? 9.700 21.401 -27.381 1.00 97.19 355 GLU A O 1
ATOM 2978 N N . ARG A 1 356 ? 8.463 22.030 -25.613 1.00 96.75 356 ARG A N 1
ATOM 2979 C CA . ARG A 1 356 ? 7.326 21.150 -25.916 1.00 96.75 356 ARG A CA 1
ATOM 2980 C C . ARG A 1 356 ? 6.752 21.452 -27.303 1.00 96.75 356 ARG A C 1
ATOM 2982 O O . ARG A 1 356 ? 6.575 20.539 -28.102 1.00 96.75 356 ARG A O 1
ATOM 2989 N N . GLU A 1 357 ? 6.470 22.720 -27.599 1.00 97.12 357 GLU A N 1
ATOM 2990 C CA . GLU A 1 357 ? 5.918 23.143 -28.894 1.00 97.12 357 GLU A CA 1
ATOM 2991 C C . GLU A 1 357 ? 6.873 22.840 -30.054 1.00 97.12 357 GLU A C 1
ATOM 2993 O O . GLU A 1 357 ? 6.433 22.363 -31.101 1.00 97.12 357 GLU A O 1
ATOM 2998 N N . ARG A 1 358 ? 8.180 23.057 -29.864 1.00 97.75 358 ARG A N 1
ATOM 2999 C CA . ARG A 1 358 ? 9.219 22.722 -30.847 1.00 97.75 358 ARG A CA 1
ATOM 3000 C C . ARG A 1 358 ? 9.217 21.228 -31.177 1.00 97.75 358 ARG A C 1
ATOM 3002 O O . ARG A 1 358 ? 9.221 20.869 -32.353 1.00 97.75 358 ARG A O 1
ATOM 3009 N N . LEU A 1 359 ? 9.176 20.362 -30.163 1.00 97.25 359 LEU A N 1
ATOM 3010 C CA . LEU A 1 359 ? 9.175 18.907 -30.345 1.00 97.25 359 LEU A CA 1
ATOM 3011 C C . LEU A 1 359 ? 7.847 18.383 -30.916 1.00 97.25 359 LEU A C 1
ATOM 3013 O O . LEU A 1 359 ? 7.867 17.535 -31.806 1.00 97.25 359 LEU A O 1
ATOM 3017 N N . CYS A 1 360 ? 6.701 18.937 -30.505 1.00 96.00 360 CYS A N 1
ATOM 3018 C CA . CYS A 1 360 ? 5.403 18.625 -31.116 1.00 96.00 360 CYS A CA 1
ATOM 3019 C C . CYS A 1 360 ? 5.352 19.007 -32.602 1.00 96.00 360 CYS A C 1
ATOM 3021 O O . CYS A 1 360 ? 4.787 18.260 -33.395 1.00 96.00 360 CYS A O 1
ATOM 3023 N N . LYS A 1 361 ? 5.958 20.137 -32.998 1.00 96.56 361 LYS A N 1
ATOM 3024 C CA . LYS A 1 361 ? 6.085 20.517 -34.414 1.00 96.56 361 LYS A CA 1
ATOM 3025 C C . LYS A 1 361 ? 7.020 19.574 -35.170 1.00 96.56 361 LYS A C 1
ATOM 3027 O O . LYS A 1 361 ? 6.686 19.159 -36.273 1.00 96.56 361 LYS A O 1
ATOM 3032 N N . LYS A 1 362 ? 8.157 19.206 -34.567 1.00 96.19 362 LYS A N 1
ATOM 3033 C CA . LYS A 1 362 ? 9.140 18.284 -35.162 1.00 96.19 362 LYS A CA 1
ATOM 3034 C C . LYS A 1 362 ? 8.548 16.898 -35.451 1.00 96.19 362 LYS A C 1
ATOM 3036 O O . LYS A 1 362 ? 8.861 16.313 -36.480 1.00 96.19 362 LYS A O 1
ATOM 3041 N N . TYR A 1 363 ? 7.701 16.382 -34.561 1.00 94.81 363 TYR A N 1
ATOM 3042 C CA . TYR A 1 363 ? 7.107 15.040 -34.648 1.00 94.81 363 TYR A CA 1
ATOM 3043 C C . TYR A 1 363 ? 5.580 15.085 -34.847 1.00 94.81 363 TYR A C 1
ATOM 3045 O O . TYR A 1 363 ? 4.839 14.290 -34.262 1.00 94.81 363 TYR A O 1
ATOM 3053 N N . CYS A 1 364 ? 5.091 16.049 -35.632 1.00 88.56 364 CYS A N 1
ATOM 3054 C CA . CYS A 1 364 ? 3.664 16.368 -35.734 1.00 88.56 364 CYS A CA 1
ATOM 3055 C C . CYS A 1 364 ? 2.798 15.205 -36.251 1.00 88.56 364 CYS A C 1
ATOM 3057 O O . CYS A 1 364 ? 1.701 14.990 -35.736 1.00 88.56 364 CYS A O 1
ATOM 3059 N N . SER A 1 365 ? 3.307 14.408 -37.195 1.00 88.56 365 SER A N 1
ATOM 3060 C CA . SER A 1 365 ? 2.618 13.248 -37.789 1.00 88.56 365 SER A CA 1
ATOM 3061 C C . SER A 1 365 ? 2.233 12.172 -36.765 1.00 88.56 365 SER A C 1
ATOM 3063 O O . SER A 1 365 ? 1.255 11.434 -36.935 1.00 88.56 365 SER A O 1
ATOM 3065 N N . ASP A 1 366 ? 2.974 12.115 -35.661 1.00 90.56 366 ASP A N 1
ATOM 3066 C CA . ASP A 1 366 ? 2.849 11.100 -34.630 1.00 90.56 366 ASP A CA 1
ATOM 3067 C C . ASP A 1 366 ? 2.170 11.617 -33.359 1.00 90.56 366 ASP A C 1
ATOM 3069 O O . ASP A 1 366 ? 2.206 10.923 -32.354 1.00 90.56 366 ASP A O 1
ATOM 3073 N N . HIS A 1 367 ? 1.541 12.796 -33.335 1.00 92.12 367 HIS A N 1
ATOM 3074 C CA . HIS A 1 367 ? 0.879 13.313 -32.119 1.00 92.12 367 HIS A CA 1
ATOM 3075 C C . HIS A 1 367 ? 1.764 13.183 -30.864 1.00 92.12 367 HIS A C 1
ATOM 3077 O O . HIS A 1 367 ? 1.410 12.535 -29.879 1.00 92.12 367 HIS A O 1
ATOM 3083 N N . PHE A 1 368 ? 2.965 13.758 -30.917 1.00 94.81 368 PHE A N 1
ATOM 3084 C CA . PHE A 1 368 ? 3.988 13.591 -29.881 1.00 94.81 368 PHE A CA 1
ATOM 3085 C C . PHE A 1 368 ? 3.524 13.960 -28.459 1.00 94.81 368 PHE A C 1
ATOM 3087 O O . PHE A 1 368 ? 4.087 13.473 -27.484 1.00 94.81 368 PHE A O 1
ATOM 3094 N N . GLN A 1 369 ? 2.483 14.788 -28.329 1.00 93.81 369 GLN A N 1
ATOM 3095 C CA . GLN A 1 369 ? 1.862 15.158 -27.053 1.00 93.81 369 GLN A CA 1
ATOM 3096 C C . GLN A 1 369 ? 1.150 14.014 -26.308 1.00 93.81 369 GLN A C 1
ATOM 3098 O O . GLN A 1 369 ? 0.870 14.165 -25.113 1.00 93.81 369 GLN A O 1
ATOM 3103 N N . ASP A 1 370 ? 0.837 12.912 -26.988 1.00 93.88 370 ASP A N 1
ATOM 3104 C CA . ASP A 1 370 ? 0.164 11.756 -26.395 1.00 93.88 370 ASP A CA 1
ATOM 3105 C C . ASP A 1 370 ? 1.143 10.954 -25.522 1.00 93.88 370 ASP A C 1
ATOM 3107 O O . ASP A 1 370 ? 2.361 11.037 -25.699 1.00 93.88 370 ASP A O 1
ATOM 3111 N N . ASP A 1 371 ? 0.637 10.141 -24.589 1.00 91.06 371 ASP A N 1
ATOM 3112 C CA . ASP A 1 371 ? 1.478 9.440 -23.601 1.00 91.06 371 ASP A CA 1
ATOM 3113 C C . ASP A 1 371 ? 2.489 8.462 -24.237 1.00 91.06 371 ASP A C 1
ATOM 3115 O O . ASP A 1 371 ? 3.602 8.314 -23.735 1.00 91.06 371 ASP A O 1
ATOM 3119 N N . TYR A 1 372 ? 2.155 7.877 -25.392 1.00 94.50 372 TYR A N 1
ATOM 3120 C CA . TYR A 1 372 ? 3.055 7.051 -26.213 1.00 94.50 372 TYR A CA 1
ATOM 3121 C C . TYR A 1 372 ? 3.435 7.724 -27.546 1.00 94.50 372 TYR A C 1
ATOM 3123 O O . TYR A 1 372 ? 3.888 7.063 -28.481 1.00 94.50 372 TYR A O 1
ATOM 3131 N N . GLY A 1 373 ? 3.278 9.051 -27.649 1.00 95.00 373 GLY A N 1
ATOM 3132 C CA . GLY A 1 373 ? 3.550 9.837 -28.862 1.00 95.00 373 GLY A CA 1
ATOM 3133 C C . GLY A 1 373 ? 5.004 9.770 -29.356 1.00 95.00 373 GLY A C 1
ATOM 3134 O O . GLY A 1 373 ? 5.303 10.058 -30.519 1.00 95.00 373 GLY A O 1
ATOM 3135 N N . TRP A 1 374 ? 5.928 9.341 -28.494 1.00 96.50 374 TRP A N 1
ATOM 3136 C CA . TRP A 1 374 ? 7.324 9.099 -28.847 1.00 96.50 374 TRP A CA 1
ATOM 3137 C C . TRP A 1 374 ? 7.531 7.882 -29.754 1.00 96.50 374 TRP A C 1
ATOM 3139 O O . TRP A 1 374 ? 8.560 7.824 -30.424 1.00 96.50 374 TRP A O 1
ATOM 3149 N N . ILE A 1 375 ? 6.567 6.959 -29.829 1.00 96.94 375 ILE A N 1
ATOM 3150 C CA . ILE A 1 375 ? 6.606 5.812 -30.738 1.00 96.94 375 ILE A CA 1
ATOM 3151 C C . ILE A 1 375 ? 6.116 6.257 -32.129 1.00 96.94 375 ILE A C 1
ATOM 3153 O O . ILE A 1 375 ? 4.985 6.747 -32.235 1.00 96.94 375 ILE A O 1
ATOM 3157 N N . PRO A 1 376 ? 6.924 6.097 -33.194 1.00 95.75 376 PRO A N 1
ATOM 3158 C CA . PRO A 1 376 ? 6.481 6.350 -34.566 1.00 95.75 376 PRO A CA 1
ATOM 3159 C C . PRO A 1 376 ? 5.280 5.474 -34.970 1.00 95.75 376 PRO A C 1
ATOM 3161 O O . PRO A 1 376 ? 5.300 4.260 -34.748 1.00 95.75 376 PRO A O 1
ATOM 3164 N N . LYS A 1 377 ? 4.256 6.057 -35.611 1.00 94.25 377 LYS A N 1
ATOM 3165 C CA . LYS A 1 377 ? 3.037 5.338 -36.039 1.00 94.25 377 LYS A CA 1
ATOM 3166 C C . LYS A 1 377 ? 3.299 4.240 -37.071 1.00 94.25 377 LYS A C 1
ATOM 3168 O O . LYS A 1 377 ? 2.547 3.273 -37.129 1.00 94.25 377 LYS A O 1
ATOM 3173 N N . ASN A 1 378 ? 4.352 4.379 -37.878 1.00 94.06 378 ASN A N 1
ATOM 3174 C CA . ASN A 1 378 ? 4.756 3.357 -38.846 1.00 94.06 378 ASN A CA 1
ATOM 3175 C C . ASN A 1 378 ? 5.343 2.098 -38.181 1.00 94.06 378 ASN A C 1
ATOM 3177 O O . ASN A 1 378 ? 5.353 1.045 -38.806 1.00 94.06 378 ASN A O 1
ATOM 3181 N N . ILE A 1 379 ? 5.817 2.197 -36.932 1.00 95.00 379 ILE A N 1
ATOM 3182 C CA . ILE A 1 379 ? 6.290 1.050 -36.141 1.00 95.00 379 ILE A CA 1
ATOM 3183 C C . ILE A 1 379 ? 5.131 0.452 -35.339 1.00 95.00 379 ILE A C 1
ATOM 3185 O O . ILE A 1 379 ? 4.993 -0.767 -35.260 1.00 95.00 379 ILE A O 1
ATOM 3189 N N . LEU A 1 380 ? 4.300 1.308 -34.738 1.00 93.62 380 LEU A N 1
ATOM 3190 C CA . LEU A 1 380 ? 3.147 0.893 -33.946 1.00 93.62 380 LEU A CA 1
ATOM 3191 C C . LEU A 1 380 ? 1.973 1.847 -34.197 1.00 93.62 380 LEU A C 1
ATOM 3193 O O . LEU A 1 380 ? 1.995 2.997 -33.756 1.00 93.62 380 LEU A O 1
ATOM 3197 N N . SER A 1 381 ? 0.946 1.372 -34.903 1.00 88.81 381 SER A N 1
ATOM 3198 C CA . SER A 1 381 ? -0.204 2.190 -35.309 1.00 88.81 381 SER A CA 1
ATOM 3199 C C . SER A 1 381 ? -1.108 2.554 -34.126 1.00 88.81 381 SER A C 1
ATOM 3201 O O . SER A 1 381 ? -1.406 3.729 -33.905 1.00 88.81 381 SER A O 1
ATOM 3203 N N . ASN A 1 382 ? -1.500 1.559 -33.325 1.00 91.44 382 ASN A N 1
ATOM 3204 C CA . ASN A 1 382 ? -2.191 1.751 -32.053 1.00 91.44 382 ASN A CA 1
ATOM 3205 C C . ASN A 1 382 ? -1.161 1.793 -30.920 1.00 91.44 382 ASN A C 1
ATOM 3207 O O . ASN A 1 382 ? -0.466 0.810 -30.691 1.00 91.44 382 ASN A O 1
ATOM 3211 N N . ARG A 1 383 ? -1.042 2.931 -30.229 1.00 93.19 383 ARG A N 1
ATOM 3212 C CA . ARG A 1 383 ? 0.040 3.183 -29.267 1.00 93.19 383 ARG A CA 1
ATOM 3213 C C . ARG A 1 383 ? -0.484 3.207 -27.843 1.00 93.19 383 ARG A C 1
ATOM 3215 O O . ARG A 1 383 ? -0.880 4.246 -27.324 1.00 93.19 383 ARG A O 1
ATOM 3222 N N . ASN A 1 384 ? -0.453 2.044 -27.216 1.00 94.56 384 ASN A N 1
ATOM 3223 C CA . ASN A 1 384 ? -0.706 1.855 -25.794 1.00 94.56 384 ASN A CA 1
ATOM 3224 C C . ASN A 1 384 ? 0.250 0.790 -25.223 1.00 94.56 384 ASN A C 1
ATOM 3226 O O . ASN A 1 384 ? 0.976 0.125 -25.968 1.00 94.56 384 ASN A O 1
ATOM 3230 N N . PHE A 1 385 ? 0.259 0.620 -23.898 1.00 95.25 385 PHE A N 1
ATOM 3231 C CA . PHE A 1 385 ? 1.159 -0.343 -23.260 1.00 95.25 385 PHE A CA 1
ATOM 3232 C C . PHE A 1 385 ? 0.933 -1.779 -23.746 1.00 95.25 385 PHE A C 1
ATOM 3234 O O . PHE A 1 385 ? 1.888 -2.453 -24.111 1.00 95.25 385 PHE A O 1
ATOM 3241 N N . ARG A 1 386 ? -0.326 -2.217 -23.853 1.00 95.31 386 ARG A N 1
ATOM 3242 C CA . ARG A 1 386 ? -0.674 -3.585 -24.264 1.00 95.31 386 ARG A CA 1
ATOM 3243 C C . ARG A 1 386 ? -0.170 -3.911 -25.671 1.00 95.31 386 ARG A C 1
ATOM 3245 O O . ARG A 1 386 ? 0.408 -4.967 -25.898 1.00 95.31 386 ARG A O 1
ATOM 3252 N N . THR A 1 387 ? -0.330 -2.983 -26.612 1.00 96.06 387 THR A N 1
ATOM 3253 C CA . THR A 1 387 ? 0.210 -3.131 -27.974 1.00 96.06 387 THR A CA 1
ATOM 3254 C C . THR A 1 387 ? 1.738 -3.147 -27.995 1.00 96.06 387 THR A C 1
ATOM 3256 O O . THR A 1 387 ? 2.338 -3.841 -28.812 1.00 96.06 387 THR A O 1
ATOM 3259 N N . LEU A 1 388 ? 2.381 -2.413 -27.081 1.00 96.50 388 LEU A N 1
ATOM 3260 C CA . LEU A 1 388 ? 3.833 -2.413 -26.941 1.00 96.50 388 LEU A CA 1
ATOM 3261 C C . LEU A 1 388 ? 4.338 -3.753 -26.382 1.00 96.50 388 LEU A C 1
ATOM 3263 O O . LEU A 1 388 ? 5.310 -4.292 -26.907 1.00 96.50 388 LEU A O 1
ATOM 3267 N N . GLU A 1 389 ? 3.660 -4.312 -25.375 1.00 97.12 389 GLU A N 1
ATOM 3268 C CA . GLU A 1 389 ? 3.940 -5.644 -24.820 1.00 97.12 389 GLU A CA 1
ATOM 3269 C C . GLU A 1 389 ? 3.855 -6.736 -25.889 1.00 97.12 389 GLU A C 1
ATOM 3271 O O . GLU A 1 389 ? 4.787 -7.530 -26.033 1.00 97.12 389 GLU A O 1
ATOM 3276 N N . GLN A 1 390 ? 2.778 -6.730 -26.680 1.00 97.06 390 GLN A N 1
ATOM 3277 C CA . GLN A 1 390 ? 2.577 -7.665 -27.792 1.00 97.06 390 GLN A CA 1
ATOM 3278 C C . GLN A 1 390 ? 3.694 -7.546 -28.828 1.00 97.06 390 GLN A C 1
ATOM 3280 O O . GLN A 1 390 ? 4.267 -8.545 -29.262 1.00 97.06 390 GLN A O 1
ATOM 3285 N N . HIS A 1 391 ? 4.071 -6.315 -29.182 1.00 97.25 391 HIS A N 1
ATOM 3286 C CA . HIS A 1 391 ? 5.139 -6.065 -30.145 1.00 97.25 391 HIS A CA 1
ATOM 3287 C C . HIS A 1 391 ? 6.491 -6.628 -29.677 1.00 97.25 391 HIS A C 1
ATOM 3289 O O . HIS A 1 391 ? 7.266 -7.156 -30.479 1.00 97.25 391 HIS A O 1
ATOM 3295 N N . VAL A 1 392 ? 6.794 -6.550 -28.376 1.00 97.19 392 VAL A N 1
ATOM 3296 C CA . VAL A 1 392 ? 8.039 -7.115 -27.831 1.00 97.19 392 VAL A CA 1
ATOM 3297 C C . VAL A 1 392 ? 7.942 -8.600 -27.466 1.00 97.19 392 VAL A C 1
ATOM 3299 O O . VAL A 1 392 ? 8.991 -9.195 -27.195 1.00 97.19 392 VAL A O 1
ATOM 3302 N N . LYS A 1 393 ? 6.747 -9.199 -27.570 1.00 97.56 393 LYS A N 1
ATOM 3303 C CA . LYS A 1 393 ? 6.403 -10.587 -27.209 1.00 97.56 393 LYS A CA 1
ATOM 3304 C C . LYS A 1 393 ? 6.504 -10.882 -25.707 1.00 97.56 393 LYS A C 1
ATOM 3306 O O . LYS A 1 393 ? 6.990 -11.940 -25.312 1.00 97.56 393 LYS A O 1
ATOM 3311 N N . LEU A 1 394 ? 6.086 -9.927 -24.874 1.00 97.31 394 LEU A N 1
ATOM 3312 C CA . LEU A 1 394 ? 5.979 -10.080 -23.414 1.00 97.31 394 LEU A CA 1
ATOM 3313 C C . LEU A 1 394 ? 4.532 -10.001 -22.903 1.00 97.31 394 LEU A C 1
ATOM 3315 O O . LEU A 1 394 ? 4.304 -9.952 -21.698 1.00 97.31 394 LEU A O 1
ATOM 3319 N N . ASP A 1 395 ? 3.547 -10.005 -23.797 1.00 96.94 395 ASP A N 1
ATOM 3320 C CA . ASP A 1 395 ? 2.120 -9.906 -23.478 1.00 96.94 395 ASP A CA 1
ATOM 3321 C C . ASP A 1 395 ? 1.570 -11.101 -22.686 1.00 96.94 395 ASP A C 1
ATOM 3323 O O . ASP A 1 395 ? 0.540 -10.980 -22.026 1.00 96.94 395 ASP A O 1
ATOM 3327 N N . TRP A 1 396 ? 2.286 -12.223 -22.649 1.00 96.69 396 TRP A N 1
ATOM 3328 C CA . TRP A 1 396 ? 1.966 -13.345 -21.763 1.00 96.69 396 TRP A CA 1
ATOM 3329 C C . TRP A 1 396 ? 2.085 -12.990 -20.265 1.00 96.69 396 TRP A C 1
ATOM 3331 O O . TRP A 1 396 ? 1.460 -13.647 -19.437 1.00 96.69 396 TRP A O 1
ATOM 3341 N N . LEU A 1 397 ? 2.821 -11.926 -19.907 1.00 96.75 397 LEU A N 1
ATOM 3342 C CA . LEU A 1 397 ? 2.882 -11.381 -18.542 1.00 96.75 397 LEU A CA 1
ATOM 3343 C C . LEU A 1 397 ? 1.751 -10.386 -18.236 1.00 96.75 397 LEU A C 1
ATOM 3345 O O . LEU A 1 397 ? 1.610 -9.949 -17.091 1.00 96.75 397 LEU A O 1
ATOM 3349 N N . HIS A 1 398 ? 0.920 -10.036 -19.222 1.00 96.06 398 HIS A N 1
ATOM 3350 C CA . HIS A 1 398 ? -0.143 -9.047 -19.056 1.00 96.06 398 HIS A CA 1
ATOM 3351 C C . HIS A 1 398 ? -1.156 -9.387 -17.945 1.00 96.06 398 HIS A C 1
ATOM 3353 O O . HIS A 1 398 ? -1.571 -8.465 -17.244 1.00 96.06 398 HIS A O 1
ATOM 3359 N N . PRO A 1 399 ? -1.546 -10.659 -17.701 1.00 93.88 399 PRO A N 1
ATOM 3360 C CA . PRO A 1 399 ? -2.413 -10.993 -16.569 1.00 93.88 399 PRO A CA 1
ATOM 3361 C C . PRO A 1 399 ? -1.807 -10.584 -15.220 1.00 93.88 399 PRO A C 1
ATOM 3363 O O . PRO A 1 399 ? -2.483 -9.964 -14.398 1.00 93.88 399 PRO A O 1
ATOM 3366 N N . PHE A 1 400 ? -0.510 -10.841 -15.023 1.00 93.62 400 PHE A N 1
ATOM 3367 C CA . PHE A 1 400 ? 0.209 -10.402 -13.828 1.00 93.62 400 PHE A CA 1
ATOM 3368 C C . PHE A 1 400 ? 0.315 -8.875 -13.782 1.00 93.62 400 PHE A C 1
ATOM 3370 O O . PHE A 1 400 ? 0.103 -8.276 -12.727 1.00 93.62 400 PHE A O 1
ATOM 3377 N N . TYR A 1 401 ? 0.591 -8.226 -14.922 1.00 94.56 401 TYR A N 1
ATOM 3378 C CA . TYR A 1 401 ? 0.637 -6.764 -15.014 1.00 94.56 401 TYR A CA 1
ATOM 3379 C C . TYR A 1 401 ? -0.703 -6.141 -14.609 1.00 94.56 401 TYR A C 1
ATOM 3381 O O . TYR A 1 401 ? -0.725 -5.231 -13.781 1.00 94.56 401 TYR A O 1
ATOM 3389 N N . SER A 1 402 ? -1.824 -6.663 -15.110 1.00 91.75 402 SER A N 1
ATOM 3390 C CA . SER A 1 402 ? -3.168 -6.218 -14.729 1.00 91.75 402 SER A CA 1
ATOM 3391 C C . SER A 1 402 ? -3.392 -6.371 -13.226 1.00 91.75 402 SER A C 1
ATOM 3393 O O . SER A 1 402 ? -3.789 -5.410 -12.571 1.00 91.75 402 SER A O 1
ATOM 3395 N N . LEU A 1 403 ? -3.038 -7.527 -12.655 1.00 89.56 403 LEU A N 1
ATOM 3396 C CA . LEU A 1 403 ? -3.151 -7.764 -11.215 1.00 89.56 403 LEU A CA 1
ATOM 3397 C C . LEU A 1 403 ? -2.307 -6.773 -10.392 1.00 89.56 403 LEU A C 1
ATOM 3399 O O . LEU A 1 403 ? -2.746 -6.280 -9.356 1.00 89.56 403 LEU A O 1
ATOM 3403 N N . SER A 1 404 ? -1.108 -6.426 -10.870 1.00 91.06 404 SER A N 1
ATOM 3404 C CA . SER A 1 404 ? -0.254 -5.411 -10.235 1.00 91.06 404 SER A CA 1
ATOM 3405 C C . SER A 1 404 ? -0.811 -3.986 -10.338 1.00 91.06 404 SER A C 1
ATOM 3407 O O . SER A 1 404 ? -0.475 -3.128 -9.523 1.00 91.06 404 SER A O 1
ATOM 3409 N N . CYS A 1 405 ? -1.661 -3.708 -11.331 1.00 87.19 405 CYS A N 1
ATOM 3410 C CA . CYS A 1 405 ? -2.354 -2.428 -11.446 1.00 87.19 405 CYS A CA 1
ATOM 3411 C C . CYS A 1 405 ? -3.470 -2.315 -10.404 1.00 87.19 405 CYS A C 1
ATOM 3413 O O . CYS A 1 405 ? -3.626 -1.257 -9.791 1.00 87.19 405 CYS A O 1
ATOM 3415 N N . ASP A 1 406 ? -4.209 -3.401 -10.179 1.00 85.06 406 ASP A N 1
ATOM 3416 C CA . ASP A 1 406 ? -5.344 -3.430 -9.256 1.00 85.06 406 ASP A CA 1
ATOM 3417 C C . ASP A 1 406 ? -4.925 -3.149 -7.807 1.00 85.06 406 ASP A C 1
ATOM 3419 O O . ASP A 1 406 ? -5.651 -2.468 -7.088 1.00 85.06 406 ASP A O 1
ATOM 3423 N N . SER A 1 407 ? -3.729 -3.581 -7.388 1.00 77.81 407 SER A N 1
ATOM 3424 C CA . SER A 1 407 ? -3.205 -3.302 -6.041 1.00 77.81 407 SER A CA 1
ATOM 3425 C C . SER A 1 407 ? -2.782 -1.840 -5.822 1.00 77.81 407 SER A C 1
ATOM 3427 O O . SER A 1 407 ? -2.596 -1.415 -4.681 1.00 77.81 407 SER A O 1
ATOM 3429 N N . VAL A 1 408 ? -2.633 -1.061 -6.901 1.00 77.50 408 VAL A N 1
ATOM 3430 C CA . VAL A 1 408 ? -2.222 0.354 -6.874 1.00 77.50 408 VAL A CA 1
ATOM 3431 C C . VAL A 1 408 ? -3.419 1.296 -6.996 1.00 77.50 408 VAL A C 1
ATOM 3433 O O . VAL A 1 408 ? -3.417 2.381 -6.410 1.00 77.50 408 VAL A O 1
ATOM 3436 N N . HIS A 1 409 ? -4.433 0.923 -7.774 1.00 78.69 409 HIS A N 1
ATOM 3437 C CA . HIS A 1 409 ? -5.613 1.755 -7.985 1.00 78.69 409 HIS A CA 1
ATOM 3438 C C . HIS A 1 409 ? -6.620 1.602 -6.836 1.00 78.69 409 HIS A C 1
ATOM 3440 O O . HIS A 1 409 ? -6.865 0.508 -6.346 1.00 78.69 409 HIS A O 1
ATOM 3446 N N . GLY A 1 410 ? -7.272 2.700 -6.436 1.00 73.75 410 GLY A N 1
ATOM 3447 C CA . GLY A 1 410 ? -8.290 2.707 -5.371 1.00 73.75 410 GLY A CA 1
ATOM 3448 C C . GLY A 1 410 ? -9.629 2.049 -5.743 1.00 73.75 410 GLY A C 1
ATOM 3449 O O . GLY A 1 410 ? -10.653 2.396 -5.162 1.00 73.75 410 GLY A O 1
ATOM 3450 N N . GLY A 1 411 ? -9.644 1.172 -6.751 1.00 78.50 411 GLY A N 1
ATOM 3451 C CA . GLY A 1 411 ? -10.825 0.418 -7.165 1.00 78.50 411 GLY A CA 1
ATOM 3452 C C . GLY A 1 411 ? -11.075 -0.790 -6.261 1.00 78.50 411 GLY A C 1
ATOM 3453 O O . GLY A 1 411 ? -10.170 -1.272 -5.585 1.00 78.50 411 GLY A O 1
ATOM 3454 N N . SER A 1 412 ? -12.298 -1.325 -6.282 1.00 80.62 412 SER A N 1
ATOM 3455 C CA . SER A 1 412 ? -12.697 -2.464 -5.436 1.00 80.62 412 SER A CA 1
ATOM 3456 C C . SER A 1 412 ? -11.889 -3.740 -5.692 1.00 80.62 412 SER A C 1
ATOM 3458 O O . SER A 1 412 ? -11.733 -4.559 -4.791 1.00 80.62 412 SER A O 1
ATOM 3460 N N . LYS A 1 413 ? -11.320 -3.906 -6.893 1.00 78.88 413 LYS A N 1
ATOM 3461 C CA . LYS A 1 413 ? -10.447 -5.045 -7.205 1.00 78.88 413 LYS A CA 1
ATOM 3462 C C . LYS A 1 413 ? -9.152 -5.051 -6.378 1.00 78.88 413 LYS A C 1
ATOM 3464 O O . LYS A 1 413 ? -8.629 -6.127 -6.107 1.00 78.88 413 LYS A O 1
ATOM 3469 N N . GLY A 1 414 ? -8.708 -3.892 -5.881 1.00 76.88 414 GLY A N 1
ATOM 3470 C CA . GLY A 1 414 ? -7.559 -3.766 -4.977 1.00 76.88 414 GLY A CA 1
ATOM 3471 C C . GLY A 1 414 ? -7.768 -4.355 -3.575 1.00 76.88 414 GLY A C 1
ATOM 3472 O O . GLY A 1 414 ? -6.847 -4.319 -2.757 1.00 76.88 414 GLY A O 1
ATOM 3473 N N . PHE A 1 415 ? -8.959 -4.891 -3.275 1.00 83.75 415 PHE A N 1
ATOM 3474 C CA . PHE A 1 415 ? -9.196 -5.683 -2.065 1.00 83.75 415 PHE A CA 1
ATOM 3475 C C . PHE A 1 415 ? -8.612 -7.092 -2.149 1.00 83.75 415 PHE A C 1
ATOM 3477 O O . PHE A 1 415 ? -8.289 -7.652 -1.106 1.00 83.75 415 PHE A O 1
ATOM 3484 N N . TYR A 1 416 ? -8.416 -7.632 -3.356 1.00 88.38 416 TYR A N 1
ATOM 3485 C CA . TYR A 1 416 ? -7.691 -8.887 -3.528 1.00 88.38 416 TYR A CA 1
ATOM 3486 C C . TYR A 1 416 ? -6.233 -8.716 -3.082 1.00 88.38 416 TYR A C 1
ATOM 3488 O O . TYR A 1 416 ? -5.572 -7.749 -3.471 1.00 88.38 416 TYR A O 1
ATOM 3496 N N . ARG A 1 417 ? -5.728 -9.654 -2.274 1.00 91.19 417 ARG A N 1
ATOM 3497 C CA . ARG A 1 417 ? -4.360 -9.631 -1.738 1.00 91.19 417 ARG A CA 1
ATOM 3498 C C . ARG A 1 417 ? -3.574 -10.846 -2.198 1.00 91.19 417 ARG A C 1
ATOM 3500 O O . ARG A 1 417 ? -3.922 -11.961 -1.830 1.00 91.19 417 ARG A O 1
ATOM 3507 N N . LEU A 1 418 ? -2.453 -10.636 -2.888 1.00 92.06 418 LEU A N 1
ATOM 3508 C CA . LEU A 1 418 ? -1.488 -11.709 -3.181 1.00 92.06 418 LEU A CA 1
ATOM 3509 C C . LEU A 1 418 ? -0.972 -12.371 -1.902 1.00 92.06 418 LEU A C 1
ATOM 3511 O O . LEU A 1 418 ? -0.690 -13.562 -1.866 1.00 92.06 418 LEU A O 1
ATOM 3515 N N . SER A 1 419 ? -0.881 -11.582 -0.837 1.00 94.44 419 SER A N 1
ATOM 3516 C CA . SER A 1 419 ? -0.433 -12.010 0.483 1.00 94.44 419 SER A CA 1
ATOM 3517 C C . SER A 1 419 ? -1.413 -12.943 1.221 1.00 94.44 419 SER A C 1
ATOM 3519 O O . SER A 1 419 ? -1.110 -13.364 2.340 1.00 94.44 419 SER A O 1
ATOM 3521 N N . LEU A 1 420 ? -2.575 -13.262 0.638 1.00 94.12 420 LEU A N 1
ATOM 3522 C CA . LEU A 1 420 ? -3.579 -14.182 1.182 1.00 94.12 420 LEU A CA 1
ATOM 3523 C C . LEU A 1 420 ? -3.845 -15.327 0.198 1.00 94.12 420 LEU A C 1
ATOM 3525 O O . LEU A 1 420 ? -3.838 -15.124 -1.013 1.00 94.12 420 LEU A O 1
ATOM 3529 N N . MET A 1 421 ? -4.129 -16.524 0.717 1.00 93.06 421 MET A N 1
ATOM 3530 C CA . MET A 1 421 ? -4.642 -17.613 -0.125 1.00 93.06 421 MET A CA 1
ATOM 3531 C C . MET A 1 421 ? -6.101 -17.331 -0.498 1.00 93.06 421 MET A C 1
ATOM 3533 O O . MET A 1 421 ? -6.812 -16.654 0.249 1.00 93.06 421 MET A O 1
ATOM 3537 N N . ASP A 1 422 ? -6.559 -17.887 -1.618 1.00 90.19 422 ASP A N 1
ATOM 3538 C CA . ASP A 1 422 ? -7.896 -17.630 -2.175 1.00 90.19 422 ASP A CA 1
ATOM 3539 C C . ASP A 1 422 ? -9.035 -17.847 -1.166 1.00 90.19 422 ASP A C 1
ATOM 3541 O O . ASP A 1 422 ? -9.956 -17.040 -1.072 1.00 90.19 422 ASP A O 1
ATOM 3545 N N . GLU A 1 423 ? -8.938 -18.888 -0.339 1.00 90.06 423 GLU A N 1
ATOM 3546 C CA . GLU A 1 423 ? -9.936 -19.227 0.687 1.00 90.06 423 GLU A CA 1
ATOM 3547 C C . GLU A 1 423 ? -10.063 -18.184 1.819 1.00 90.06 423 GLU A C 1
ATOM 3549 O O . GLU A 1 423 ? -11.060 -18.176 2.548 1.00 90.06 423 GLU A O 1
ATOM 3554 N N . TRP A 1 424 ? -9.077 -17.291 1.963 1.00 90.88 424 TRP A N 1
ATOM 3555 C CA . TRP A 1 424 ? -9.017 -16.271 3.014 1.00 90.88 424 TRP A CA 1
ATOM 3556 C C . TRP A 1 424 ? -9.346 -14.855 2.532 1.00 90.88 424 TRP A C 1
ATOM 3558 O O . TRP A 1 424 ? -9.488 -13.970 3.378 1.00 90.88 424 TRP A O 1
ATOM 3568 N N . GLN A 1 425 ? -9.502 -14.632 1.222 1.00 91.00 425 GLN A N 1
ATOM 3569 C CA . GLN A 1 425 ? -9.696 -13.294 0.635 1.00 91.00 425 GLN A CA 1
ATOM 3570 C C . GLN A 1 425 ? -10.886 -12.542 1.255 1.00 91.00 425 GLN A C 1
ATOM 3572 O O . GLN A 1 425 ? -10.751 -11.382 1.634 1.00 91.00 425 GLN A O 1
ATOM 3577 N N . ASP A 1 426 ? -12.017 -13.225 1.448 1.00 88.62 426 ASP A N 1
ATOM 3578 C CA . ASP A 1 426 ? -13.240 -12.628 2.012 1.00 88.62 426 ASP A CA 1
ATOM 3579 C C . ASP A 1 426 ? -13.346 -12.776 3.541 1.00 88.62 426 ASP A C 1
ATOM 3581 O O . ASP A 1 426 ? -14.315 -12.329 4.156 1.00 88.62 426 ASP A O 1
ATOM 3585 N N . ARG A 1 427 ? -12.365 -13.431 4.175 1.00 89.12 427 ARG A N 1
ATOM 3586 C CA . ARG A 1 427 ? -12.388 -13.762 5.612 1.00 89.12 427 ARG A CA 1
ATOM 3587 C C . ARG A 1 427 ? -11.411 -12.932 6.432 1.00 89.12 427 ARG A C 1
ATOM 3589 O O . ARG A 1 427 ? -11.628 -12.748 7.629 1.00 89.12 427 ARG A O 1
ATOM 3596 N N . ILE A 1 428 ? -10.330 -12.456 5.814 1.00 88.81 428 ILE A N 1
ATOM 3597 C CA . ILE A 1 428 ? -9.242 -11.757 6.499 1.00 88.81 428 ILE A CA 1
ATOM 3598 C C . ILE A 1 428 ? -9.044 -10.372 5.892 1.00 88.81 428 ILE A C 1
ATOM 3600 O O . ILE A 1 428 ? -8.688 -10.218 4.728 1.00 88.81 428 ILE A O 1
ATOM 3604 N N . LEU A 1 429 ? -9.163 -9.347 6.736 1.00 90.62 429 LEU A N 1
ATOM 3605 C CA . LEU A 1 429 ? -8.701 -8.003 6.409 1.00 90.62 429 LEU A CA 1
ATOM 3606 C C . LEU A 1 429 ? -7.208 -7.907 6.731 1.00 90.62 429 LEU A C 1
ATOM 3608 O O . LEU A 1 429 ? -6.819 -7.606 7.861 1.00 90.62 429 LEU A O 1
ATOM 3612 N N . LEU A 1 430 ? -6.362 -8.202 5.743 1.00 90.38 430 LEU A N 1
ATOM 3613 C CA . LEU A 1 430 ? -4.913 -8.150 5.919 1.00 90.38 430 LEU A CA 1
ATOM 3614 C C . LEU A 1 430 ? -4.428 -6.697 6.049 1.00 90.38 430 LEU A C 1
ATOM 3616 O O . LEU A 1 430 ? -4.566 -5.898 5.123 1.00 90.38 430 LEU A O 1
ATOM 3620 N N . VAL A 1 431 ? -3.828 -6.379 7.199 1.00 90.25 431 VAL A N 1
ATOM 3621 C CA . VAL A 1 431 ? -3.316 -5.035 7.541 1.00 90.25 431 VAL A CA 1
ATOM 3622 C C . VAL A 1 431 ? -1.792 -4.968 7.685 1.00 90.25 431 VAL A C 1
ATOM 3624 O O . VAL A 1 431 ? -1.246 -3.886 7.889 1.00 90.25 431 VAL A O 1
ATOM 3627 N N . GLY A 1 432 ? -1.099 -6.106 7.611 1.00 90.06 432 GLY A N 1
ATOM 3628 C CA . GLY A 1 432 ? 0.336 -6.211 7.875 1.00 90.06 432 GLY A CA 1
ATOM 3629 C C . GLY A 1 432 ? 1.042 -7.206 6.959 1.00 90.06 432 GLY A C 1
ATOM 3630 O O . GLY A 1 432 ? 0.471 -7.672 5.975 1.00 90.06 432 GLY A O 1
ATOM 3631 N N . ALA A 1 433 ? 2.296 -7.509 7.292 1.00 95.50 433 ALA A N 1
ATOM 3632 C CA . ALA A 1 433 ? 3.125 -8.442 6.539 1.00 95.50 433 ALA A CA 1
ATOM 3633 C C . ALA A 1 433 ? 2.559 -9.874 6.549 1.00 95.50 433 ALA A C 1
ATOM 3635 O O . ALA A 1 433 ? 1.969 -10.318 7.536 1.00 95.50 433 ALA A O 1
ATOM 3636 N N . SER A 1 434 ? 2.797 -10.603 5.461 1.00 96.31 434 SER A N 1
ATOM 3637 C CA . SER A 1 434 ? 2.421 -12.006 5.287 1.00 96.31 434 SER A CA 1
ATOM 3638 C C . SER A 1 434 ? 3.621 -12.838 4.856 1.00 96.31 434 SER A C 1
ATOM 3640 O O . SER A 1 434 ? 4.552 -12.344 4.219 1.00 96.31 434 SER A O 1
ATOM 3642 N N . ASN A 1 435 ? 3.610 -14.120 5.217 1.00 96.44 435 ASN A N 1
ATOM 3643 C CA . ASN A 1 435 ? 4.609 -15.082 4.762 1.00 96.44 435 ASN A CA 1
ATOM 3644 C C . ASN A 1 435 ? 4.254 -15.771 3.441 1.00 96.44 435 ASN A C 1
ATOM 3646 O O . ASN A 1 435 ? 5.025 -16.614 2.982 1.00 96.44 435 ASN A O 1
ATOM 3650 N N . TYR A 1 436 ? 3.115 -15.427 2.850 1.00 97.19 436 TYR A N 1
ATOM 3651 C CA . TYR A 1 436 ? 2.571 -16.023 1.638 1.00 97.19 436 TYR A CA 1
ATOM 3652 C C . TYR A 1 436 ? 2.545 -15.015 0.477 1.00 97.19 436 TYR A C 1
ATOM 3654 O O . TYR A 1 436 ? 2.602 -13.807 0.699 1.00 97.19 436 TYR A O 1
ATOM 3662 N N . GLY A 1 437 ? 2.466 -15.512 -0.762 1.00 96.69 437 GLY A N 1
ATOM 3663 C CA . GLY A 1 437 ? 2.277 -14.682 -1.958 1.00 96.69 437 GLY A CA 1
ATOM 3664 C C . GLY A 1 437 ? 3.551 -14.134 -2.600 1.00 96.69 437 GLY A C 1
ATOM 3665 O O . GLY A 1 437 ? 3.471 -13.318 -3.515 1.00 96.69 437 GLY A O 1
ATOM 3666 N N . LEU A 1 438 ? 4.736 -14.540 -2.133 1.00 98.38 438 LEU A N 1
ATOM 3667 C CA . LEU A 1 438 ? 6.009 -14.009 -2.633 1.00 98.38 438 LEU A CA 1
ATOM 3668 C C . LEU A 1 438 ? 6.420 -14.606 -3.993 1.00 98.38 438 LEU A C 1
ATOM 3670 O O . LEU A 1 438 ? 7.321 -14.053 -4.624 1.00 98.38 438 LEU A O 1
ATOM 3674 N N . ALA A 1 439 ? 5.798 -15.698 -4.460 1.00 98.25 439 ALA A N 1
ATOM 3675 C CA . ALA A 1 439 ? 6.268 -16.402 -5.654 1.00 98.25 439 ALA A CA 1
ATOM 3676 C C . ALA A 1 439 ? 6.177 -15.555 -6.930 1.00 98.25 439 ALA A C 1
ATOM 3678 O O . ALA A 1 439 ? 7.185 -15.402 -7.624 1.00 98.25 439 ALA A O 1
ATOM 3679 N N . ASP A 1 440 ? 5.014 -14.956 -7.203 1.00 96.75 440 ASP A N 1
ATOM 3680 C CA . ASP A 1 440 ? 4.811 -14.180 -8.431 1.00 96.75 440 ASP A CA 1
ATOM 3681 C C . ASP A 1 440 ? 5.739 -12.958 -8.497 1.00 96.75 440 ASP A C 1
ATOM 3683 O O . ASP A 1 440 ? 6.435 -12.804 -9.504 1.00 96.75 440 ASP A O 1
ATOM 3687 N N . PRO A 1 441 ? 5.859 -12.106 -7.453 1.00 98.12 441 PRO A N 1
ATOM 3688 C CA . PRO A 1 441 ? 6.765 -10.965 -7.529 1.00 98.12 441 PRO A CA 1
ATOM 3689 C C . PRO A 1 441 ? 8.239 -11.379 -7.641 1.00 98.12 441 PRO A C 1
ATOM 3691 O O . PRO A 1 441 ? 8.995 -10.692 -8.327 1.00 98.12 441 PRO A O 1
ATOM 3694 N N . ILE A 1 442 ? 8.659 -12.495 -7.027 1.00 98.69 442 ILE A N 1
ATOM 3695 C CA . ILE A 1 442 ? 10.025 -13.030 -7.172 1.00 98.69 442 ILE A CA 1
ATOM 3696 C C . ILE A 1 442 ? 10.287 -13.447 -8.624 1.00 98.69 442 ILE A C 1
ATOM 3698 O O . ILE A 1 442 ? 11.227 -12.953 -9.254 1.00 98.69 442 ILE A O 1
ATOM 3702 N N . GLN A 1 443 ? 9.439 -14.322 -9.167 1.00 98.25 443 GLN A N 1
ATOM 3703 C CA . GLN A 1 443 ? 9.596 -14.861 -10.516 1.00 98.25 443 GLN A CA 1
ATOM 3704 C C . GLN A 1 443 ? 9.535 -13.747 -11.563 1.00 98.25 443 GLN A C 1
ATOM 3706 O O . GLN A 1 443 ? 10.396 -13.650 -12.440 1.00 98.25 443 GLN A O 1
ATOM 3711 N N . ASN A 1 444 ? 8.540 -12.870 -11.453 1.00 98.44 444 ASN A N 1
ATOM 3712 C CA . ASN A 1 444 ? 8.312 -11.833 -12.443 1.00 98.44 444 ASN A CA 1
ATOM 3713 C C . ASN A 1 444 ? 9.431 -10.777 -12.429 1.00 98.44 444 ASN A C 1
ATOM 3715 O O . ASN A 1 444 ? 9.836 -10.295 -13.489 1.00 98.44 444 ASN A O 1
ATOM 3719 N N . THR A 1 445 ? 10.004 -10.475 -11.257 1.00 98.81 445 THR A N 1
ATOM 3720 C CA . THR A 1 445 ? 11.201 -9.621 -11.145 1.00 98.81 445 THR A CA 1
ATOM 3721 C C . THR A 1 445 ? 12.389 -10.233 -11.871 1.00 98.81 445 THR A C 1
ATOM 3723 O O . THR A 1 445 ? 13.059 -9.539 -12.637 1.00 98.81 445 THR A O 1
ATOM 3726 N N . ALA A 1 446 ? 12.621 -11.534 -11.682 1.00 98.75 446 ALA A N 1
ATOM 3727 C CA . ALA A 1 446 ? 13.714 -12.244 -12.333 1.00 98.75 446 ALA A CA 1
ATOM 3728 C C . ALA A 1 446 ? 13.581 -12.209 -13.869 1.00 98.75 446 ALA A C 1
ATOM 3730 O O . ALA A 1 446 ? 14.533 -11.858 -14.570 1.00 98.75 446 ALA A O 1
ATOM 3731 N N . ILE A 1 447 ? 12.376 -12.461 -14.392 1.00 98.69 447 ILE A N 1
ATOM 3732 C CA . ILE A 1 447 ? 12.080 -12.405 -15.833 1.00 98.69 447 ILE A CA 1
ATOM 3733 C C . ILE A 1 447 ? 12.296 -10.992 -16.395 1.00 98.69 447 ILE A C 1
ATOM 3735 O O . ILE A 1 447 ? 12.973 -10.812 -17.411 1.00 98.69 447 ILE A O 1
ATOM 3739 N N . SER A 1 448 ? 11.756 -9.960 -15.740 1.00 98.75 448 SER A N 1
ATOM 3740 C CA . SER A 1 448 ? 11.927 -8.580 -16.204 1.00 98.75 448 SER A CA 1
ATOM 3741 C C . SER A 1 448 ? 13.400 -8.138 -16.160 1.00 98.75 448 SER A C 1
ATOM 3743 O O . SER A 1 448 ? 13.868 -7.460 -17.082 1.00 98.75 448 SER A O 1
ATOM 3745 N N . LEU A 1 449 ? 14.170 -8.572 -15.154 1.00 98.25 449 LEU A N 1
ATOM 3746 C CA . LEU A 1 449 ? 15.615 -8.341 -15.101 1.00 98.25 449 LEU A CA 1
ATOM 3747 C C . LEU A 1 449 ? 16.355 -9.021 -16.254 1.00 98.25 449 LEU A C 1
ATOM 3749 O O . LEU A 1 449 ? 17.191 -8.375 -16.884 1.00 98.25 449 LEU A O 1
ATOM 3753 N N . LEU A 1 450 ? 16.036 -10.268 -16.600 1.00 98.62 450 LEU A N 1
ATOM 3754 C CA . LEU A 1 450 ? 16.627 -10.931 -17.767 1.00 98.62 450 LEU A CA 1
ATOM 3755 C C . LEU A 1 450 ? 16.444 -10.093 -19.038 1.00 98.62 450 LEU A C 1
ATOM 3757 O O . LEU A 1 450 ? 17.413 -9.823 -19.746 1.00 98.62 450 LEU A O 1
ATOM 3761 N N . HIS A 1 451 ? 15.231 -9.607 -19.305 1.00 98.50 451 HIS A N 1
ATOM 3762 C CA . HIS A 1 451 ? 14.959 -8.816 -20.508 1.00 98.50 451 HIS A CA 1
ATOM 3763 C C . HIS A 1 451 ? 15.677 -7.460 -20.529 1.00 98.50 451 HIS A C 1
ATOM 3765 O O . HIS A 1 451 ? 16.178 -7.046 -21.582 1.00 98.50 451 HIS A O 1
ATOM 3771 N N . THR A 1 452 ? 15.786 -6.783 -19.382 1.00 98.38 452 THR A N 1
ATOM 3772 C CA . THR A 1 452 ? 16.557 -5.529 -19.290 1.00 98.38 452 THR A CA 1
ATOM 3773 C C . THR A 1 452 ? 18.059 -5.759 -19.479 1.00 98.38 452 THR A C 1
ATOM 3775 O O . THR A 1 452 ? 18.697 -5.005 -20.218 1.00 98.38 452 THR A O 1
ATOM 3778 N N . ASN A 1 453 ? 18.621 -6.829 -18.906 1.00 98.44 453 ASN A N 1
ATOM 3779 C CA . ASN A 1 453 ? 20.023 -7.207 -19.100 1.00 98.44 453 ASN A CA 1
ATOM 3780 C C . ASN A 1 453 ? 20.312 -7.586 -20.553 1.00 98.44 453 ASN A C 1
ATOM 3782 O O . ASN A 1 453 ? 21.241 -7.049 -21.152 1.00 98.44 453 ASN A O 1
ATOM 3786 N N . VAL A 1 454 ? 19.486 -8.441 -21.162 1.00 98.00 454 VAL A N 1
ATOM 3787 C CA . VAL A 1 454 ? 19.615 -8.829 -22.576 1.00 98.00 454 VAL A CA 1
ATOM 3788 C C . VAL A 1 454 ? 19.607 -7.599 -23.486 1.00 98.00 454 VAL A C 1
ATOM 3790 O O . VAL A 1 454 ? 20.409 -7.520 -24.417 1.00 98.00 454 VAL A O 1
ATOM 3793 N N . SER A 1 455 ? 18.745 -6.618 -23.209 1.00 97.31 455 SER A N 1
ATOM 3794 C CA . SER A 1 455 ? 18.655 -5.390 -24.006 1.00 97.31 455 SER A CA 1
ATOM 3795 C C . SER A 1 455 ? 19.943 -4.558 -23.969 1.00 97.31 455 SER A C 1
ATOM 3797 O O . SER A 1 455 ? 20.319 -3.982 -24.989 1.00 97.31 455 SER A O 1
ATOM 3799 N N . LEU A 1 456 ? 20.636 -4.505 -22.825 1.00 96.62 456 LEU A N 1
ATOM 3800 C CA . LEU A 1 456 ? 21.882 -3.747 -22.658 1.00 96.62 456 LEU A CA 1
ATOM 3801 C C . LEU A 1 456 ? 23.126 -4.533 -23.114 1.00 96.62 456 LEU A C 1
ATOM 3803 O O . LEU A 1 456 ? 23.975 -3.997 -23.829 1.00 96.62 456 LEU A O 1
ATOM 3807 N N . LEU A 1 457 ? 23.241 -5.800 -22.715 1.00 96.06 457 LEU A N 1
ATOM 3808 C CA . LEU A 1 457 ? 24.428 -6.634 -22.939 1.00 96.06 457 LEU A CA 1
ATOM 3809 C C . LEU A 1 457 ? 24.597 -7.057 -24.403 1.00 96.06 457 LEU A C 1
ATOM 3811 O O . LEU A 1 457 ? 25.716 -7.314 -24.851 1.00 96.06 457 LEU A O 1
ATOM 3815 N N . ARG A 1 458 ? 23.507 -7.083 -25.181 1.00 93.38 458 ARG A N 1
ATOM 3816 C CA . ARG A 1 458 ? 23.562 -7.334 -26.630 1.00 93.38 458 ARG A CA 1
ATOM 3817 C C . ARG A 1 458 ? 24.035 -6.134 -27.445 1.00 93.38 458 ARG A C 1
ATOM 3819 O O . ARG A 1 458 ? 24.264 -6.278 -28.644 1.00 93.38 458 ARG A O 1
ATOM 3826 N N . ILE A 1 459 ? 24.190 -4.958 -26.838 1.00 89.81 459 ILE A N 1
ATOM 3827 C CA . ILE A 1 459 ? 24.839 -3.834 -27.512 1.00 89.81 459 ILE A CA 1
ATOM 3828 C C . ILE A 1 459 ? 26.330 -4.167 -27.614 1.00 89.81 459 ILE A C 1
ATOM 3830 O O . ILE A 1 459 ? 26.971 -4.346 -26.590 1.00 89.81 459 ILE A O 1
ATOM 3834 N N . GLN A 1 460 ? 26.900 -4.240 -28.818 1.00 85.94 460 GLN A N 1
ATOM 3835 C CA . GLN A 1 460 ? 28.315 -4.619 -29.000 1.00 85.94 460 GLN A CA 1
ATOM 3836 C C . GLN A 1 460 ? 28.660 -5.938 -28.269 1.00 85.94 460 GLN A C 1
ATOM 3838 O O . GLN A 1 460 ? 29.432 -5.929 -27.297 1.00 85.94 460 GLN A O 1
ATOM 3843 N N . PRO A 1 461 ? 28.037 -7.064 -28.673 1.00 85.56 461 PRO A N 1
ATOM 3844 C CA . PRO A 1 461 ? 28.165 -8.329 -27.961 1.00 85.56 461 PRO A CA 1
ATOM 3845 C C . PRO A 1 461 ? 29.627 -8.796 -27.933 1.00 85.56 461 PRO A C 1
ATOM 3847 O O . PRO A 1 461 ? 30.354 -8.675 -28.913 1.00 85.56 461 PRO A O 1
ATOM 3850 N N . SER A 1 462 ? 30.056 -9.331 -26.795 1.00 89.19 462 SER A N 1
ATOM 3851 C CA . SER A 1 462 ? 31.301 -10.091 -26.641 1.00 89.19 462 SER A CA 1
ATOM 3852 C C . SER A 1 462 ? 30.984 -11.488 -26.121 1.00 89.19 462 SER A C 1
ATOM 3854 O O . SER A 1 462 ? 29.896 -11.722 -25.591 1.00 89.19 462 SER A O 1
ATOM 3856 N N . PHE A 1 463 ? 31.949 -12.400 -26.228 1.00 92.19 463 PHE A N 1
ATOM 3857 C CA . PHE A 1 463 ? 31.853 -13.732 -25.630 1.00 92.19 463 PHE A CA 1
ATO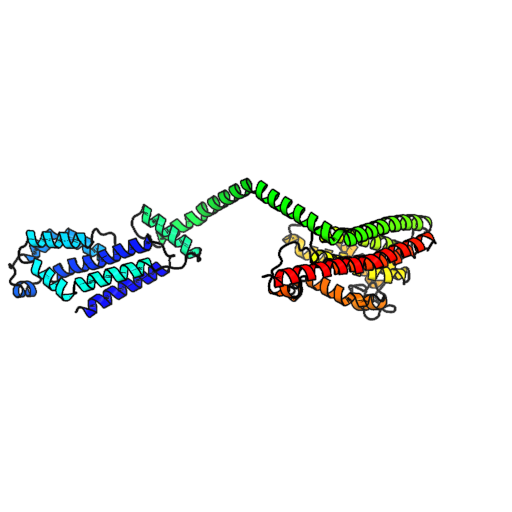M 3858 C C . PHE A 1 463 ? 31.482 -13.664 -24.138 1.00 92.19 463 PHE A C 1
ATOM 3860 O O . PHE A 1 463 ? 30.546 -14.327 -23.701 1.00 92.19 463 PHE A O 1
ATOM 3867 N N . GLU A 1 464 ? 32.114 -12.754 -23.389 1.00 92.50 464 GLU A N 1
ATOM 3868 C CA . GLU A 1 464 ? 31.770 -12.480 -21.988 1.00 92.50 464 GLU A CA 1
ATOM 3869 C C . GLU A 1 464 ? 30.297 -12.076 -21.801 1.00 92.50 464 GLU A C 1
ATOM 3871 O O . GLU A 1 464 ? 29.626 -12.603 -20.918 1.00 92.50 464 GLU A O 1
ATOM 3876 N N . ASN A 1 465 ? 29.762 -11.179 -22.640 1.00 93.62 465 ASN A N 1
ATOM 3877 C CA . ASN A 1 465 ? 28.366 -10.739 -22.536 1.00 93.62 465 ASN A CA 1
ATOM 3878 C C . ASN A 1 465 ? 27.395 -11.902 -22.77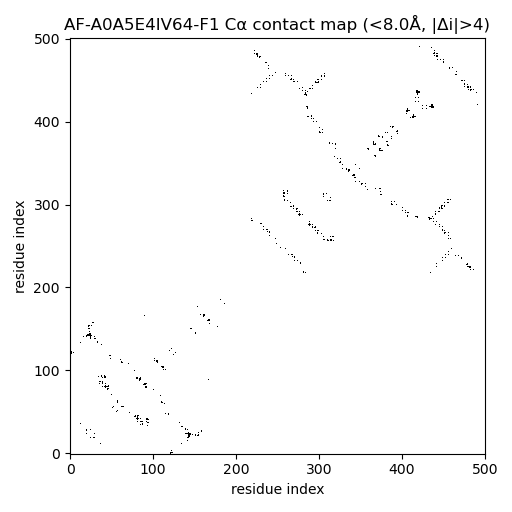8 1.00 93.62 465 ASN A C 1
ATOM 3880 O O . ASN A 1 465 ? 26.356 -11.979 -22.128 1.00 93.62 465 ASN A O 1
ATOM 3884 N N . ILE A 1 466 ? 27.727 -12.802 -23.708 1.00 95.44 466 ILE A N 1
ATOM 3885 C CA . ILE A 1 466 ? 26.915 -13.987 -24.002 1.00 95.44 466 ILE A CA 1
ATOM 3886 C C . ILE A 1 466 ? 26.917 -14.937 -22.800 1.00 95.44 466 ILE A C 1
ATOM 3888 O O . ILE A 1 466 ? 25.842 -15.374 -22.393 1.00 95.44 466 ILE A O 1
ATOM 3892 N N . ILE A 1 467 ? 28.082 -15.197 -22.193 1.00 96.69 467 ILE A N 1
ATOM 3893 C CA . ILE A 1 467 ? 28.181 -16.008 -20.969 1.00 96.69 467 ILE A CA 1
ATOM 3894 C C . ILE A 1 467 ? 27.328 -15.402 -19.856 1.00 96.69 467 ILE A C 1
ATOM 3896 O O . ILE A 1 467 ? 26.524 -16.106 -19.254 1.00 96.69 467 ILE A O 1
ATOM 3900 N N . VAL A 1 468 ? 27.450 -14.096 -19.609 1.00 97.31 468 VAL A N 1
ATOM 3901 C CA . VAL A 1 468 ? 26.668 -13.420 -18.566 1.00 97.31 468 VAL A CA 1
ATOM 3902 C C . VAL A 1 468 ? 25.166 -13.555 -18.818 1.00 97.31 468 VAL A C 1
ATOM 3904 O O . VAL A 1 468 ? 24.421 -13.840 -17.885 1.00 97.31 468 VAL A O 1
ATOM 3907 N N . ILE A 1 469 ? 24.706 -13.401 -20.065 1.00 98.00 469 ILE A N 1
ATOM 3908 C CA . ILE A 1 469 ? 23.292 -13.609 -20.411 1.00 98.00 469 ILE A CA 1
ATOM 3909 C C . ILE A 1 469 ? 22.853 -15.046 -20.092 1.00 98.00 469 ILE A C 1
ATOM 3911 O O . ILE A 1 469 ? 21.760 -15.228 -19.561 1.00 98.00 469 ILE A O 1
ATOM 3915 N N . GLN A 1 470 ? 23.685 -16.054 -20.377 1.00 98.06 470 GLN A N 1
ATOM 3916 C CA . GLN A 1 470 ? 23.370 -17.452 -20.057 1.00 98.06 470 GLN A CA 1
ATOM 3917 C C . GLN A 1 470 ? 23.329 -17.707 -18.547 1.00 98.06 470 GLN A C 1
ATOM 3919 O O . GLN A 1 470 ? 22.405 -18.359 -18.070 1.00 98.06 470 GLN A O 1
ATOM 3924 N N . VAL A 1 471 ? 24.263 -17.132 -17.783 1.00 98.12 471 VAL A N 1
ATOM 3925 C CA . VAL A 1 471 ? 24.250 -17.199 -16.313 1.00 98.12 471 VAL A CA 1
ATOM 3926 C C . VAL A 1 471 ? 22.969 -16.572 -15.764 1.00 98.12 471 VAL A C 1
ATOM 3928 O O . VAL A 1 471 ? 22.261 -17.203 -14.986 1.00 98.12 471 VAL A O 1
ATOM 3931 N N . ILE A 1 472 ? 22.620 -15.362 -16.211 1.00 98.31 472 ILE A N 1
ATOM 3932 C CA . ILE A 1 472 ? 21.373 -14.682 -15.831 1.00 98.31 472 ILE A CA 1
ATOM 3933 C C . ILE A 1 472 ? 20.155 -15.553 -16.167 1.00 98.31 472 ILE A C 1
ATOM 3935 O O . ILE A 1 472 ? 19.259 -15.690 -15.339 1.00 98.31 472 ILE A O 1
ATOM 3939 N N . ASN A 1 473 ? 20.123 -16.163 -17.355 1.00 98.06 473 ASN A N 1
ATOM 3940 C CA . ASN A 1 473 ? 19.034 -17.048 -17.760 1.00 98.06 473 ASN A CA 1
ATOM 3941 C C . ASN A 1 473 ? 18.925 -18.292 -16.860 1.00 98.06 473 ASN A C 1
ATOM 3943 O O . ASN A 1 473 ? 17.813 -18.652 -16.486 1.00 98.06 473 ASN A O 1
ATOM 3947 N N . SER A 1 474 ? 20.052 -18.892 -16.461 1.00 98.19 474 SER A N 1
ATOM 3948 C CA . SER A 1 474 ? 20.085 -20.005 -15.499 1.00 98.19 474 SER A CA 1
ATOM 3949 C C . SER A 1 474 ? 19.457 -19.607 -14.162 1.00 98.19 474 SER A C 1
ATOM 3951 O O . SER A 1 474 ? 18.573 -20.302 -13.677 1.00 98.19 474 SER A O 1
ATOM 3953 N N . TYR A 1 475 ? 19.819 -18.441 -13.608 1.00 98.38 475 TYR A N 1
ATOM 3954 C CA . TYR A 1 475 ? 19.187 -17.943 -12.379 1.00 98.38 475 TYR A CA 1
ATOM 3955 C C . TYR A 1 475 ? 17.669 -17.799 -12.533 1.00 98.38 475 TYR A C 1
ATOM 3957 O O . TYR A 1 475 ? 16.924 -18.193 -11.642 1.00 98.38 475 TYR A O 1
ATOM 3965 N N . VAL A 1 476 ? 17.183 -17.257 -13.655 1.00 97.81 476 VAL A N 1
ATOM 3966 C CA . VAL A 1 476 ? 15.733 -17.132 -13.896 1.00 97.81 476 VAL A CA 1
ATOM 3967 C C . VAL A 1 476 ? 15.047 -18.501 -13.963 1.00 97.81 476 VAL A C 1
ATOM 3969 O O . VAL A 1 476 ? 13.943 -18.643 -13.434 1.00 97.81 476 VAL A O 1
ATOM 3972 N N . GLN A 1 477 ? 15.694 -19.496 -14.577 1.00 97.88 477 GLN A N 1
ATOM 3973 C CA . GLN A 1 477 ? 15.186 -20.869 -14.657 1.00 97.88 477 GLN A CA 1
ATOM 3974 C C . GLN A 1 477 ? 15.097 -21.544 -13.282 1.00 97.88 477 GLN A C 1
ATOM 3976 O O . GLN A 1 477 ? 14.157 -22.303 -13.064 1.00 97.88 477 GLN A O 1
ATOM 3981 N N . ASP A 1 478 ? 15.995 -21.214 -12.350 1.00 98.38 478 ASP A N 1
ATOM 3982 C CA . ASP A 1 478 ? 15.997 -21.768 -10.989 1.00 98.38 478 ASP A CA 1
ATOM 3983 C C . ASP A 1 478 ? 15.022 -21.037 -10.045 1.00 98.38 478 ASP A C 1
ATOM 3985 O O . ASP A 1 478 ? 14.325 -21.659 -9.240 1.00 98.38 478 ASP A O 1
ATOM 3989 N N . ILE A 1 479 ? 14.930 -19.705 -10.151 1.00 98.56 479 ILE A N 1
ATOM 3990 C CA . ILE A 1 479 ? 14.156 -18.857 -9.227 1.00 98.56 479 ILE A CA 1
ATOM 3991 C C . ILE A 1 479 ? 12.663 -19.206 -9.228 1.00 98.56 479 ILE A C 1
ATOM 3993 O O . ILE A 1 479 ? 12.065 -19.336 -8.158 1.00 98.56 479 ILE A O 1
ATOM 3997 N N . GLY A 1 480 ? 12.046 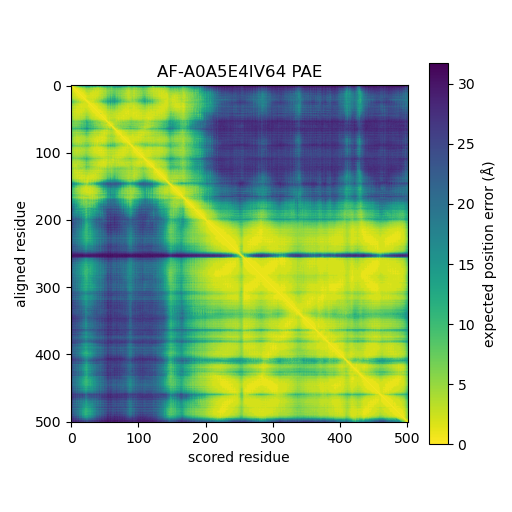-19.329 -10.408 1.00 95.56 480 GLY A N 1
ATOM 3998 C CA . GLY A 1 480 ? 10.602 -19.568 -10.535 1.00 95.56 480 GLY A CA 1
ATOM 3999 C C . GLY A 1 480 ? 10.152 -20.871 -9.859 1.00 95.56 480 GLY A C 1
ATOM 4000 O O . GLY A 1 480 ? 9.320 -20.824 -8.946 1.00 95.56 480 GLY A O 1
ATOM 4001 N N . PRO A 1 481 ? 10.724 -22.031 -10.237 1.00 98.19 481 PRO A N 1
ATOM 4002 C CA . PRO A 1 481 ? 10.420 -23.314 -9.609 1.00 98.19 481 PRO A CA 1
ATOM 4003 C C . PRO A 1 481 ? 10.629 -23.316 -8.092 1.00 98.19 481 PRO A C 1
ATOM 4005 O O . PRO A 1 481 ? 9.760 -23.801 -7.363 1.00 98.19 481 PRO A O 1
ATOM 4008 N N . GLU A 1 482 ? 11.724 -22.731 -7.597 1.00 98.56 482 GLU A N 1
ATOM 4009 C CA . GLU A 1 482 ? 12.005 -22.668 -6.159 1.00 98.56 482 GLU A CA 1
ATOM 4010 C C . GLU A 1 482 ? 11.006 -21.787 -5.401 1.00 98.56 482 GLU A C 1
ATOM 4012 O O . GLU A 1 482 ? 10.531 -22.164 -4.324 1.00 98.56 482 GLU A O 1
ATOM 4017 N N . ALA A 1 483 ? 10.615 -20.647 -5.972 1.00 98.38 483 ALA A N 1
ATOM 4018 C CA . ALA A 1 483 ? 9.619 -19.767 -5.372 1.00 98.38 483 ALA A CA 1
ATOM 4019 C C . ALA A 1 483 ? 8.236 -20.442 -5.298 1.00 98.38 483 ALA A C 1
ATOM 4021 O O . ALA A 1 483 ? 7.591 -20.444 -4.244 1.00 98.38 483 ALA A O 1
ATOM 4022 N N . VAL A 1 484 ? 7.813 -21.102 -6.382 1.00 98.06 484 VAL A N 1
ATOM 4023 C CA . VAL A 1 484 ? 6.559 -21.871 -6.428 1.00 98.06 484 VAL A CA 1
ATOM 4024 C C . VAL A 1 484 ? 6.590 -23.043 -5.445 1.00 98.06 484 VAL A C 1
ATOM 4026 O O . VAL A 1 484 ? 5.591 -23.311 -4.773 1.00 98.06 484 VAL A O 1
ATOM 4029 N N . ARG A 1 485 ? 7.728 -23.739 -5.319 1.00 98.50 485 ARG A N 1
ATOM 4030 C CA . ARG A 1 485 ? 7.904 -24.853 -4.377 1.00 98.50 485 ARG A CA 1
ATOM 4031 C C . ARG A 1 485 ? 7.663 -24.410 -2.935 1.00 98.50 485 ARG A C 1
ATOM 4033 O O . ARG A 1 485 ? 6.905 -25.070 -2.222 1.00 98.50 485 ARG A O 1
ATOM 4040 N N . VAL A 1 486 ? 8.263 -23.292 -2.516 1.00 98.50 486 VAL A N 1
ATOM 4041 C CA . VAL A 1 486 ? 8.076 -22.742 -1.162 1.00 98.50 486 VAL A CA 1
ATOM 4042 C C . VAL A 1 486 ? 6.618 -22.338 -0.932 1.00 98.50 486 VAL A C 1
ATOM 4044 O O . VAL A 1 486 ? 6.048 -22.712 0.097 1.00 98.50 486 VAL A O 1
ATOM 4047 N N . GLN A 1 487 ? 5.990 -21.646 -1.889 1.00 98.00 487 GLN A N 1
ATOM 4048 C CA . GLN A 1 487 ? 4.592 -21.220 -1.767 1.00 98.00 487 GLN A CA 1
ATOM 4049 C C . GLN A 1 487 ? 3.638 -22.409 -1.611 1.00 98.00 487 GLN A C 1
ATOM 4051 O O . GLN A 1 487 ? 2.861 -22.458 -0.657 1.00 98.00 487 GLN A O 1
ATOM 4056 N N . LYS A 1 488 ? 3.771 -23.424 -2.474 1.00 97.56 488 LYS A N 1
ATOM 4057 C CA . LYS A 1 488 ? 2.976 -24.659 -2.396 1.00 97.56 488 LYS A CA 1
ATOM 4058 C C . LYS A 1 488 ? 3.188 -25.410 -1.085 1.00 97.56 488 LYS A C 1
ATOM 4060 O O . LYS A 1 488 ? 2.263 -26.043 -0.580 1.00 97.56 488 LYS A O 1
ATOM 4065 N N . GLN A 1 489 ? 4.394 -25.367 -0.515 1.00 97.31 489 GLN A N 1
ATOM 4066 C CA . GLN A 1 489 ? 4.633 -25.968 0.795 1.00 97.31 489 GLN A CA 1
ATOM 4067 C C . GLN A 1 489 ? 3.883 -25.218 1.904 1.00 97.31 489 GLN A C 1
ATOM 4069 O O . GLN A 1 489 ? 3.361 -25.857 2.810 1.00 97.31 489 GLN A O 1
ATOM 4074 N N . ILE A 1 490 ? 3.788 -23.884 1.837 1.00 96.56 490 ILE A N 1
ATOM 4075 C CA . ILE A 1 490 ? 2.989 -23.090 2.788 1.00 96.56 490 ILE A CA 1
ATOM 4076 C C . ILE A 1 490 ? 1.503 -23.450 2.671 1.00 96.56 490 ILE A C 1
ATOM 4078 O O . ILE A 1 490 ? 0.874 -23.723 3.685 1.00 96.56 490 ILE A O 1
ATOM 4082 N N . GLU A 1 491 ? 0.965 -23.553 1.455 1.00 95.56 491 GLU A N 1
ATOM 4083 C CA . GLU A 1 491 ? -0.432 -23.968 1.225 1.00 95.56 491 GLU A CA 1
ATOM 4084 C C . GLU A 1 491 ? -0.734 -25.344 1.823 1.00 95.56 491 GLU A C 1
ATOM 4086 O O . GLU A 1 491 ? -1.767 -25.543 2.458 1.00 95.56 491 GLU A O 1
ATOM 4091 N N . LYS A 1 492 ? 0.178 -26.307 1.647 1.00 95.19 492 LYS A N 1
ATOM 4092 C CA . LYS A 1 492 ? 0.041 -27.647 2.234 1.00 95.19 492 LYS A CA 1
ATOM 4093 C C . LYS A 1 492 ? 0.070 -27.612 3.761 1.00 95.19 492 LYS A C 1
ATOM 4095 O O . LYS A 1 492 ? -0.711 -28.322 4.393 1.00 95.19 492 LYS A O 1
ATOM 4100 N N . ASP A 1 493 ? 0.973 -26.827 4.343 1.00 94.12 493 ASP A N 1
ATOM 4101 C CA . ASP A 1 493 ? 1.132 -26.734 5.794 1.00 94.12 493 ASP A CA 1
ATOM 4102 C C . ASP A 1 493 ? -0.095 -26.069 6.448 1.00 94.12 493 ASP A C 1
ATOM 4104 O O . ASP A 1 493 ? -0.564 -26.543 7.485 1.00 94.12 493 ASP A O 1
ATOM 4108 N N . GLU A 1 494 ? -0.674 -25.041 5.818 1.00 90.31 494 GLU A N 1
ATOM 4109 C CA . GLU A 1 494 ? -1.897 -24.388 6.308 1.00 90.31 494 GLU A CA 1
ATOM 4110 C C . GLU A 1 494 ? -3.138 -25.275 6.152 1.00 90.31 494 GLU A C 1
ATOM 4112 O O . GLU A 1 494 ? -3.907 -25.421 7.102 1.00 90.31 494 GLU A O 1
ATOM 4117 N N . LYS A 1 495 ? -3.297 -25.982 5.023 1.00 87.75 495 LYS A N 1
ATOM 4118 C CA . LYS A 1 495 ? -4.404 -26.944 4.853 1.00 87.75 495 LYS A CA 1
ATOM 4119 C C . LYS A 1 495 ? -4.394 -28.040 5.917 1.00 87.75 495 LYS A C 1
ATOM 4121 O O . LYS A 1 495 ? -5.447 -28.401 6.436 1.00 87.75 495 LYS A O 1
ATOM 4126 N N . LYS A 1 496 ? -3.208 -28.542 6.285 1.00 84.75 496 LY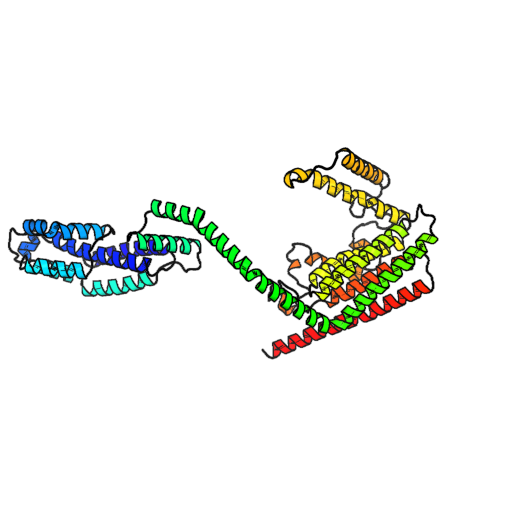S A N 1
ATOM 4127 C CA . LYS A 1 496 ? -3.071 -29.499 7.393 1.00 84.75 496 LYS A CA 1
ATOM 4128 C C . LYS A 1 496 ? -3.537 -28.886 8.711 1.00 84.75 496 LYS A C 1
ATOM 4130 O O . LYS A 1 496 ? -4.298 -29.530 9.421 1.00 84.75 496 LYS A O 1
ATOM 4135 N N . ARG A 1 497 ? -3.136 -27.652 9.033 1.00 78.31 497 ARG A N 1
ATOM 4136 C CA . ARG A 1 497 ? -3.566 -26.976 10.271 1.00 78.31 497 ARG A CA 1
ATOM 4137 C C . ARG A 1 497 ? -5.079 -26.833 10.373 1.00 78.31 497 ARG A C 1
ATOM 4139 O O . ARG A 1 497 ? -5.620 -27.105 11.436 1.00 78.31 497 ARG A O 1
ATOM 4146 N N . VAL A 1 498 ? -5.744 -26.462 9.281 1.00 71.19 498 VAL A N 1
ATOM 4147 C CA . VAL A 1 498 ? -7.207 -26.323 9.250 1.00 71.19 498 VAL A CA 1
ATOM 4148 C C . VAL A 1 498 ? -7.906 -27.673 9.426 1.00 71.19 498 VAL A C 1
ATOM 4150 O O . VAL A 1 498 ? -8.943 -27.718 10.062 1.00 71.19 498 VAL A O 1
ATOM 4153 N N . SER A 1 499 ? -7.337 -28.781 8.938 1.00 61.25 499 SER A N 1
ATOM 4154 C CA . SER A 1 499 ? -7.935 -30.117 9.118 1.00 61.25 499 SER A CA 1
ATOM 4155 C C . SER A 1 499 ? -7.846 -30.693 10.543 1.00 61.25 499 SER A C 1
ATOM 4157 O O . SER A 1 499 ? -8.511 -31.683 10.829 1.00 61.25 499 SER A O 1
ATOM 4159 N N . TYR A 1 500 ? -7.021 -30.105 11.419 1.00 50.50 500 TYR A N 1
ATOM 4160 C CA . TYR A 1 500 ? -6.888 -30.499 12.833 1.00 50.50 500 TYR A CA 1
ATOM 4161 C C . TYR A 1 500 ? -7.664 -29.582 13.798 1.00 50.50 500 TYR A C 1
ATOM 4163 O O . TYR A 1 500 ? -7.590 -29.786 15.011 1.00 50.50 500 TYR A O 1
ATOM 4171 N N . LEU A 1 501 ? -8.367 -28.575 13.272 1.00 46.59 501 LEU A N 1
ATOM 4172 C CA . LEU A 1 501 ? -9.271 -27.674 13.992 1.00 46.59 501 LEU A CA 1
ATOM 4173 C C . LEU A 1 501 ? -10.714 -27.999 13.605 1.00 46.59 501 LEU A C 1
ATOM 4175 O O . LEU A 1 501 ? -11.579 -27.887 14.501 1.00 46.59 501 LEU A O 1
#

Secondary structure (DSSP, 8-state):
-HHHHHHHHHHHHHHHHHHHTTSB--SHHHHHHHHHHHHHHHHHHHHHHHHH-SHHHHHHTT--TT-HHHHHHHTHHHHHHHHHHHTTSS---SHHHHHHHHHHHHHHSTTTTHHHHHHHHHHTHHHHHHHHHHHHHHHHH-SB-TT-HHHHHHHHHHHHHHHHHSS---HHHHHHHHHHIIIIIHHHHHHHHHHHHHHHHHHHHHHHHHHHHHHHHHHHHHHHHHHHHHHHHHHHHHHHHHHHHHHHHHHS-TTS-HHHHHHHHHHHHHHHHHHHHHHHHHTT-HHHHHHHHHHHHHHHHHHHHHHHS-HHHHHHHHHTHHHHHHHHHHHHHHHHHHHTPPPPPHHHHHHHHHHHHHHHHHTGGGTTTSTTTTS-TTT-SS-SHHHHHHHHT-GGGHHHHHHHHHTTSSSGGGG--TTS-GGGTTT----S--SS--HHHHHHHHHHHHHHHHHHHTSS--HHHHHHHHHHHHHHHHHHHHHHHHHHHHHHHHHHHHHT-

Radius of gyration: 43.46 Å; Cα contacts (8 Å, |Δi|>4): 496; chains: 1; bounding box: 105×63×107 Å

Nearest PDB structures (foldseek):
  8d9o-assembly1_A  TM=2.171E-01  e=3.803E+00  synthetic construct
  8d9p-assembly1_A  TM=2.055E-01  e=3.649E+00  synthetic construct

Solvent-accessible surface area (backbone atoms only — not comparable to full-atom values): 26772 Å² total; per-residue (Å²): 115,45,71,59,55,55,52,53,52,50,50,55,51,49,54,52,48,56,59,41,54,67,22,25,56,62,61,65,62,31,50,52,52,44,52,42,51,46,10,24,52,42,13,49,53,57,50,48,46,61,70,54,66,40,73,68,53,32,62,75,66,74,42,77,81,89,44,62,66,57,52,54,65,74,43,46,62,64,53,52,33,20,51,28,12,59,70,65,45,88,47,82,43,28,74,66,48,47,52,53,50,50,53,48,44,38,73,77,40,73,68,59,47,55,54,51,52,56,50,38,61,57,60,34,56,67,61,47,52,54,51,46,57,52,50,46,55,51,39,67,71,45,36,35,66,74,84,41,63,68,30,36,52,54,33,54,50,49,49,54,45,31,72,75,66,76,44,85,75,53,76,67,58,48,53,54,51,50,49,47,39,61,71,53,44,49,55,52,50,52,52,49,52,51,53,51,48,61,71,50,40,61,62,56,52,49,52,52,52,51,52,49,52,55,48,32,53,53,40,42,69,67,45,40,67,34,51,52,48,50,52,49,48,52,51,52,51,50,53,53,50,51,56,47,50,57,56,51,63,76,70,48,75,90,84,75,63,31,36,60,56,49,38,53,54,43,40,56,50,40,51,51,48,50,52,55,26,49,54,28,49,58,60,21,33,23,51,59,16,26,40,46,38,40,58,35,42,53,41,16,45,50,31,41,48,42,60,76,47,56,51,64,50,24,39,34,52,62,60,43,54,43,50,57,51,44,54,53,53,54,53,44,71,76,40,26,78,84,70,73,47,80,80,80,53,69,68,58,53,52,48,47,50,50,53,37,53,52,50,34,64,76,38,48,96,37,49,37,79,44,100,48,18,41,51,53,46,92,83,40,75,69,66,50,70,68,53,49,23,50,74,63,69,51,46,89,49,41,68,59,44,51,56,22,46,32,63,70,42,96,51,80,69,34,68,62,50,54,42,45,58,81,93,38,54,93,75,53,88,83,87,70,65,31,88,41,42,52,32,62,40,53,33,52,45,41,52,26,49,46,41,27,46,52,37,48,43,58,56,84,64,46,75,66,41,53,51,50,51,51,53,49,49,51,47,40,66,51,29,37,58,46,24,47,53,47,49,54,50,52,55,54,55,51,54,54,56,60,76,77,108

Mean predicted aligned error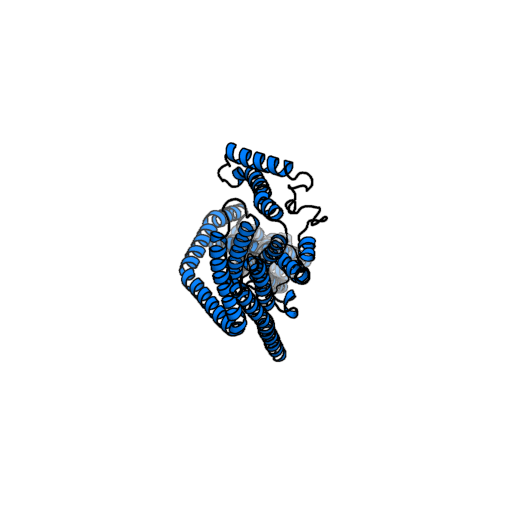: 12.61 Å

Foldseek 3Di:
DQVVVVVVLVVLLVVLLVVQALAAQDVLSLVLVLQLSQLLVLLVLLVQLLVCLDPVNCVVLVFDPPCSVVVCVVPVPSNVLSVCSNVSHDHPGHPVNSVVVLVCCCVVGPSSNVSSVVSCVSNVVVVVVVVSVVSSVVSNVGYDHCPPPVNVVLNVLQSVVCVVPVDGDDPVSSVVSVCCCVVPVVVVVVVVVVVVCVVCVVVVVVVVVVVQVVVLVVLCVLQVVLLVLLVVLLVLLVVLLVVLLVVVVVVDPPDQQLLLVQLSVLSVVLSVLSVVLSVCSSSQNLLVLLLSLLVLLLSLLVLLVSLPDDSQLSVLVVLLVLLVVLVVLVVCQVCCVVVVHDHDDPVVNVVSVVSVVVVCVVQVVQNSNDPQSSDDCVLPVDDDSCSSCVSSVNNVCVVSSVLSVLCVDPDPSVLAGLLDDPVCSVPDPDDGGHSANNQCSSLSSLVSSLSSLCSSCPPVHDPVSVVSSVVSVVSSVPSNVSSVVSNVVVVVVVVVVVVVD